Protein AF-A0A530Z0P8-F1 (afdb_monomer_lite)

Secondary structure (DSSP, 8-state):
--EEEE-TT-EEEEEE-TT-EEEEEESSSS--EEEEEEEHHHHTTT---BB-HHHHHHHHSSSS--SSSS-EEEBTT--EEEEEEEESS---BSSSBPP-HHHHHHTT-TT---HHHHHHHHTTTTT----SS-B-EEET-EEEE-TTS-EEEE-----TT-EEEEEESS-EEEEEEE----SSSGGGG----EEEEEE-TTS----EEEE-SSTTPPPEE-EE-TTHHHHHTT-S-EEEETTEEEE-S-TTTHHHHHHHHHHHS-EEEE-TTSEEEEEESTTHHHHHHHHBSS-GGG--TTBEEEEEEE-TTS-EEEEEEEEE-SSSEEEEEES-SHHHHHHHHHHHHTT---EEEE-GGG-EEEEEESTTHHHHHHHHEEE-TTS--TTT--TTBEEEEEESSTTSEEEEEES--SSSSSEEEEEE-GGGHHHHHHHHH-

Foldseek 3Di:
DDKDKFWFLAKAKDWDAALKKKKKWDAAWLWKKWKKKDFLVCLVVLHQFIFALVLLCVVLVDQDAAQADSFFIATPVRHTFKGWQEFAQPAWGQPDWWDFQVVCVVVPNHPQRTPLVNCCVNCVVSSHHRDRIGRTTIPQWHWDQDPVRDIDGAGGRTHRTTIIMMGTNHTMIMMMHRGNDLPDNRSVNDGGMMIMDMGHSVDDGHRWYWDAQDSPGDTQTADEALCNVVQVVFDSRWDDAQRYTFHPAGPPQGDVNQLVCQAANKDKGWPLQFWKKKKFDPCSLVLCCVQWPDNSVPADAQFKDWTFGADPVRHTPWTFMWHRPDNGIIMTTTRGPVVQVSSVVSCVVVVHGIDIDTCSLFKIKMKMHHPHQLVLQQVFKAADPVWDGSVRADARGKGFIAGPPPPHFTWIKHQDDDSPGGIIMIIHGSVCNNVVSVSSVD

Sequence (442 aa):
VLDLRVHSATAEAYFVKAGDYLQIIDVEGRQCTDFQCFSARKLDKGRDHPLDVTTTRTLMGSSYPMPGLHSKYYDQDMEPLVEVVQDTCGRHDAFALACAAKYYDDIGYPGHPNCSENFNRALADKGVGPRAGWMAINFFFNTAIDAHGVMVSDEPWSRPGDYVLLRALTDIVCVSSACPDDTTPANGWNLTDIHVRTYSGKHKFSRAIARRMTPDSEPKMTRETSFHSSFAKHTRNFVEYRGYWLANAFAKEGPIDEYWACRQAAVIMDLSPLRKFEVTGPDSEALLQYTLTRDVKKLGVGQVVYSAMCYEHGGMIDDGTLLRLGKDNFRWVGGDDLSGEWLRDTATSLGLNVLVRSSTDQMHNVAVQGPKSRDVLKEIIWTSPLQPSIEELEWFRFAVARIGGGNGIPVVVSRTGFTGELGYEIWCHPRDAEKVFDAIWA

Radius of gyration: 26.4 Å; chains: 1; bounding box: 56×48×72 Å

Structure (mmCIF, N/CA/C/O backbone):
data_AF-A0A530Z0P8-F1
#
_entry.id   AF-A0A530Z0P8-F1
#
loop_
_atom_site.group_PDB
_atom_site.id
_atom_site.type_symbol
_atom_site.label_atom_id
_atom_site.label_alt_id
_atom_site.label_comp_id
_atom_site.label_asym_id
_atom_site.label_entity_id
_atom_site.label_seq_id
_atom_site.pdbx_PDB_ins_code
_atom_site.Cartn_x
_atom_site.Cartn_y
_atom_site.Cartn_z
_atom_site.occupancy
_atom_site.B_iso_or_equiv
_atom_site.auth_seq_id
_atom_site.auth_comp_id
_atom_site.auth_asym_id
_atom_site.auth_atom_id
_atom_site.pdbx_PDB_model_num
ATOM 1 N N . VAL A 1 1 ? 22.808 -16.690 -11.453 1.00 80.25 1 VAL A N 1
ATOM 2 C CA . VAL A 1 1 ? 22.785 -15.424 -10.694 1.00 80.25 1 VAL A CA 1
ATOM 3 C C . VAL A 1 1 ? 23.550 -14.433 -11.535 1.00 80.25 1 VAL A C 1
ATOM 5 O O . VAL A 1 1 ? 24.732 -14.648 -11.765 1.00 80.25 1 VAL A O 1
ATOM 8 N N . LEU A 1 2 ? 22.831 -13.477 -12.103 1.00 91.25 2 LEU A N 1
ATOM 9 C CA . LEU A 1 2 ? 23.372 -12.331 -12.821 1.00 91.25 2 LEU A CA 1
ATOM 10 C C . LEU A 1 2 ? 23.542 -11.202 -11.804 1.00 91.25 2 LEU A C 1
ATOM 12 O O . LEU A 1 2 ? 22.667 -11.023 -10.957 1.00 91.25 2 LEU A O 1
ATOM 16 N N . ASP A 1 3 ? 24.645 -10.476 -11.898 1.00 95.56 3 ASP A N 1
ATOM 17 C CA . ASP A 1 3 ? 24.910 -9.237 -11.170 1.00 95.56 3 ASP A CA 1
ATOM 18 C C . ASP A 1 3 ? 25.550 -8.294 -12.199 1.00 95.56 3 ASP A C 1
ATOM 20 O O . ASP A 1 3 ? 26.630 -8.582 -12.720 1.00 95.56 3 ASP A O 1
ATOM 24 N N . LEU A 1 4 ? 24.788 -7.290 -12.628 1.00 96.69 4 LEU A N 1
ATOM 25 C CA . LEU A 1 4 ? 25.046 -6.488 -13.820 1.00 96.69 4 LEU A CA 1
ATOM 26 C C . LEU A 1 4 ? 24.887 -5.007 -13.482 1.00 96.69 4 LEU A C 1
ATOM 28 O O . LEU A 1 4 ? 23.876 -4.583 -12.923 1.00 96.69 4 LEU A O 1
ATOM 32 N N . ARG A 1 5 ? 25.879 -4.211 -13.875 1.00 97.94 5 ARG A N 1
ATOM 33 C CA . ARG A 1 5 ? 25.844 -2.753 -13.803 1.00 97.94 5 ARG A CA 1
ATOM 34 C C . ARG A 1 5 ? 25.528 -2.210 -15.194 1.00 97.94 5 ARG A C 1
ATOM 36 O O . ARG A 1 5 ? 26.314 -2.422 -16.109 1.00 97.94 5 ARG A O 1
ATOM 43 N N . VAL A 1 6 ? 24.395 -1.534 -15.345 1.00 98.31 6 VAL A N 1
ATOM 44 C CA . VAL A 1 6 ? 24.067 -0.768 -16.551 1.00 98.31 6 VAL A CA 1
ATOM 45 C C . VAL A 1 6 ? 24.584 0.641 -16.328 1.00 98.31 6 VAL A C 1
ATOM 47 O O . VAL A 1 6 ? 24.043 1.379 -15.501 1.00 98.31 6 VAL A O 1
ATOM 50 N N . HIS A 1 7 ? 25.667 0.983 -17.017 1.00 98.25 7 HIS A N 1
ATOM 51 C CA . HIS A 1 7 ? 26.287 2.288 -16.856 1.00 98.25 7 HIS A CA 1
ATOM 52 C C . HIS A 1 7 ? 25.381 3.401 -17.380 1.00 98.25 7 HIS A C 1
ATOM 54 O O . HIS A 1 7 ? 24.626 3.199 -18.339 1.00 98.25 7 HIS A O 1
ATOM 60 N N . SER A 1 8 ? 25.476 4.568 -16.754 1.00 97.06 8 SER A N 1
ATOM 61 C CA . SER A 1 8 ? 24.780 5.787 -17.155 1.00 97.06 8 SER A CA 1
ATOM 62 C C . SER A 1 8 ? 24.813 5.997 -18.675 1.00 97.06 8 SER A C 1
ATOM 64 O O . SER A 1 8 ? 25.841 5.792 -19.327 1.00 97.06 8 SER A O 1
ATOM 66 N N . ALA A 1 9 ? 23.662 6.363 -19.245 1.00 97.50 9 ALA A N 1
ATOM 67 C CA . ALA A 1 9 ? 23.449 6.560 -20.679 1.00 97.50 9 ALA A CA 1
ATOM 68 C C . ALA A 1 9 ? 23.694 5.332 -21.584 1.00 97.50 9 ALA A C 1
ATOM 70 O O . ALA A 1 9 ? 23.779 5.479 -22.808 1.00 97.50 9 ALA A O 1
ATOM 71 N N . THR A 1 10 ? 23.758 4.116 -21.034 1.00 98.50 10 THR A N 1
ATOM 72 C CA . THR A 1 10 ? 23.900 2.864 -21.800 1.00 98.50 10 THR A CA 1
ATOM 73 C C . THR A 1 10 ? 22.748 1.891 -21.539 1.00 98.50 10 THR A C 1
ATOM 75 O O . THR A 1 10 ? 21.895 2.130 -20.684 1.00 98.50 10 THR A O 1
ATOM 78 N N . ALA A 1 11 ? 22.708 0.789 -22.293 1.00 98.50 11 ALA A N 1
ATOM 79 C CA . ALA A 1 11 ? 21.798 -0.321 -22.043 1.00 98.50 11 ALA A CA 1
ATOM 80 C C . ALA A 1 11 ? 22.520 -1.657 -22.160 1.00 98.50 11 ALA A C 1
ATOM 82 O O . ALA A 1 11 ? 23.440 -1.803 -22.963 1.00 98.50 11 ALA A O 1
ATOM 83 N N . GLU A 1 12 ? 22.034 -2.638 -21.410 1.00 98.44 12 GLU A N 1
ATOM 84 C CA . GLU A 1 12 ? 22.555 -4.001 -21.415 1.00 98.44 12 GLU A CA 1
ATOM 85 C C . GLU A 1 12 ? 21.414 -5.001 -21.579 1.00 98.44 12 GLU A C 1
ATOM 87 O O . GLU A 1 12 ? 20.363 -4.882 -20.935 1.00 98.44 12 GLU A O 1
ATOM 92 N N . ALA A 1 13 ? 21.631 -6.001 -22.435 1.00 98.25 13 ALA A N 1
ATOM 93 C CA . ALA A 1 13 ? 20.691 -7.091 -22.660 1.00 98.25 13 ALA A CA 1
ATOM 94 C C . ALA A 1 13 ? 21.121 -8.351 -21.902 1.00 98.25 13 ALA A C 1
ATOM 96 O O . ALA A 1 13 ? 22.298 -8.710 -21.857 1.00 98.25 13 ALA A O 1
ATOM 97 N N . TYR A 1 14 ? 20.159 -9.062 -21.323 1.00 98.12 14 TYR A N 1
ATOM 98 C CA . TYR A 1 14 ? 20.425 -10.219 -20.473 1.00 98.12 14 TYR A CA 1
ATOM 99 C C . TYR A 1 14 ? 19.274 -11.227 -20.497 1.00 98.12 14 TYR A C 1
ATOM 101 O O . TYR A 1 14 ? 18.157 -10.917 -20.894 1.00 98.12 14 TYR A O 1
ATOM 109 N N . PHE A 1 15 ? 19.547 -12.462 -20.078 1.00 98.00 15 PHE A N 1
ATOM 110 C CA . PHE A 1 15 ? 18.564 -13.546 -20.054 1.00 98.00 15 PHE A CA 1
ATOM 111 C C . PHE A 1 15 ? 18.099 -13.846 -18.626 1.00 98.00 15 PHE A C 1
ATOM 113 O O . PHE A 1 15 ? 18.916 -13.920 -17.703 1.00 98.00 15 PHE A O 1
ATOM 120 N N . VAL A 1 16 ? 16.798 -14.086 -18.453 1.00 98.38 16 VAL A N 1
ATOM 121 C CA . VAL A 1 16 ? 16.203 -14.542 -17.191 1.00 98.38 16 VAL A CA 1
ATOM 122 C C . VAL A 1 16 ? 15.343 -15.771 -17.458 1.00 98.38 16 VAL A C 1
ATOM 124 O O . VAL A 1 16 ? 14.473 -15.772 -18.327 1.00 98.38 16 VAL A O 1
ATOM 127 N N . LYS A 1 17 ? 15.591 -16.835 -16.693 1.00 98.19 17 LYS A N 1
ATOM 128 C CA . LYS A 1 17 ? 14.863 -18.096 -16.818 1.00 98.19 17 LYS A CA 1
ATOM 129 C C . LYS A 1 17 ? 13.460 -17.982 -16.220 1.00 98.19 17 LYS A C 1
ATOM 131 O O . LYS A 1 17 ? 13.281 -17.348 -15.180 1.00 98.19 17 LYS A O 1
ATOM 136 N N . ALA A 1 18 ? 12.492 -18.684 -16.799 1.00 98.31 18 ALA A N 1
ATOM 137 C CA . ALA A 1 18 ? 11.159 -18.843 -16.235 1.00 98.31 18 ALA A CA 1
ATOM 138 C C . ALA A 1 18 ? 11.216 -19.258 -14.753 1.00 98.31 18 ALA A C 1
ATOM 140 O O . ALA A 1 18 ? 11.884 -20.226 -14.373 1.00 98.31 18 ALA A O 1
ATOM 141 N N . GLY A 1 19 ? 10.476 -18.537 -13.916 1.00 97.81 19 GLY A N 1
ATOM 142 C CA . GLY A 1 19 ? 10.382 -18.751 -12.478 1.00 97.81 19 GLY A CA 1
ATOM 143 C C . GLY A 1 19 ? 11.463 -18.062 -11.644 1.00 97.81 19 GLY A C 1
ATOM 144 O O . GLY A 1 19 ? 11.236 -17.924 -10.439 1.00 97.81 19 GLY A O 1
ATOM 145 N N . ASP A 1 20 ? 12.573 -17.620 -12.244 1.00 98.38 20 ASP A N 1
ATOM 146 C CA . ASP A 1 20 ? 13.594 -16.812 -11.571 1.00 98.38 20 ASP A CA 1
ATOM 147 C C . ASP A 1 20 ? 13.126 -15.355 -11.412 1.00 98.38 20 ASP A C 1
ATOM 149 O O . ASP A 1 20 ? 12.191 -14.888 -12.074 1.00 98.38 20 ASP A O 1
ATOM 153 N N . TYR A 1 21 ? 13.772 -14.641 -10.493 1.00 98.50 21 TYR A N 1
ATOM 154 C CA . TYR A 1 21 ? 13.476 -13.243 -10.201 1.00 98.50 21 TYR A CA 1
ATOM 155 C C . TYR A 1 21 ? 14.521 -12.317 -10.813 1.00 98.50 21 TYR A C 1
ATOM 157 O O . TYR A 1 21 ? 15.702 -12.662 -10.890 1.00 98.50 21 TYR A O 1
ATOM 165 N N . LEU A 1 22 ? 14.077 -11.121 -11.174 1.00 97.88 22 LEU A N 1
ATOM 166 C CA . LEU A 1 22 ? 14.857 -10.010 -11.694 1.00 97.88 22 LEU A CA 1
ATOM 167 C C . LEU A 1 22 ? 14.625 -8.799 -10.791 1.00 97.88 22 LEU A C 1
ATOM 169 O O . LEU A 1 22 ? 13.488 -8.384 -10.611 1.00 97.88 22 LEU A O 1
ATOM 173 N N . GLN A 1 23 ? 15.686 -8.237 -10.235 1.00 98.25 23 GLN A N 1
ATOM 174 C CA . GLN A 1 23 ? 15.645 -7.019 -9.441 1.00 98.25 23 GLN A CA 1
ATOM 175 C C . GLN A 1 23 ? 16.357 -5.908 -10.204 1.00 98.25 23 GLN A C 1
ATOM 177 O O . GLN A 1 23 ? 17.522 -6.070 -10.567 1.00 98.25 23 GLN A O 1
ATOM 182 N N . ILE A 1 24 ? 15.653 -4.804 -10.437 1.00 98.44 24 ILE A N 1
ATOM 183 C CA . ILE A 1 24 ? 16.186 -3.589 -11.056 1.00 98.44 24 ILE A CA 1
ATOM 184 C C . ILE A 1 24 ? 16.245 -2.532 -9.961 1.00 98.44 24 ILE A C 1
ATOM 186 O O . ILE A 1 24 ? 15.219 -2.240 -9.349 1.00 98.44 24 ILE A O 1
ATOM 190 N N . ILE A 1 25 ? 17.442 -2.028 -9.680 1.00 98.38 25 ILE A N 1
ATOM 191 C CA . ILE A 1 25 ? 17.754 -1.178 -8.532 1.00 98.38 25 ILE A CA 1
ATOM 192 C C . ILE A 1 25 ? 18.281 0.160 -9.043 1.00 98.38 25 ILE A C 1
ATOM 194 O O . ILE A 1 25 ? 19.250 0.197 -9.809 1.00 98.38 25 ILE A O 1
ATOM 198 N N . ASP A 1 26 ? 17.681 1.238 -8.557 1.00 97.56 26 ASP A N 1
ATOM 199 C CA . ASP A 1 26 ? 18.253 2.575 -8.619 1.00 97.56 26 ASP A CA 1
ATOM 200 C C . ASP A 1 26 ? 19.278 2.721 -7.487 1.00 97.56 26 ASP A C 1
ATOM 202 O O . ASP A 1 26 ? 18.955 2.597 -6.304 1.00 97.56 26 ASP A O 1
ATOM 206 N N . VAL A 1 27 ? 20.550 2.891 -7.837 1.00 95.25 27 VAL A N 1
ATOM 207 C CA . VAL A 1 27 ? 21.647 2.759 -6.867 1.00 95.25 27 VAL A CA 1
ATOM 208 C C . VAL A 1 27 ? 21.908 4.042 -6.104 1.00 95.25 27 VAL A C 1
ATOM 210 O O . VAL A 1 27 ? 22.201 3.979 -4.910 1.00 95.25 27 VAL A O 1
ATOM 213 N N . GLU A 1 28 ? 21.786 5.181 -6.771 1.00 95.81 28 GLU A N 1
ATOM 214 C CA . GLU A 1 28 ? 22.056 6.499 -6.191 1.00 95.81 28 GLU A CA 1
ATOM 215 C C . GLU A 1 28 ? 20.776 7.308 -5.958 1.00 95.81 28 GLU A C 1
ATOM 217 O O . GLU A 1 28 ? 20.818 8.377 -5.350 1.00 95.81 28 GLU A O 1
ATOM 222 N N . GLY A 1 29 ? 19.623 6.761 -6.343 1.00 95.00 29 GLY A N 1
ATOM 223 C CA . GLY A 1 29 ? 18.354 7.455 -6.275 1.00 95.00 29 GLY A CA 1
ATOM 224 C C . GLY A 1 29 ? 18.156 8.361 -7.479 1.00 95.00 29 GLY A C 1
ATOM 225 O O . GLY A 1 29 ? 19.095 8.798 -8.143 1.00 95.00 29 GLY A O 1
ATOM 226 N N . ARG A 1 30 ? 16.889 8.673 -7.716 1.00 96.06 30 ARG A N 1
ATOM 227 C CA . ARG A 1 30 ? 16.372 9.484 -8.811 1.00 96.06 30 ARG A CA 1
ATOM 228 C C . ARG A 1 30 ? 16.663 8.988 -10.227 1.00 96.06 30 ARG A C 1
ATOM 230 O O . ARG A 1 30 ? 16.054 9.525 -11.142 1.00 96.06 30 ARG A O 1
ATOM 237 N N . GLN A 1 31 ? 17.525 7.998 -10.444 1.00 97.75 31 GLN A N 1
ATOM 238 C CA . GLN A 1 31 ? 17.839 7.491 -11.773 1.00 97.75 31 GLN A CA 1
ATOM 239 C C . GLN A 1 31 ? 16.693 6.643 -12.314 1.00 97.75 31 GLN A C 1
ATOM 241 O O . GLN A 1 31 ? 16.313 5.610 -11.762 1.00 97.75 31 GLN A O 1
ATOM 246 N N . CYS A 1 32 ? 16.188 7.051 -13.468 1.00 97.69 32 CYS A N 1
ATOM 247 C CA . CYS A 1 32 ? 15.173 6.322 -14.192 1.00 97.69 32 CYS A CA 1
ATOM 248 C C . CYS A 1 32 ? 15.769 5.207 -15.053 1.00 97.69 32 CYS A C 1
ATOM 250 O O . CYS A 1 32 ? 16.911 5.280 -15.529 1.00 97.69 32 CYS A O 1
ATOM 252 N N . THR A 1 33 ? 14.957 4.187 -15.331 1.00 98.06 33 THR A N 1
ATOM 253 C CA . THR A 1 33 ? 15.345 3.127 -16.261 1.00 98.06 33 THR A CA 1
ATOM 254 C C . THR A 1 33 ? 14.196 2.647 -17.121 1.00 98.06 33 THR A C 1
ATOM 256 O O . THR A 1 33 ? 13.137 2.255 -16.633 1.00 98.06 33 THR A O 1
ATOM 259 N N . ASP A 1 34 ? 14.444 2.638 -18.423 1.00 98.12 34 ASP A N 1
ATOM 260 C CA . ASP A 1 34 ? 13.574 2.000 -19.392 1.00 98.12 34 ASP A CA 1
ATOM 261 C C . ASP A 1 34 ? 13.885 0.504 -19.422 1.00 98.12 34 ASP A C 1
ATOM 263 O O . ASP A 1 34 ? 15.040 0.088 -19.578 1.00 98.12 34 ASP A O 1
ATOM 267 N N . PHE A 1 35 ? 12.848 -0.317 -19.301 1.00 98.31 35 PHE A N 1
ATOM 268 C CA . PHE A 1 35 ? 12.928 -1.770 -19.319 1.00 98.31 35 PHE A CA 1
ATOM 269 C C . PHE A 1 35 ? 12.030 -2.366 -20.400 1.00 98.31 35 PHE A C 1
ATOM 271 O O . PHE A 1 35 ? 10.875 -1.973 -20.579 1.00 98.31 35 PHE A O 1
ATOM 278 N N . GLN A 1 36 ? 12.546 -3.377 -21.090 1.00 97.94 36 GLN A N 1
ATOM 279 C CA . GLN A 1 36 ? 11.820 -4.117 -22.114 1.00 97.94 36 GLN A CA 1
ATOM 280 C C . GLN A 1 36 ? 12.219 -5.598 -22.062 1.00 97.94 36 GLN A C 1
ATOM 282 O O . GLN A 1 36 ? 13.346 -5.937 -21.695 1.00 97.94 36 GLN A O 1
ATOM 287 N N . CYS A 1 37 ? 11.302 -6.503 -22.402 1.00 98.25 37 CYS A N 1
ATOM 288 C CA . CYS A 1 37 ? 11.593 -7.928 -22.460 1.00 98.25 37 CYS A CA 1
ATOM 289 C C . CYS A 1 37 ? 10.761 -8.675 -23.507 1.00 98.25 37 CYS A C 1
ATOM 291 O O . CYS A 1 37 ? 9.722 -8.217 -23.972 1.00 98.25 37 CYS A O 1
ATOM 293 N N . PHE A 1 38 ? 11.247 -9.855 -23.877 1.00 98.38 38 PHE A N 1
ATOM 294 C CA . PHE A 1 38 ? 10.711 -10.679 -24.952 1.00 98.38 38 PHE A CA 1
ATOM 295 C C . PHE A 1 38 ? 10.672 -12.131 -24.508 1.00 98.38 38 PHE A C 1
ATOM 297 O O . PHE A 1 38 ? 11.588 -12.601 -23.835 1.00 98.38 38 PHE A O 1
ATOM 304 N N . SER A 1 39 ? 9.672 -12.878 -24.965 1.00 98.31 39 SER A N 1
ATOM 305 C CA . SER A 1 39 ? 9.663 -14.338 -24.855 1.00 98.31 39 SER A CA 1
ATOM 306 C C . SER A 1 39 ? 10.820 -14.924 -25.675 1.00 98.31 39 SER A C 1
ATOM 308 O O . SER A 1 39 ? 10.830 -14.821 -26.904 1.00 98.31 39 SER A O 1
ATOM 310 N N . ALA A 1 40 ? 11.790 -15.573 -25.022 1.00 97.88 40 ALA A N 1
ATOM 311 C CA . ALA A 1 40 ? 12.973 -16.132 -25.687 1.00 97.88 40 ALA A CA 1
ATOM 312 C C . ALA A 1 40 ? 12.585 -17.143 -26.781 1.00 97.88 40 ALA A C 1
ATOM 314 O O . ALA A 1 40 ? 13.093 -17.107 -27.896 1.00 97.88 40 ALA A O 1
ATOM 315 N N . ARG A 1 41 ? 11.555 -17.956 -26.517 1.00 97.25 41 ARG A N 1
ATOM 316 C CA . ARG A 1 41 ? 10.983 -18.906 -27.484 1.00 97.25 41 ARG A CA 1
ATOM 317 C C . ARG A 1 41 ? 10.398 -18.227 -28.731 1.00 97.25 41 ARG A C 1
ATOM 319 O O . ARG A 1 41 ? 10.312 -18.863 -29.783 1.00 97.25 41 ARG A O 1
ATOM 326 N N . LYS A 1 42 ? 9.892 -16.993 -28.618 1.00 97.62 42 LYS A N 1
ATOM 327 C CA . LYS A 1 42 ? 9.394 -16.229 -29.775 1.00 97.62 42 LYS A CA 1
ATOM 328 C C . LYS A 1 42 ? 10.564 -15.687 -30.592 1.00 97.62 42 LYS A C 1
ATOM 330 O O . LYS A 1 42 ? 10.542 -15.849 -31.812 1.00 97.62 42 LYS A O 1
ATOM 335 N N . LEU A 1 43 ? 11.609 -15.187 -29.929 1.00 97.19 43 LEU A N 1
ATOM 336 C CA . LEU A 1 43 ? 12.852 -14.772 -30.585 1.00 97.19 43 LEU A CA 1
ATOM 337 C C . LEU A 1 43 ? 13.518 -15.922 -31.349 1.00 97.19 43 LEU A C 1
ATOM 339 O O . LEU A 1 43 ? 13.851 -15.746 -32.518 1.00 97.19 43 LEU A O 1
ATOM 343 N N . ASP A 1 44 ? 13.581 -17.128 -30.774 1.00 96.50 44 ASP A N 1
ATOM 344 C CA . ASP A 1 44 ? 14.091 -18.334 -31.456 1.00 96.50 44 ASP A CA 1
ATOM 345 C C . ASP A 1 44 ? 13.332 -18.661 -32.757 1.00 96.50 44 ASP A C 1
ATOM 347 O O . ASP A 1 44 ? 13.845 -19.335 -33.650 1.00 96.50 44 ASP A O 1
ATOM 351 N N . LYS A 1 45 ? 12.085 -18.191 -32.874 1.00 96.50 45 LYS A N 1
ATOM 352 C CA . LYS A 1 45 ? 11.222 -18.349 -34.054 1.00 96.50 45 LYS A CA 1
ATOM 353 C C . LYS A 1 45 ? 11.225 -17.118 -34.965 1.00 96.50 45 LYS A C 1
ATOM 355 O O . LYS A 1 45 ? 10.380 -17.041 -35.857 1.00 96.50 45 LYS A O 1
ATOM 360 N N . GLY A 1 46 ? 12.119 -16.158 -34.729 1.00 96.00 46 GLY A N 1
ATOM 361 C CA . GLY A 1 46 ? 12.205 -14.903 -35.476 1.00 96.00 46 GLY A CA 1
ATOM 362 C C . GLY A 1 46 ? 11.023 -13.959 -35.241 1.00 96.00 46 GLY A C 1
ATOM 363 O O . GLY A 1 46 ? 10.680 -13.194 -36.137 1.00 96.00 46 GLY A O 1
ATOM 364 N N . ARG A 1 47 ? 10.357 -14.044 -34.081 1.00 96.06 47 ARG A N 1
ATOM 365 C CA . ARG A 1 47 ? 9.255 -13.150 -33.691 1.00 96.06 47 ARG A CA 1
ATOM 366 C C . ARG A 1 47 ? 9.696 -12.277 -32.527 1.00 96.06 47 ARG A C 1
ATOM 368 O O . ARG A 1 47 ? 9.772 -12.750 -31.395 1.00 96.06 47 ARG A O 1
ATOM 375 N N . ASP A 1 48 ? 9.943 -11.003 -32.789 1.00 94.25 48 ASP A N 1
ATOM 376 C CA . ASP A 1 48 ? 10.422 -10.035 -31.804 1.00 94.25 48 ASP A CA 1
ATOM 377 C C . ASP A 1 48 ? 9.282 -9.222 -31.178 1.00 94.25 48 ASP A C 1
ATOM 379 O O . ASP A 1 48 ? 9.368 -8.005 -31.052 1.00 94.25 48 ASP A O 1
ATOM 383 N N . HIS A 1 49 ? 8.207 -9.905 -30.775 1.00 95.75 49 HIS A N 1
ATOM 384 C CA . HIS A 1 49 ? 7.068 -9.283 -30.097 1.00 95.75 49 HIS A CA 1
ATOM 385 C C . HIS A 1 49 ? 7.500 -8.832 -28.689 1.00 95.75 49 HIS A C 1
ATOM 387 O O . HIS A 1 49 ? 7.784 -9.694 -27.848 1.00 95.75 49 HIS A O 1
ATOM 393 N N . PRO A 1 50 ? 7.597 -7.516 -28.426 1.00 95.56 50 PRO A N 1
ATOM 394 C CA . PRO A 1 50 ? 8.034 -7.004 -27.135 1.00 95.56 50 PRO A CA 1
ATOM 395 C C . PRO A 1 50 ? 6.902 -7.068 -26.108 1.00 95.56 50 PRO A C 1
ATOM 397 O O . PRO A 1 50 ? 5.724 -7.168 -26.468 1.00 95.56 50 PRO A O 1
ATOM 400 N N . LEU A 1 51 ? 7.257 -6.904 -24.834 1.00 97.00 51 LEU A N 1
ATOM 401 C CA . LEU A 1 51 ? 6.331 -6.424 -23.817 1.00 97.00 51 LEU A CA 1
ATOM 402 C C . LEU A 1 51 ? 5.616 -5.176 -24.339 1.00 97.00 51 LEU A C 1
ATOM 404 O O . LEU A 1 51 ? 6.239 -4.194 -24.756 1.00 97.00 51 LEU A O 1
ATOM 408 N N . ASP A 1 52 ? 4.293 -5.229 -24.291 1.00 96.81 52 ASP A N 1
ATOM 409 C CA . ASP A 1 52 ? 3.397 -4.243 -24.859 1.00 96.81 52 ASP A CA 1
ATOM 410 C C . ASP A 1 52 ? 2.595 -3.581 -23.740 1.00 96.81 52 ASP A C 1
ATOM 412 O O . ASP A 1 52 ? 1.723 -4.172 -23.087 1.00 96.81 52 ASP A O 1
ATOM 416 N N . VAL A 1 53 ? 2.915 -2.315 -23.492 1.00 95.25 53 VAL A N 1
ATOM 417 C CA . VAL A 1 53 ? 2.284 -1.549 -22.420 1.00 95.25 53 VAL A CA 1
ATOM 418 C C . VAL A 1 53 ? 0.801 -1.300 -22.689 1.00 95.25 53 VAL A C 1
ATOM 420 O O . VAL A 1 53 ? 0.011 -1.260 -21.754 1.00 95.25 53 VAL A O 1
ATOM 423 N N . THR A 1 54 ? 0.385 -1.199 -23.953 1.00 96.19 54 THR A N 1
ATOM 424 C CA . THR A 1 54 ? -1.026 -1.003 -24.312 1.00 96.19 54 THR A CA 1
ATOM 425 C C . THR A 1 54 ? -1.850 -2.238 -23.974 1.00 96.19 54 THR A C 1
ATOM 427 O O . THR A 1 54 ? -2.832 -2.130 -23.244 1.00 96.19 54 THR A O 1
ATOM 430 N N . THR A 1 55 ? -1.399 -3.414 -24.402 1.00 97.06 55 THR A N 1
ATOM 431 C CA . THR A 1 55 ? -1.989 -4.710 -24.058 1.00 97.06 55 THR A CA 1
ATOM 432 C C . THR A 1 55 ? -2.026 -4.894 -22.549 1.00 97.06 55 THR A C 1
ATOM 434 O O . THR A 1 55 ? -3.056 -5.266 -21.990 1.00 97.06 55 THR A O 1
ATOM 437 N N . THR A 1 56 ? -0.931 -4.552 -21.868 1.00 96.88 56 THR A N 1
ATOM 438 C CA . THR A 1 56 ? -0.859 -4.616 -20.409 1.00 96.88 56 THR A CA 1
ATOM 439 C C . THR A 1 56 ? -1.926 -3.744 -19.746 1.00 96.88 56 THR A C 1
ATOM 441 O O . THR A 1 56 ? -2.690 -4.255 -18.928 1.00 96.88 56 THR A O 1
ATOM 444 N N . ARG A 1 57 ? -2.039 -2.460 -20.112 1.00 95.81 57 ARG A N 1
ATOM 445 C CA . ARG A 1 57 ? -3.061 -1.557 -19.553 1.00 95.81 57 ARG A CA 1
ATOM 446 C C . ARG A 1 57 ? -4.478 -2.037 -19.870 1.00 95.81 57 ARG A C 1
ATOM 448 O O . ARG A 1 57 ? -5.336 -1.989 -18.995 1.00 95.81 57 ARG A O 1
ATOM 455 N N . THR A 1 58 ? -4.720 -2.551 -21.078 1.00 95.38 58 THR A N 1
ATOM 456 C CA . THR A 1 58 ? -6.019 -3.117 -21.474 1.00 95.38 58 THR A CA 1
ATOM 457 C C . THR A 1 58 ? -6.406 -4.322 -20.620 1.00 95.38 58 THR A C 1
ATOM 459 O O . THR A 1 58 ? -7.547 -4.402 -20.174 1.00 95.38 58 THR A O 1
ATOM 462 N N . LEU A 1 59 ? -5.478 -5.250 -20.370 1.00 95.62 59 LEU A N 1
ATOM 463 C CA . LEU A 1 59 ? -5.763 -6.462 -19.597 1.00 95.62 59 LEU A CA 1
ATOM 464 C C . LEU A 1 59 ? -5.803 -6.206 -18.088 1.00 95.62 59 LEU A C 1
ATOM 466 O O . LEU A 1 59 ? -6.553 -6.872 -17.376 1.00 95.62 59 LEU A O 1
ATOM 470 N N . MET A 1 60 ? -4.991 -5.274 -17.588 1.00 93.94 60 MET A N 1
ATOM 471 C CA . MET A 1 60 ? -4.891 -4.983 -16.156 1.00 93.94 60 MET A CA 1
ATOM 472 C C . MET A 1 60 ? -5.874 -3.919 -15.679 1.00 93.94 60 MET A C 1
ATOM 474 O O . MET A 1 60 ? -6.190 -3.917 -14.494 1.00 93.94 60 MET A O 1
ATOM 478 N N . GLY A 1 61 ? -6.362 -3.039 -16.557 1.00 92.19 61 GLY A N 1
ATOM 479 C CA . GLY A 1 61 ? -7.238 -1.927 -16.176 1.00 92.19 61 GLY A CA 1
ATOM 480 C C . GLY A 1 61 ? -6.548 -0.865 -15.307 1.00 92.19 61 GLY A C 1
ATOM 481 O O . GLY A 1 61 ? -7.228 -0.116 -14.615 1.00 92.19 61 GLY A O 1
ATOM 482 N N . SER A 1 62 ? -5.212 -0.812 -15.322 1.00 89.88 62 SER A N 1
ATOM 483 C CA . SER A 1 62 ? -4.371 0.113 -14.547 1.00 89.88 62 SER A CA 1
ATOM 484 C C . SER A 1 62 ? -3.331 0.770 -15.457 1.00 89.88 62 SER A C 1
ATOM 486 O O . SER A 1 62 ? -2.967 0.193 -16.482 1.00 89.88 62 SER A O 1
ATOM 488 N N . SER A 1 63 ? -2.830 1.954 -15.083 1.00 89.50 63 SER A N 1
ATOM 489 C CA . SER A 1 63 ? -1.764 2.668 -15.807 1.00 89.50 63 SER A CA 1
ATOM 490 C C . SER A 1 63 ? -0.466 1.867 -15.878 1.00 89.50 63 SER A C 1
ATOM 492 O O . SER A 1 63 ? 0.224 1.914 -16.892 1.00 89.50 63 SER A O 1
ATOM 494 N N . TYR A 1 64 ? -0.161 1.127 -14.815 1.00 92.62 64 TYR A N 1
ATOM 495 C CA . TYR A 1 64 ? 0.936 0.175 -14.735 1.00 92.62 64 TYR A CA 1
ATOM 496 C C . TYR A 1 64 ? 0.620 -0.908 -13.682 1.00 92.62 64 TYR A C 1
ATOM 498 O O . TYR A 1 64 ? -0.113 -0.653 -12.718 1.00 92.62 64 TYR A O 1
ATOM 506 N N . PRO A 1 65 ? 1.115 -2.139 -13.880 1.00 94.25 65 PRO A N 1
ATOM 507 C CA . PRO A 1 65 ? 1.061 -3.208 -12.891 1.00 94.25 65 PRO A CA 1
ATOM 508 C C . PRO A 1 65 ? 1.772 -2.902 -11.568 1.00 94.25 65 PRO A C 1
ATOM 510 O O . PRO A 1 65 ? 2.858 -2.328 -11.559 1.00 94.25 65 PRO A O 1
ATOM 513 N N . MET A 1 66 ? 1.192 -3.388 -10.468 1.00 93.06 66 MET A N 1
ATOM 514 C CA . MET A 1 66 ? 1.719 -3.298 -9.096 1.00 93.06 66 MET A CA 1
ATOM 515 C C . MET A 1 66 ? 1.654 -4.668 -8.403 1.00 93.06 66 MET A C 1
ATOM 517 O O . MET A 1 66 ? 0.829 -5.499 -8.801 1.00 93.06 66 MET A O 1
ATOM 521 N N . PRO A 1 67 ? 2.462 -4.937 -7.352 1.00 94.12 67 PRO A N 1
ATOM 522 C CA . PRO A 1 67 ? 2.321 -6.152 -6.552 1.00 94.12 67 PRO A CA 1
ATOM 523 C C . PRO A 1 67 ? 0.869 -6.390 -6.116 1.00 94.12 67 PRO A C 1
ATOM 525 O O . PRO A 1 67 ? 0.219 -5.497 -5.579 1.00 94.12 67 PRO A O 1
ATOM 528 N N . GLY A 1 68 ? 0.355 -7.604 -6.335 1.00 88.69 68 GLY A N 1
ATOM 529 C CA . GLY A 1 68 ? -1.037 -7.953 -6.031 1.00 88.69 68 GLY A CA 1
ATOM 530 C C . GLY A 1 68 ? -1.755 -8.615 -7.207 1.00 88.69 68 GLY A C 1
ATOM 531 O O . GLY A 1 68 ? -1.173 -9.437 -7.919 1.00 88.69 68 GLY A O 1
ATOM 532 N N . LEU A 1 69 ? -3.040 -8.295 -7.381 1.00 85.38 69 LEU A N 1
ATOM 533 C CA . LEU A 1 69 ? -3.912 -8.915 -8.391 1.00 85.38 69 LEU A CA 1
ATOM 534 C C . LEU A 1 69 ? -3.580 -8.474 -9.821 1.00 85.38 69 LEU A C 1
ATOM 536 O O . LEU A 1 69 ? -3.562 -9.302 -10.729 1.00 85.38 69 LEU A O 1
ATOM 540 N N . HIS A 1 70 ? -3.269 -7.192 -10.005 1.00 90.94 70 HIS A N 1
ATOM 541 C CA . HIS A 1 70 ? -2.972 -6.577 -11.301 1.00 90.94 70 HIS A CA 1
ATOM 542 C C . HIS A 1 70 ? -1.459 -6.414 -11.488 1.00 90.94 70 HIS A C 1
ATOM 544 O O . HIS A 1 70 ? -0.953 -5.312 -11.664 1.00 90.94 70 HIS A O 1
ATOM 550 N N . SER A 1 71 ? -0.728 -7.524 -11.383 1.00 94.75 71 SER A N 1
ATOM 551 C CA . SER A 1 71 ? 0.733 -7.536 -11.239 1.00 94.75 71 SER A CA 1
ATOM 552 C C . SER A 1 71 ? 1.499 -7.931 -12.495 1.00 94.75 71 SER A C 1
ATOM 554 O O . SER A 1 71 ? 2.716 -8.040 -12.438 1.00 94.75 71 SER A O 1
ATOM 556 N N . LYS A 1 72 ? 0.846 -8.172 -13.633 1.00 97.31 72 LYS A N 1
ATOM 557 C CA . LYS A 1 72 ? 1.510 -8.765 -14.804 1.00 97.31 72 LYS A CA 1
ATOM 558 C C . LYS A 1 72 ? 1.653 -7.795 -15.962 1.00 97.31 72 LYS A C 1
ATOM 560 O O . LYS A 1 72 ? 0.720 -7.058 -16.261 1.00 97.31 72 LYS A O 1
ATOM 565 N N . TYR A 1 73 ? 2.779 -7.902 -16.657 1.00 98.00 73 TYR A N 1
ATOM 566 C CA . TYR A 1 73 ? 2.979 -7.314 -17.976 1.00 98.00 73 TYR A CA 1
ATOM 567 C C . TYR A 1 73 ? 2.884 -8.383 -19.069 1.00 98.00 73 TYR A C 1
ATOM 569 O O . TYR A 1 73 ? 3.277 -9.537 -18.861 1.00 98.00 73 TYR A O 1
ATOM 577 N N . TYR A 1 74 ? 2.373 -7.982 -20.230 1.00 98.19 74 TYR A N 1
ATOM 578 C CA . TYR A 1 74 ? 2.049 -8.855 -21.358 1.00 98.19 74 TYR A CA 1
ATOM 579 C C . TYR A 1 74 ? 2.720 -8.365 -22.637 1.00 98.19 74 TYR A C 1
ATOM 581 O O . TYR A 1 74 ? 3.011 -7.178 -22.758 1.00 98.19 74 TYR A O 1
ATOM 589 N N . ASP A 1 75 ? 2.933 -9.261 -23.595 1.00 97.50 75 ASP A N 1
ATOM 590 C CA . ASP A 1 75 ? 3.308 -8.890 -24.962 1.00 97.50 75 ASP A CA 1
ATOM 591 C C . ASP A 1 75 ? 2.100 -8.700 -25.892 1.00 97.50 75 ASP A C 1
ATOM 593 O O . ASP A 1 75 ? 0.946 -8.812 -25.478 1.00 97.50 75 ASP A O 1
ATOM 597 N N . GLN A 1 76 ? 2.377 -8.425 -27.168 1.00 95.50 76 GLN A N 1
ATOM 598 C CA . GLN A 1 76 ? 1.377 -8.184 -28.216 1.00 95.50 76 GLN A CA 1
ATOM 599 C C . GLN A 1 76 ? 0.450 -9.377 -28.502 1.00 95.50 76 GLN A C 1
ATOM 601 O O . GLN A 1 76 ? -0.653 -9.180 -29.008 1.00 95.50 76 GLN A O 1
ATOM 606 N N . ASP A 1 77 ? 0.862 -10.605 -28.169 1.00 96.75 77 ASP A N 1
ATOM 607 C CA . ASP A 1 77 ? 0.003 -11.792 -28.284 1.00 96.75 77 ASP A CA 1
ATOM 608 C C . ASP A 1 77 ? -0.735 -12.090 -26.969 1.00 96.75 77 ASP A C 1
ATOM 610 O O . ASP A 1 77 ? -1.296 -13.177 -26.806 1.00 96.75 77 ASP A O 1
ATOM 614 N N . MET A 1 78 ? -0.713 -11.154 -26.013 1.00 97.25 78 MET A N 1
ATOM 615 C CA . MET A 1 78 ? -1.266 -11.312 -24.669 1.00 97.25 78 MET A CA 1
ATOM 616 C C . MET A 1 78 ? -0.590 -12.437 -23.858 1.00 97.25 78 MET A C 1
ATOM 618 O O . MET A 1 78 ? -1.185 -12.957 -22.910 1.00 97.25 78 MET A O 1
ATOM 622 N N . GLU A 1 79 ? 0.653 -12.827 -24.184 1.00 97.56 79 GLU A N 1
ATOM 623 C CA . GLU A 1 79 ? 1.430 -13.758 -23.353 1.00 97.56 79 GLU A CA 1
ATOM 624 C C . GLU A 1 79 ? 1.975 -13.001 -22.128 1.00 97.56 79 GLU A C 1
ATOM 626 O O . GLU A 1 79 ? 2.617 -11.961 -22.288 1.00 97.56 79 GLU A O 1
ATOM 631 N N . PRO A 1 80 ? 1.739 -13.481 -20.892 1.00 98.06 80 PRO A N 1
ATOM 632 C CA . PRO A 1 80 ? 2.294 -12.848 -19.703 1.00 98.06 80 PRO A CA 1
ATOM 633 C C . PRO A 1 80 ? 3.806 -13.104 -19.617 1.00 98.06 80 PRO A C 1
ATOM 635 O O . PRO A 1 80 ? 4.243 -14.256 -19.602 1.00 98.06 80 PRO A O 1
ATOM 638 N N . LEU A 1 81 ? 4.602 -12.038 -19.510 1.00 98.44 81 LEU A N 1
ATOM 639 C CA . LEU A 1 81 ? 6.067 -12.120 -19.506 1.00 98.44 81 LEU A CA 1
ATOM 640 C C . LEU A 1 81 ? 6.658 -12.036 -18.098 1.00 98.44 81 LEU A C 1
ATOM 642 O O . LEU A 1 81 ? 7.483 -12.870 -17.717 1.00 98.44 81 LEU A O 1
ATOM 646 N N . VAL A 1 82 ? 6.221 -11.051 -17.312 1.00 98.12 82 VAL A N 1
ATOM 647 C CA . VAL A 1 82 ? 6.726 -10.799 -15.956 1.00 98.12 82 VAL A CA 1
ATOM 648 C C . VAL A 1 82 ? 5.595 -10.467 -14.986 1.00 98.12 82 VAL A C 1
ATOM 650 O O . VAL A 1 82 ? 4.582 -9.884 -15.370 1.00 98.12 82 VAL A O 1
ATOM 653 N N . GLU A 1 83 ? 5.781 -10.839 -13.721 1.00 97.81 83 GLU A N 1
ATOM 654 C CA . GLU A 1 83 ? 4.932 -10.468 -12.582 1.00 97.81 83 GLU A CA 1
ATOM 655 C C . GLU A 1 83 ? 5.713 -9.546 -11.635 1.00 97.81 83 GLU A C 1
ATOM 657 O O . GLU A 1 83 ? 6.827 -9.882 -11.243 1.00 97.81 83 GLU A O 1
ATOM 662 N N . VAL A 1 84 ? 5.137 -8.414 -11.232 1.00 97.69 84 VAL A N 1
ATOM 663 C CA . VAL A 1 84 ? 5.679 -7.524 -10.201 1.00 97.69 84 VAL A CA 1
ATOM 664 C C . VAL A 1 84 ? 5.438 -8.142 -8.828 1.00 97.69 84 VAL A C 1
ATOM 666 O O . VAL A 1 84 ? 4.302 -8.396 -8.423 1.00 97.69 84 VAL A O 1
ATOM 669 N N . VAL A 1 85 ? 6.524 -8.399 -8.107 1.00 97.25 85 VAL A N 1
ATOM 670 C CA . VAL A 1 85 ? 6.520 -9.060 -6.798 1.00 97.25 85 VAL A CA 1
ATOM 671 C C . VAL A 1 85 ? 6.727 -8.038 -5.694 1.00 97.25 85 VAL A C 1
ATOM 673 O O . VAL A 1 85 ? 5.991 -8.052 -4.711 1.00 97.25 85 VAL A O 1
ATOM 676 N N . GLN A 1 86 ? 7.704 -7.147 -5.853 1.00 97.12 86 GLN A N 1
ATOM 677 C CA . GLN A 1 86 ? 7.944 -6.048 -4.922 1.00 97.12 86 GLN A CA 1
ATOM 678 C C . GLN A 1 86 ? 8.215 -4.760 -5.685 1.00 97.12 86 GLN A C 1
ATOM 680 O O . GLN A 1 86 ? 8.816 -4.795 -6.755 1.00 97.12 86 GLN A O 1
ATOM 685 N N . ASP A 1 87 ? 7.789 -3.645 -5.113 1.00 96.06 87 ASP A N 1
ATOM 686 C CA . ASP A 1 87 ? 8.085 -2.305 -5.608 1.00 96.06 87 ASP A CA 1
ATOM 687 C C . ASP A 1 87 ? 8.323 -1.397 -4.402 1.00 96.06 87 ASP A C 1
ATOM 689 O O . ASP A 1 87 ? 7.464 -1.307 -3.519 1.00 96.06 87 ASP A O 1
ATOM 693 N N . THR A 1 88 ? 9.502 -0.777 -4.329 1.00 95.00 88 THR A N 1
ATOM 694 C CA . THR A 1 88 ? 9.843 0.140 -3.235 1.00 95.00 88 THR A CA 1
ATOM 695 C C . THR A 1 88 ? 9.743 1.622 -3.587 1.00 95.00 88 THR A C 1
ATOM 697 O O . THR A 1 88 ? 9.898 2.461 -2.700 1.00 95.00 88 THR A O 1
ATOM 700 N N . CYS A 1 89 ? 9.442 1.948 -4.843 1.00 92.50 89 CYS A N 1
ATOM 701 C CA . CYS A 1 89 ? 9.264 3.313 -5.322 1.00 92.50 89 CYS A CA 1
ATOM 702 C C . CYS A 1 89 ? 7.776 3.687 -5.407 1.00 92.50 89 CYS A C 1
ATOM 704 O O . CYS A 1 89 ? 7.381 4.759 -4.949 1.00 92.50 89 CYS A O 1
ATOM 706 N N . GLY A 1 90 ? 6.940 2.804 -5.967 1.00 89.06 90 GLY A N 1
ATOM 707 C CA . GLY A 1 90 ? 5.496 3.010 -6.123 1.00 89.06 90 GLY A CA 1
ATOM 708 C C . GLY A 1 90 ? 5.097 3.968 -7.251 1.00 89.06 90 GLY A C 1
ATOM 709 O O . GLY A 1 90 ? 3.903 4.207 -7.465 1.00 89.06 90 GLY A O 1
ATOM 710 N N . ARG A 1 91 ? 6.074 4.528 -7.974 1.00 92.00 91 ARG A N 1
ATOM 711 C CA . ARG A 1 91 ? 5.869 5.533 -9.019 1.00 92.00 91 ARG A CA 1
ATOM 712 C C . ARG A 1 91 ? 6.691 5.206 -10.255 1.00 92.00 91 ARG A C 1
ATOM 714 O O . ARG A 1 91 ? 7.921 5.213 -10.232 1.00 92.00 91 ARG A O 1
ATOM 721 N N . HIS A 1 92 ? 5.970 4.890 -11.319 1.00 94.69 92 HIS A N 1
ATOM 722 C CA . HIS A 1 92 ? 6.494 4.456 -12.605 1.00 94.69 92 HIS A CA 1
ATOM 723 C C . HIS A 1 92 ? 5.590 4.991 -13.710 1.00 94.69 92 HIS A C 1
ATOM 725 O O . HIS A 1 92 ? 4.483 5.470 -13.437 1.00 94.69 92 HIS A O 1
ATOM 731 N N . ASP A 1 93 ? 5.992 4.780 -14.957 1.00 90.50 93 ASP A N 1
ATOM 732 C CA . ASP A 1 93 ? 5.055 4.831 -16.063 1.00 90.50 93 ASP A CA 1
ATOM 733 C C . ASP A 1 93 ? 5.176 3.629 -17.005 1.00 90.50 93 ASP A C 1
ATOM 735 O O . ASP A 1 93 ? 6.196 2.950 -17.099 1.00 90.50 93 ASP A O 1
ATOM 739 N N . ALA A 1 94 ? 4.059 3.307 -17.646 1.00 92.19 94 ALA A N 1
ATOM 740 C CA . ALA A 1 94 ? 3.967 2.279 -18.673 1.00 92.19 94 ALA A CA 1
ATOM 741 C C . ALA A 1 94 ? 2.982 2.771 -19.733 1.00 92.19 94 ALA A C 1
ATOM 743 O O . ALA A 1 94 ? 1.978 2.121 -20.028 1.00 92.19 94 ALA A O 1
ATOM 744 N N . PHE A 1 95 ? 3.202 3.985 -20.237 1.00 90.50 95 PHE A N 1
ATOM 745 C CA . PHE A 1 95 ? 2.381 4.590 -21.293 1.00 90.50 95 PHE A CA 1
ATOM 746 C C . PHE A 1 95 ? 3.174 5.471 -22.255 1.00 90.50 95 PHE A C 1
ATOM 748 O O . PHE A 1 95 ? 2.743 5.615 -23.400 1.00 90.50 95 PHE A O 1
ATOM 755 N N . ALA A 1 96 ? 4.307 6.029 -21.824 1.00 91.00 96 ALA A N 1
ATOM 756 C CA . ALA A 1 96 ? 5.218 6.746 -22.699 1.00 91.00 96 ALA A CA 1
ATOM 757 C C . ALA A 1 96 ? 6.168 5.774 -23.418 1.00 91.00 96 ALA A C 1
ATOM 759 O O . ALA A 1 96 ? 6.297 4.600 -23.062 1.00 91.00 96 ALA A O 1
ATOM 760 N N . LEU A 1 97 ? 6.811 6.266 -24.473 1.00 95.00 97 LEU A N 1
ATOM 761 C CA . LEU A 1 97 ? 7.932 5.567 -25.090 1.00 95.00 97 LEU A CA 1
ATOM 762 C C . LEU A 1 97 ? 9.198 5.836 -24.277 1.00 95.00 97 LEU A C 1
ATOM 764 O O . LEU A 1 97 ? 9.325 6.898 -23.669 1.00 95.00 97 LEU A O 1
ATOM 768 N N . ALA A 1 98 ? 10.156 4.922 -24.363 1.00 96.62 98 ALA A N 1
ATOM 769 C CA . ALA A 1 98 ? 11.532 5.232 -24.032 1.00 96.62 98 ALA A CA 1
ATOM 770 C C . ALA A 1 98 ? 12.014 6.405 -24.892 1.00 96.62 98 ALA A C 1
ATOM 772 O O . ALA A 1 98 ? 11.646 6.510 -26.072 1.00 96.62 98 ALA A O 1
ATOM 773 N N . CYS A 1 99 ? 12.852 7.277 -24.325 1.00 96.12 99 CYS A N 1
ATOM 774 C CA . CYS A 1 99 ? 13.330 8.447 -25.056 1.00 96.12 99 CYS A CA 1
ATOM 775 C C . CYS A 1 99 ? 14.020 8.033 -26.371 1.00 96.12 99 CYS A C 1
ATOM 777 O O . CYS A 1 99 ? 14.603 6.947 -26.496 1.00 96.12 99 CYS A O 1
ATOM 779 N N . ALA A 1 100 ? 13.900 8.882 -27.389 1.00 97.62 100 ALA A N 1
ATOM 780 C CA . ALA A 1 100 ? 14.312 8.588 -28.758 1.00 97.62 100 ALA A CA 1
ATOM 781 C C . ALA A 1 100 ? 14.943 9.820 -29.409 1.00 97.62 100 ALA A C 1
ATOM 783 O O . ALA A 1 100 ? 14.635 10.941 -29.010 1.00 97.62 100 ALA A O 1
ATOM 784 N N . ALA A 1 101 ? 15.759 9.623 -30.449 1.00 97.44 101 ALA A N 1
ATOM 785 C CA . ALA A 1 101 ? 16.421 10.717 -31.169 1.00 97.44 101 ALA A CA 1
ATOM 786 C C . ALA A 1 101 ? 15.441 11.827 -31.580 1.00 97.44 101 ALA A C 1
ATOM 788 O O . ALA A 1 101 ? 15.673 12.991 -31.282 1.00 97.44 101 ALA A O 1
ATOM 789 N N . LYS A 1 102 ? 14.272 11.454 -32.127 1.00 96.75 102 LYS A N 1
ATOM 790 C CA . LYS A 1 102 ? 13.226 12.412 -32.517 1.00 96.75 102 LYS A CA 1
ATOM 791 C C . LYS A 1 102 ? 12.803 13.349 -31.380 1.00 96.75 102 LYS A C 1
ATOM 793 O O . LYS A 1 102 ? 12.572 14.523 -31.639 1.00 96.75 102 LYS A O 1
ATOM 798 N N . TYR A 1 103 ? 12.658 12.830 -30.157 1.00 94.75 103 TYR A N 1
ATOM 799 C CA . TYR A 1 103 ? 12.260 13.645 -29.008 1.00 94.75 103 TYR A CA 1
ATOM 800 C C . TYR A 1 103 ? 13.277 14.765 -28.784 1.00 94.75 103 TYR A C 1
ATOM 802 O O . TYR A 1 103 ? 12.898 15.931 -28.781 1.00 94.75 103 TYR A O 1
ATOM 810 N N . TYR A 1 104 ? 14.560 14.410 -28.700 1.00 97.75 104 TYR A N 1
ATOM 811 C CA . TYR A 1 104 ? 15.646 15.358 -28.467 1.00 97.75 104 TYR A CA 1
ATOM 812 C C . TYR A 1 104 ? 15.878 16.310 -29.640 1.00 97.75 104 TYR A C 1
ATOM 814 O O . TYR A 1 104 ? 16.041 17.510 -29.427 1.00 97.75 104 TYR A O 1
ATOM 822 N N . ASP A 1 105 ? 15.839 15.806 -30.873 1.00 97.56 105 ASP A N 1
ATOM 823 C CA . ASP A 1 105 ? 15.983 16.621 -32.079 1.00 97.56 105 ASP A CA 1
ATOM 824 C C . ASP A 1 105 ? 14.910 17.726 -32.126 1.00 97.56 105 ASP A C 1
ATOM 826 O O . ASP A 1 105 ? 15.229 18.890 -32.382 1.00 97.56 105 ASP A O 1
ATOM 830 N N . ASP A 1 106 ? 13.651 17.386 -31.820 1.00 97.19 106 ASP A N 1
ATOM 831 C CA . ASP A 1 106 ? 12.516 18.318 -31.861 1.00 97.19 106 ASP A CA 1
ATOM 832 C C . ASP A 1 106 ? 12.581 19.393 -30.758 1.00 97.19 106 ASP A C 1
ATOM 834 O O . ASP A 1 106 ? 12.070 20.498 -30.955 1.00 97.19 106 ASP A O 1
ATOM 838 N N . ILE A 1 107 ? 13.215 19.100 -29.613 1.00 96.06 107 ILE A N 1
ATOM 839 C CA . ILE A 1 107 ? 13.421 20.073 -28.522 1.00 96.06 107 ILE A CA 1
ATOM 840 C C . ILE A 1 107 ? 14.766 20.815 -28.611 1.00 96.06 107 ILE A C 1
ATOM 842 O O . ILE A 1 107 ? 15.076 21.627 -27.741 1.00 96.06 107 ILE A O 1
ATOM 846 N N . GLY A 1 108 ? 15.546 20.594 -29.676 1.00 97.38 108 GLY A N 1
ATOM 847 C CA . GLY A 1 108 ? 16.768 21.350 -29.970 1.00 97.38 108 GLY A CA 1
ATOM 848 C C . GLY A 1 108 ? 18.077 20.729 -29.470 1.00 97.38 108 GLY A C 1
ATOM 849 O O . GLY A 1 108 ? 19.088 21.429 -29.421 1.00 97.38 108 GLY A O 1
ATOM 850 N N . TYR A 1 109 ? 18.086 19.433 -29.149 1.00 97.00 109 TYR A N 1
ATOM 851 C CA . TYR A 1 109 ? 19.252 18.674 -28.678 1.00 97.00 109 TYR A CA 1
ATOM 852 C C . TYR A 1 109 ? 19.660 17.576 -29.683 1.00 97.00 109 TYR A C 1
ATOM 854 O O . TYR A 1 109 ? 19.560 16.384 -29.386 1.00 97.00 109 TYR A O 1
ATOM 862 N N . PRO A 1 110 ? 20.123 17.937 -30.895 1.00 96.12 110 PRO A N 1
ATOM 863 C CA . PRO A 1 110 ? 20.445 16.952 -31.916 1.00 96.12 110 PRO A CA 1
ATOM 864 C C . PRO A 1 110 ? 21.613 16.048 -31.511 1.00 96.12 110 PRO A C 1
ATOM 866 O O . PRO A 1 110 ? 22.653 16.522 -31.051 1.00 96.12 110 PRO A O 1
ATOM 869 N N . GLY A 1 111 ? 21.457 14.741 -31.735 1.00 95.56 111 GLY A N 1
ATOM 870 C CA . GLY A 1 111 ? 22.484 13.737 -31.423 1.00 95.56 111 GLY A CA 1
ATOM 871 C C . GLY A 1 111 ? 22.600 13.378 -29.938 1.00 95.56 111 GLY A C 1
ATOM 872 O O . GLY A 1 111 ? 23.554 12.703 -29.547 1.00 95.56 111 GLY A O 1
ATOM 873 N N . HIS A 1 112 ? 21.645 13.813 -29.115 1.00 97.94 112 HIS A N 1
ATOM 874 C CA . HIS A 1 112 ? 21.584 13.438 -27.711 1.00 97.94 112 HIS A CA 1
ATOM 875 C C . HIS A 1 112 ? 21.429 11.907 -27.546 1.00 97.94 112 HIS A C 1
ATOM 877 O O . HIS A 1 112 ? 20.588 11.296 -28.225 1.00 97.94 112 HIS A O 1
ATOM 883 N N . PRO A 1 113 ? 22.202 11.258 -26.648 1.00 97.56 113 PRO A N 1
ATOM 884 C CA . PRO A 1 113 ? 22.028 9.841 -26.335 1.00 97.56 113 PRO A CA 1
ATOM 885 C C . PRO A 1 113 ? 20.592 9.532 -25.904 1.00 97.56 113 PRO A C 1
ATOM 887 O O . PRO A 1 113 ? 19.944 10.332 -25.239 1.00 97.56 113 PRO A O 1
ATOM 890 N N . ASN A 1 114 ? 20.065 8.368 -26.270 1.00 98.19 114 ASN A N 1
ATOM 891 C CA . ASN A 1 114 ? 18.680 8.027 -25.958 1.00 98.19 114 ASN A CA 1
ATOM 892 C C . ASN A 1 114 ? 18.486 6.522 -25.757 1.00 98.19 114 ASN A C 1
ATOM 894 O O . ASN A 1 114 ? 19.207 5.697 -26.325 1.00 98.19 114 ASN A O 1
ATOM 898 N N . CYS A 1 115 ? 17.485 6.163 -24.956 1.00 98.12 115 CYS A N 1
ATOM 899 C CA . CYS A 1 115 ? 17.194 4.780 -24.591 1.00 98.12 115 CYS A CA 1
ATOM 900 C C . CYS A 1 115 ? 16.811 3.917 -25.791 1.00 98.12 115 CYS A C 1
ATOM 902 O O . CYS A 1 115 ? 17.180 2.746 -25.844 1.00 98.12 115 CYS A O 1
ATOM 904 N N . SER A 1 116 ? 16.122 4.484 -26.782 1.00 98.31 116 SER A N 1
ATOM 905 C CA . SER A 1 116 ? 15.708 3.739 -27.970 1.00 98.31 116 SER A CA 1
ATOM 906 C C . SER A 1 116 ? 16.899 3.268 -28.812 1.00 98.31 116 SER A C 1
ATOM 908 O O . SER A 1 116 ? 16.944 2.115 -29.248 1.00 98.31 116 SER A O 1
ATOM 910 N N . GLU A 1 117 ? 17.906 4.119 -29.004 1.00 98.31 117 GLU A N 1
ATOM 911 C CA . GLU A 1 117 ? 19.165 3.724 -29.637 1.00 98.31 117 GLU A CA 1
ATOM 912 C C . GLU A 1 117 ? 19.998 2.793 -28.759 1.00 98.31 117 GLU A C 1
ATOM 914 O O . GLU A 1 117 ? 20.592 1.843 -29.277 1.00 98.31 117 GLU A O 1
ATOM 919 N N . ASN A 1 118 ? 20.018 3.023 -27.442 1.00 98.44 118 ASN A N 1
ATOM 920 C CA . ASN A 1 118 ? 20.684 2.127 -26.500 1.00 98.44 118 ASN A CA 1
ATOM 921 C C . ASN A 1 118 ? 20.117 0.703 -26.610 1.00 98.44 118 ASN A C 1
ATOM 923 O O . ASN A 1 118 ? 20.884 -0.251 -26.734 1.00 98.44 118 ASN A O 1
ATOM 927 N N . PHE A 1 119 ? 18.790 0.558 -26.658 1.00 98.56 119 PHE A N 1
ATOM 928 C CA . PHE A 1 119 ? 18.115 -0.722 -26.879 1.00 98.56 119 PHE A CA 1
ATOM 929 C C . PHE A 1 119 ? 18.482 -1.347 -28.221 1.00 98.56 119 PHE A C 1
ATOM 931 O O . PHE A 1 119 ? 18.840 -2.522 -28.256 1.00 98.56 119 PHE A O 1
ATOM 938 N N . ASN A 1 120 ? 18.452 -0.577 -29.314 1.00 98.38 120 ASN A N 1
ATOM 939 C CA . ASN A 1 120 ? 18.829 -1.087 -30.635 1.00 98.38 120 ASN A CA 1
ATOM 940 C C . ASN A 1 120 ? 20.253 -1.665 -30.638 1.00 98.38 120 ASN A C 1
ATOM 942 O O . ASN A 1 120 ? 20.480 -2.716 -31.232 1.00 98.38 120 ASN A O 1
ATOM 946 N N . ARG A 1 121 ? 21.205 -1.005 -29.962 1.00 98.38 121 ARG A N 1
ATOM 947 C CA . ARG A 1 121 ? 22.584 -1.501 -29.833 1.00 98.38 121 ARG A CA 1
ATOM 948 C C . ARG A 1 121 ? 22.662 -2.751 -28.957 1.00 98.38 121 ARG A C 1
ATOM 950 O O . ARG A 1 121 ? 23.260 -3.736 -29.379 1.00 98.38 121 ARG A O 1
ATOM 957 N N . ALA A 1 122 ? 22.044 -2.724 -27.777 1.00 98.25 122 ALA A N 1
ATOM 958 C CA . ALA A 1 122 ? 22.101 -3.820 -26.808 1.00 98.25 122 ALA A CA 1
ATOM 959 C C . ALA A 1 122 ? 21.407 -5.105 -27.299 1.00 98.25 122 ALA A C 1
ATOM 961 O O . ALA A 1 122 ? 21.792 -6.203 -26.908 1.00 98.25 122 ALA A O 1
ATOM 962 N N . LEU A 1 123 ? 20.392 -4.980 -28.159 1.00 98.19 123 LEU A N 1
ATOM 963 C CA . LEU A 1 123 ? 19.603 -6.103 -28.673 1.00 98.19 123 LEU A CA 1
ATOM 964 C C . LEU A 1 123 ? 20.031 -6.589 -30.071 1.00 98.19 123 LEU A C 1
ATOM 966 O O . LEU A 1 123 ? 19.454 -7.557 -30.572 1.00 98.19 123 LEU A O 1
ATOM 970 N N . ALA A 1 124 ? 21.029 -5.960 -30.702 1.00 96.81 124 ALA A N 1
ATOM 971 C CA . ALA A 1 124 ? 21.410 -6.224 -32.095 1.00 96.81 124 ALA A CA 1
ATOM 972 C C . ALA A 1 124 ? 21.783 -7.694 -32.372 1.00 96.81 124 ALA A C 1
ATOM 974 O O . ALA A 1 124 ? 21.520 -8.211 -33.457 1.00 96.81 124 ALA A O 1
ATOM 975 N N . ASP A 1 125 ? 22.366 -8.385 -31.390 1.00 94.88 125 ASP A N 1
ATOM 976 C CA . ASP A 1 125 ? 22.770 -9.792 -31.486 1.00 94.88 125 ASP A CA 1
ATOM 977 C C . ASP A 1 125 ? 21.716 -10.773 -30.928 1.00 94.88 125 ASP A C 1
ATOM 979 O O . ASP A 1 125 ? 21.963 -11.978 -30.864 1.00 94.88 125 ASP A O 1
ATOM 983 N N . LYS A 1 126 ? 20.533 -10.280 -30.532 1.00 95.81 126 LYS A N 1
ATOM 984 C CA . LYS A 1 126 ? 19.451 -11.070 -29.910 1.00 95.81 126 LYS A CA 1
ATOM 985 C C . LYS A 1 126 ? 18.300 -11.405 -30.861 1.00 95.81 126 LYS A C 1
ATOM 987 O O . LYS A 1 126 ? 17.258 -11.877 -30.417 1.00 95.81 126 LYS A O 1
ATOM 992 N N . GLY A 1 127 ? 18.472 -11.166 -32.162 1.00 92.19 127 GLY A N 1
ATOM 993 C CA . GLY A 1 127 ? 17.433 -11.425 -33.165 1.00 92.19 127 GLY A CA 1
ATOM 994 C C . GLY A 1 127 ? 16.255 -10.447 -33.096 1.00 92.19 127 GLY A C 1
ATOM 995 O O . GLY A 1 127 ? 15.149 -10.794 -33.502 1.00 92.19 127 GLY A O 1
ATOM 996 N N . VAL A 1 128 ? 16.488 -9.240 -32.573 1.00 96.88 128 VAL A N 1
ATOM 997 C CA . VAL A 1 128 ? 15.481 -8.186 -32.421 1.00 96.88 128 VAL A CA 1
ATOM 998 C C . VAL A 1 128 ? 15.753 -7.064 -33.422 1.00 96.88 128 VAL A C 1
ATOM 1000 O O . VAL A 1 128 ? 16.881 -6.583 -33.532 1.00 96.88 128 VAL A O 1
ATOM 1003 N N . GLY A 1 129 ? 14.723 -6.638 -34.159 1.00 96.31 129 GLY A N 1
ATOM 1004 C CA . GLY A 1 129 ? 14.857 -5.565 -35.145 1.00 96.31 129 GLY A CA 1
ATOM 1005 C C . GLY A 1 129 ? 15.005 -4.180 -34.498 1.00 96.31 129 GLY A C 1
ATOM 1006 O O . GLY A 1 129 ? 14.397 -3.926 -33.450 1.00 96.31 129 GLY A O 1
ATOM 1007 N N . PRO A 1 130 ? 15.764 -3.250 -35.110 1.00 97.31 130 PRO A N 1
ATOM 1008 C CA . PRO A 1 130 ? 15.864 -1.887 -34.606 1.00 97.31 130 PRO A CA 1
ATOM 1009 C C . PRO A 1 130 ? 14.533 -1.140 -34.759 1.00 97.31 130 PRO A C 1
ATOM 1011 O O . PRO A 1 130 ? 13.789 -1.351 -35.720 1.00 97.31 130 PRO A O 1
ATOM 1014 N N . ARG A 1 131 ? 14.245 -0.227 -33.828 1.00 96.56 131 ARG A N 1
ATOM 1015 C CA . ARG A 1 131 ? 13.041 0.620 -33.828 1.00 96.56 131 ARG A CA 1
ATOM 1016 C C . ARG A 1 131 ? 13.421 2.088 -33.636 1.00 96.56 131 ARG A C 1
ATOM 1018 O O . ARG A 1 131 ? 14.384 2.393 -32.939 1.00 96.56 131 ARG A O 1
ATOM 1025 N N . ALA A 1 132 ? 12.653 2.995 -34.240 1.00 96.44 132 ALA A N 1
ATOM 1026 C CA . ALA A 1 132 ? 12.864 4.440 -34.089 1.00 96.44 132 ALA A CA 1
ATOM 1027 C C . ALA A 1 132 ? 12.488 4.953 -32.686 1.00 96.44 132 ALA A C 1
ATOM 1029 O O . ALA A 1 132 ? 13.055 5.931 -32.213 1.00 96.44 132 ALA A O 1
ATOM 1030 N N . GLY A 1 133 ? 11.542 4.282 -32.030 1.00 95.88 133 GLY A N 1
ATOM 1031 C CA . GLY A 1 133 ? 11.129 4.537 -30.657 1.00 95.88 133 GLY A CA 1
ATOM 1032 C C . GLY A 1 133 ? 10.604 3.246 -30.042 1.00 95.88 133 GLY A C 1
ATOM 1033 O O . GLY A 1 133 ? 9.964 2.443 -30.729 1.00 95.88 133 GLY A O 1
ATOM 1034 N N . TRP A 1 134 ? 10.903 3.030 -28.768 1.00 96.56 134 TRP A N 1
ATOM 1035 C CA . TRP A 1 134 ? 10.540 1.811 -28.056 1.00 96.56 134 TRP A CA 1
ATOM 1036 C C . TRP A 1 134 ? 9.421 2.063 -27.059 1.00 96.56 134 TRP A C 1
ATOM 1038 O O . TRP A 1 134 ? 9.501 2.981 -26.256 1.00 96.56 134 TRP A O 1
ATOM 1048 N N . MET A 1 135 ? 8.395 1.213 -27.061 1.00 93.94 135 MET A N 1
ATOM 1049 C CA . MET A 1 135 ? 7.563 1.069 -25.866 1.00 93.94 135 MET A CA 1
ATOM 1050 C C . MET A 1 135 ? 8.408 0.404 -24.779 1.00 93.94 135 MET A C 1
ATOM 1052 O O . MET A 1 135 ? 9.178 -0.511 -25.085 1.00 93.94 135 MET A O 1
ATOM 1056 N N . ALA A 1 136 ? 8.264 0.842 -23.534 1.00 93.56 136 ALA A N 1
ATOM 1057 C CA . ALA A 1 136 ? 9.001 0.298 -22.402 1.00 93.56 136 ALA A CA 1
ATOM 1058 C C . ALA A 1 136 ? 8.184 0.427 -21.113 1.00 93.56 136 ALA A C 1
ATOM 1060 O O . ALA A 1 136 ? 7.208 1.175 -21.047 1.00 93.56 136 ALA A O 1
ATOM 1061 N N . ILE A 1 137 ? 8.572 -0.349 -20.104 1.00 96.19 137 ILE A N 1
ATOM 1062 C CA . ILE A 1 137 ? 8.233 -0.025 -18.723 1.00 96.19 137 ILE A CA 1
ATOM 1063 C C . ILE A 1 137 ? 9.267 0.988 -18.249 1.00 96.19 137 ILE A C 1
ATOM 1065 O O . ILE A 1 137 ? 10.460 0.686 -18.231 1.00 96.19 137 ILE A O 1
ATOM 1069 N N . ASN A 1 138 ? 8.808 2.155 -17.836 1.00 95.94 138 ASN A N 1
ATOM 1070 C CA . ASN A 1 138 ? 9.655 3.263 -17.439 1.00 95.94 138 ASN A CA 1
ATOM 1071 C C . ASN A 1 138 ? 9.696 3.271 -15.908 1.00 95.94 138 ASN A C 1
ATOM 1073 O O . ASN A 1 138 ? 8.901 3.928 -15.228 1.00 95.94 138 ASN A O 1
ATOM 1077 N N . PHE A 1 139 ? 10.590 2.456 -15.346 1.00 97.31 139 PHE A N 1
ATOM 1078 C CA . PHE A 1 139 ? 10.741 2.347 -13.900 1.00 97.31 139 PHE A CA 1
ATOM 1079 C C . PHE A 1 139 ? 11.359 3.621 -13.314 1.00 97.31 139 PHE A C 1
ATOM 1081 O O . PHE A 1 139 ? 12.217 4.265 -13.917 1.00 97.31 139 PHE A O 1
ATOM 1088 N N . PHE A 1 140 ? 10.892 3.950 -12.110 1.00 96.69 140 PHE A N 1
ATOM 1089 C CA . PHE A 1 140 ? 11.224 5.134 -11.303 1.00 96.69 140 PHE A CA 1
ATOM 1090 C C . PHE A 1 140 ? 10.812 6.497 -11.881 1.00 96.69 140 PHE A C 1
ATOM 1092 O O . PHE A 1 140 ? 10.897 7.502 -11.179 1.00 96.69 140 PHE A O 1
ATOM 1099 N N . PHE A 1 141 ? 10.283 6.553 -13.105 1.00 96.06 141 PHE A N 1
ATOM 1100 C CA . PHE A 1 141 ? 9.770 7.794 -13.676 1.00 96.06 141 PHE A CA 1
ATOM 1101 C C . PHE A 1 141 ? 8.583 8.350 -12.880 1.00 96.06 141 PHE A C 1
ATOM 1103 O O . PHE A 1 141 ? 7.615 7.646 -12.586 1.00 96.06 141 PHE A O 1
ATOM 1110 N N . ASN A 1 142 ? 8.629 9.653 -12.594 1.00 94.81 142 ASN A N 1
ATOM 1111 C CA . ASN A 1 142 ? 7.513 10.406 -12.031 1.00 94.81 142 ASN A CA 1
ATOM 1112 C C . ASN A 1 142 ? 6.795 11.190 -13.136 1.00 94.81 142 ASN A C 1
ATOM 1114 O O . ASN A 1 142 ? 6.849 12.417 -13.203 1.00 94.81 142 ASN A O 1
ATOM 1118 N N . THR A 1 143 ? 6.115 10.458 -14.016 1.00 92.81 143 THR A N 1
ATOM 1119 C CA . THR A 1 143 ? 5.258 11.040 -15.052 1.00 92.81 143 THR A CA 1
ATOM 1120 C C . THR A 1 143 ? 3.789 10.697 -14.800 1.00 92.81 143 THR A C 1
ATOM 1122 O O . THR A 1 143 ? 3.447 9.732 -14.109 1.00 92.81 143 THR A O 1
ATOM 1125 N N . ALA A 1 144 ? 2.883 11.524 -15.315 1.00 92.19 144 ALA A N 1
ATOM 1126 C CA . ALA A 1 144 ? 1.446 11.279 -15.253 1.00 92.19 144 ALA A CA 1
ATOM 1127 C C . ALA A 1 144 ? 0.715 11.940 -16.417 1.00 92.19 144 ALA A C 1
ATOM 1129 O O . ALA A 1 144 ? 1.237 12.838 -17.069 1.00 92.19 144 ALA A O 1
ATOM 1130 N N . ILE A 1 145 ? -0.525 11.507 -16.631 1.00 92.06 145 ILE A N 1
ATOM 1131 C CA . ILE A 1 145 ? -1.516 12.274 -17.378 1.00 92.06 145 ILE A CA 1
ATOM 1132 C C . ILE A 1 145 ? -2.412 12.964 -16.349 1.00 92.06 145 ILE A C 1
ATOM 1134 O O . ILE A 1 145 ? -3.003 12.290 -15.502 1.00 92.06 145 ILE A O 1
ATOM 1138 N N . ASP A 1 146 ? -2.468 14.291 -16.383 1.00 92.50 146 ASP A N 1
ATOM 1139 C CA . ASP A 1 146 ? -3.273 15.072 -15.446 1.00 92.50 146 ASP A CA 1
ATOM 1140 C C . ASP A 1 146 ? -4.774 15.064 -15.806 1.00 92.50 146 ASP A C 1
ATOM 1142 O O . ASP A 1 146 ? -5.216 14.460 -16.787 1.00 92.50 146 ASP A O 1
ATOM 1146 N N . ALA A 1 147 ? -5.588 15.759 -15.007 1.00 94.12 147 ALA A N 1
ATOM 1147 C CA . ALA A 1 147 ? -7.032 15.856 -15.230 1.00 94.12 147 ALA A CA 1
ATOM 1148 C C . ALA A 1 147 ? -7.419 16.579 -16.539 1.00 94.12 147 ALA A C 1
ATOM 1150 O O . ALA A 1 147 ? -8.571 16.490 -16.968 1.00 94.12 147 ALA A O 1
ATOM 1151 N N . HIS A 1 148 ? -6.480 17.284 -17.177 1.00 96.19 148 HIS A N 1
ATOM 1152 C CA . HIS A 1 148 ? -6.657 17.953 -18.464 1.00 96.19 148 HIS A CA 1
ATOM 1153 C C . HIS A 1 148 ? -6.175 17.102 -19.646 1.00 96.19 148 HIS A C 1
ATOM 1155 O O . HIS A 1 148 ? -6.266 17.543 -20.792 1.00 96.19 148 HIS A O 1
ATOM 1161 N N . GLY A 1 149 ? -5.698 15.879 -19.394 1.00 93.75 149 GLY A N 1
ATOM 1162 C CA . GLY A 1 149 ? -5.158 15.006 -20.430 1.00 93.75 149 GLY A CA 1
ATOM 1163 C C . GLY A 1 149 ? -3.745 15.393 -20.869 1.00 93.75 149 GLY A C 1
ATOM 1164 O O . GLY A 1 149 ? -3.308 14.961 -21.936 1.00 93.75 149 GLY A O 1
ATOM 1165 N N . VAL A 1 150 ? -3.037 16.206 -20.081 1.00 94.62 150 VAL A N 1
ATOM 1166 C CA . VAL A 1 150 ? -1.675 16.656 -20.377 1.00 94.62 150 VAL A CA 1
ATOM 1167 C C . VAL A 1 150 ? -0.677 15.711 -19.726 1.00 94.62 150 VAL A C 1
ATOM 1169 O O . VAL A 1 150 ? -0.813 15.350 -18.557 1.00 94.62 150 VAL A O 1
ATOM 1172 N N . MET A 1 151 ? 0.341 15.316 -20.491 1.00 91.88 151 MET A N 1
ATOM 1173 C CA . MET A 1 151 ? 1.476 14.587 -19.942 1.00 91.88 151 MET A CA 1
ATOM 1174 C C . MET A 1 151 ? 2.360 15.544 -19.146 1.00 91.88 151 MET A C 1
ATOM 1176 O O . MET A 1 151 ? 2.823 16.553 -19.675 1.00 91.88 151 MET A O 1
ATOM 1180 N N . VAL A 1 152 ? 2.594 15.206 -17.884 1.00 92.88 152 VAL A N 1
ATOM 1181 C CA . VAL A 1 152 ? 3.465 15.940 -16.967 1.00 92.88 152 VAL A CA 1
ATOM 1182 C C . VAL A 1 152 ? 4.590 15.032 -16.488 1.00 92.88 152 VAL A C 1
ATOM 1184 O O . VAL A 1 152 ? 4.406 13.817 -16.370 1.00 92.88 152 VAL A O 1
ATOM 1187 N N . SER A 1 153 ? 5.743 15.626 -16.201 1.00 91.56 153 SER A N 1
ATOM 1188 C CA . SER A 1 153 ? 6.894 14.971 -15.586 1.00 91.56 153 SER A CA 1
ATOM 1189 C C . SER A 1 153 ? 7.425 15.818 -14.436 1.00 91.56 153 SER A C 1
ATOM 1191 O O . SER A 1 153 ? 7.280 17.041 -14.433 1.00 91.56 153 SER A O 1
ATOM 1193 N N . ASP A 1 154 ? 8.011 15.153 -13.450 1.00 94.25 154 ASP A N 1
ATOM 1194 C CA . ASP A 1 154 ? 8.631 15.770 -12.282 1.00 94.25 154 ASP A CA 1
ATOM 1195 C C . ASP A 1 154 ? 9.773 14.866 -11.775 1.00 94.25 154 ASP A C 1
ATOM 1197 O O . ASP A 1 154 ? 10.007 13.787 -12.332 1.00 94.25 154 ASP A O 1
ATOM 1201 N N . GLU A 1 155 ? 10.506 15.297 -10.749 1.00 94.50 155 GLU A N 1
ATOM 1202 C CA . GLU A 1 155 ? 11.619 14.534 -10.184 1.00 94.50 155 GLU A CA 1
ATOM 1203 C C . GLU A 1 155 ? 11.161 13.127 -9.736 1.00 94.50 155 GLU A C 1
ATOM 1205 O O . GLU A 1 155 ? 10.145 12.987 -9.036 1.00 94.50 155 GLU A O 1
ATOM 1210 N N . PRO A 1 156 ? 11.895 12.067 -10.119 1.00 94.69 156 PRO A N 1
ATOM 1211 C CA . PRO A 1 156 ? 11.685 10.703 -9.638 1.00 94.69 156 PRO A CA 1
ATOM 1212 C C . PRO A 1 156 ? 11.661 10.582 -8.109 1.00 94.69 156 PRO A C 1
ATOM 1214 O O . PRO A 1 156 ? 12.419 11.238 -7.395 1.00 94.69 156 PRO A O 1
ATOM 1217 N N . TRP A 1 157 ? 10.806 9.695 -7.594 1.00 92.88 157 TRP A N 1
ATOM 1218 C CA . TRP A 1 157 ? 10.666 9.462 -6.146 1.00 92.88 157 TRP A CA 1
ATOM 1219 C C . TRP A 1 157 ? 11.677 8.460 -5.581 1.00 92.88 157 TRP A C 1
ATOM 1221 O O . TRP A 1 157 ? 11.768 8.309 -4.359 1.00 92.88 157 TRP A O 1
ATOM 1231 N N . SER A 1 158 ? 12.389 7.740 -6.451 1.00 94.25 158 SER A N 1
ATOM 1232 C CA . SER A 1 158 ? 13.331 6.699 -6.054 1.00 94.25 158 SER A CA 1
ATOM 1233 C C . SER A 1 158 ? 14.489 7.256 -5.230 1.00 94.25 158 SER A C 1
ATOM 1235 O O . SER A 1 158 ? 15.022 8.341 -5.473 1.00 94.25 158 SER A O 1
ATOM 1237 N N . ARG A 1 159 ? 14.895 6.479 -4.230 1.00 92.62 159 ARG A N 1
ATOM 1238 C CA . ARG A 1 159 ? 16.044 6.733 -3.356 1.00 92.62 159 ARG A CA 1
ATOM 1239 C C . ARG A 1 159 ? 17.162 5.738 -3.632 1.00 92.62 159 ARG A C 1
ATOM 1241 O O . ARG A 1 159 ? 16.889 4.696 -4.226 1.00 92.62 159 ARG A O 1
ATOM 1248 N N . PRO A 1 160 ? 18.389 6.003 -3.142 1.00 95.00 160 PRO A N 1
ATOM 1249 C CA . PRO A 1 160 ? 19.451 5.010 -3.177 1.00 95.00 160 PRO A CA 1
ATOM 1250 C C . PRO A 1 160 ? 18.971 3.647 -2.663 1.00 95.00 160 PRO A C 1
ATOM 1252 O O . PRO A 1 160 ? 18.538 3.514 -1.515 1.00 95.00 160 PRO A O 1
ATOM 1255 N N . GLY A 1 161 ? 19.050 2.635 -3.521 1.00 94.81 161 GLY A N 1
ATOM 1256 C CA . GLY A 1 161 ? 18.658 1.265 -3.220 1.00 94.81 161 GLY A CA 1
ATOM 1257 C C . GLY A 1 161 ? 17.176 0.945 -3.417 1.00 94.81 161 GLY A C 1
ATOM 1258 O O . GLY A 1 161 ? 16.804 -0.199 -3.151 1.00 94.81 161 GLY A O 1
ATOM 1259 N N . ASP A 1 162 ? 16.338 1.882 -3.875 1.00 96.12 162 ASP A N 1
ATOM 1260 C CA . ASP A 1 162 ? 14.972 1.545 -4.280 1.00 96.12 162 ASP A CA 1
ATOM 1261 C C . ASP A 1 162 ? 14.984 0.625 -5.508 1.00 96.12 162 ASP A C 1
ATOM 1263 O O . ASP A 1 162 ? 15.862 0.694 -6.369 1.00 96.12 162 ASP A O 1
ATOM 1267 N N . TYR A 1 163 ? 14.018 -0.289 -5.572 1.00 97.38 163 TYR A N 1
ATOM 1268 C CA . TYR A 1 163 ? 13.997 -1.330 -6.586 1.00 97.38 163 TYR A CA 1
ATOM 1269 C C . TYR A 1 163 ? 12.594 -1.789 -6.957 1.00 97.38 163 TYR A C 1
ATOM 1271 O O . TYR A 1 163 ? 11.637 -1.680 -6.186 1.00 97.38 163 TYR A O 1
ATOM 1279 N N . VAL A 1 164 ? 12.523 -2.425 -8.124 1.00 98.06 164 VAL A N 1
ATOM 1280 C CA . VAL A 1 164 ? 11.407 -3.282 -8.522 1.00 98.06 164 VAL A CA 1
ATOM 1281 C C . VAL A 1 164 ? 11.911 -4.715 -8.640 1.00 98.06 164 VAL A C 1
ATOM 1283 O O . VAL A 1 164 ? 12.933 -4.985 -9.274 1.00 98.06 164 VAL A O 1
ATOM 1286 N N . LEU A 1 165 ? 11.201 -5.645 -8.003 1.00 98.25 165 LEU A N 1
ATOM 1287 C CA . LEU A 1 165 ? 11.447 -7.078 -8.095 1.00 98.25 165 LEU A CA 1
ATOM 1288 C C . LEU A 1 165 ? 10.366 -7.719 -8.959 1.00 98.25 165 LEU A C 1
ATOM 1290 O O . LEU A 1 165 ? 9.188 -7.738 -8.602 1.00 98.25 165 LEU A O 1
ATOM 1294 N N . LEU A 1 166 ? 10.792 -8.303 -10.067 1.00 98.38 166 LEU A N 1
ATOM 1295 C CA . LEU A 1 166 ? 9.967 -8.991 -11.042 1.00 98.38 166 LEU A CA 1
ATOM 1296 C C . LEU A 1 166 ? 10.215 -10.500 -10.972 1.00 98.38 166 LEU A C 1
ATOM 1298 O O . LEU A 1 166 ? 11.313 -10.950 -10.647 1.00 98.38 166 LEU A O 1
ATOM 1302 N N . ARG A 1 167 ? 9.212 -11.297 -11.331 1.00 98.38 167 ARG A N 1
ATOM 1303 C CA . ARG A 1 167 ? 9.337 -12.736 -11.575 1.00 98.38 167 ARG A CA 1
ATOM 1304 C C . ARG A 1 167 ? 9.091 -13.024 -13.046 1.00 98.38 167 ARG A C 1
ATOM 1306 O O . ARG A 1 167 ? 8.050 -12.643 -13.575 1.00 98.38 167 ARG A O 1
ATOM 1313 N N . ALA A 1 168 ? 10.012 -13.734 -13.687 1.00 98.50 168 ALA A N 1
ATOM 1314 C CA . ALA A 1 168 ? 9.841 -14.178 -15.063 1.00 98.50 168 ALA A CA 1
ATOM 1315 C C . ALA A 1 168 ? 8.782 -15.292 -15.134 1.00 98.50 168 ALA A C 1
ATOM 1317 O O . ALA A 1 168 ? 8.866 -16.292 -14.416 1.00 98.50 168 ALA A O 1
ATOM 1318 N N . LEU A 1 169 ? 7.772 -15.126 -15.987 1.00 98.44 169 LEU A N 1
ATOM 1319 C CA . LEU A 1 169 ? 6.684 -16.097 -16.180 1.00 98.44 169 LEU A CA 1
ATOM 1320 C C . LEU A 1 169 ? 6.953 -17.060 -17.346 1.00 98.44 169 LEU A C 1
ATOM 1322 O O . LEU A 1 169 ? 6.371 -18.141 -17.406 1.00 98.44 169 LEU A O 1
ATOM 1326 N N . THR A 1 170 ? 7.883 -16.690 -18.219 1.00 98.12 170 THR A N 1
ATOM 1327 C CA . THR A 1 170 ? 8.475 -17.514 -19.275 1.00 98.12 170 THR A CA 1
ATOM 1328 C C . THR A 1 170 ? 9.982 -17.241 -19.323 1.00 98.12 170 THR A C 1
ATOM 1330 O O . THR A 1 170 ? 10.474 -16.374 -18.601 1.00 98.12 170 THR A O 1
ATOM 1333 N N . ASP A 1 171 ? 10.730 -17.987 -20.132 1.00 98.44 171 ASP A N 1
ATOM 1334 C CA . ASP A 1 171 ? 12.120 -17.645 -20.431 1.00 98.44 171 ASP A CA 1
ATOM 1335 C C . ASP A 1 171 ? 12.130 -16.338 -21.225 1.00 98.44 171 ASP A C 1
ATOM 1337 O O . ASP A 1 171 ? 11.479 -16.247 -22.273 1.00 98.44 171 ASP A O 1
ATOM 1341 N N . ILE A 1 172 ? 12.838 -15.328 -20.720 1.00 98.38 172 ILE A N 1
ATOM 1342 C CA . ILE A 1 172 ? 12.821 -13.979 -21.284 1.00 98.38 172 ILE A CA 1
ATOM 1343 C C . ILE A 1 172 ? 14.222 -13.461 -21.598 1.00 98.38 172 ILE A C 1
ATOM 1345 O O . ILE A 1 172 ? 15.174 -13.663 -20.842 1.00 98.38 172 ILE A O 1
ATOM 1349 N N . VAL A 1 173 ? 14.322 -12.753 -22.720 1.00 98.50 173 VAL A N 1
ATOM 1350 C CA . VAL A 1 173 ? 15.435 -11.846 -23.014 1.00 98.50 173 VAL A CA 1
ATOM 1351 C C . VAL A 1 173 ? 14.985 -10.454 -22.603 1.00 98.50 173 VAL A C 1
ATOM 1353 O O . VAL A 1 173 ? 13.939 -9.990 -23.045 1.00 98.50 173 VAL A O 1
ATOM 1356 N N . CYS A 1 174 ? 15.751 -9.809 -21.742 1.00 98.38 174 CYS A N 1
ATOM 1357 C CA . CYS A 1 174 ? 15.481 -8.491 -21.193 1.00 98.38 174 CYS A CA 1
ATOM 1358 C C . CYS A 1 174 ? 16.506 -7.480 -21.699 1.00 98.38 174 CYS A C 1
ATOM 1360 O O . CYS A 1 174 ? 17.621 -7.850 -22.068 1.00 98.38 174 CYS A O 1
ATOM 1362 N N . VAL A 1 175 ? 16.148 -6.204 -21.630 1.00 98.50 175 VAL A N 1
ATOM 1363 C CA . VAL A 1 175 ? 17.064 -5.073 -21.749 1.00 98.50 175 VAL A CA 1
ATOM 1364 C C . VAL A 1 175 ? 16.673 -4.003 -20.733 1.00 98.50 175 VAL A C 1
ATOM 1366 O O . VAL A 1 175 ? 15.488 -3.752 -20.506 1.00 98.50 175 VAL A O 1
ATOM 1369 N N . SER A 1 176 ? 17.678 -3.386 -20.120 1.00 98.31 176 SER A N 1
ATOM 1370 C CA . SER A 1 176 ? 17.519 -2.212 -19.258 1.00 98.31 176 SER A CA 1
ATOM 1371 C C . SER A 1 176 ? 18.438 -1.108 -19.759 1.00 98.31 176 SER A C 1
ATOM 1373 O O . SER A 1 176 ? 19.611 -1.381 -20.011 1.00 98.31 176 SER A O 1
ATOM 1375 N N . SER A 1 177 ? 17.920 0.113 -19.891 1.00 98.44 177 SER A N 1
ATOM 1376 C CA . SER A 1 177 ? 18.702 1.313 -20.207 1.00 98.44 177 SER A CA 1
ATOM 1377 C C . SER A 1 177 ? 18.733 2.218 -18.986 1.00 98.44 177 SER A C 1
ATOM 1379 O O . SER A 1 177 ? 17.674 2.538 -18.444 1.00 98.44 177 SER A O 1
ATOM 1381 N N . ALA A 1 178 ? 19.920 2.646 -18.557 1.00 98.38 178 ALA A N 1
ATOM 1382 C CA . ALA A 1 178 ? 20.035 3.774 -17.637 1.00 98.38 178 ALA A CA 1
ATOM 1383 C C . ALA A 1 178 ? 19.710 5.037 -18.445 1.00 98.38 178 ALA A C 1
ATOM 1385 O O . ALA A 1 178 ? 20.413 5.356 -19.410 1.00 98.38 178 ALA A O 1
ATOM 1386 N N . CYS A 1 179 ? 18.578 5.675 -18.135 1.00 97.69 179 CYS A N 1
ATOM 1387 C CA . CYS A 1 179 ? 18.054 6.775 -18.933 1.00 97.69 179 CYS A CA 1
ATOM 1388 C C . CYS A 1 179 ? 19.073 7.924 -19.021 1.00 97.69 179 CYS A C 1
ATOM 1390 O O . CYS A 1 179 ? 19.544 8.368 -17.976 1.00 97.69 179 CYS A O 1
ATOM 1392 N N . PRO A 1 180 ? 19.418 8.407 -20.230 1.00 97.69 180 PRO A N 1
ATOM 1393 C CA . PRO A 1 180 ? 20.351 9.513 -20.409 1.00 97.69 180 PRO A CA 1
ATOM 1394 C C . PRO A 1 180 ? 19.693 10.892 -20.298 1.00 97.69 180 PRO A C 1
ATOM 1396 O O . PRO A 1 180 ? 20.376 11.878 -20.529 1.00 97.69 180 PRO A O 1
ATOM 1399 N N . ASP A 1 181 ? 18.383 10.985 -20.047 1.00 96.56 181 ASP A N 1
ATOM 1400 C CA . ASP A 1 181 ? 17.682 12.267 -20.103 1.00 96.56 181 ASP A CA 1
ATOM 1401 C C . ASP A 1 181 ? 18.147 13.233 -19.010 1.00 96.56 181 ASP A C 1
ATOM 1403 O O . ASP A 1 181 ? 17.856 13.032 -17.835 1.00 96.56 181 ASP A O 1
ATOM 1407 N N . ASP A 1 182 ? 18.837 14.294 -19.404 1.00 95.75 182 ASP A N 1
ATOM 1408 C CA . ASP A 1 182 ? 19.223 15.415 -18.545 1.00 95.75 182 ASP A CA 1
ATOM 1409 C C . ASP A 1 182 ? 18.527 16.726 -18.964 1.00 95.75 182 ASP A C 1
ATOM 1411 O O . ASP A 1 182 ? 18.805 17.800 -18.423 1.00 95.75 182 ASP A O 1
ATOM 1415 N N . THR A 1 183 ? 17.581 16.637 -19.908 1.00 94.88 183 THR A N 1
ATOM 1416 C CA . THR A 1 183 ? 16.839 17.782 -20.459 1.00 94.88 183 THR A CA 1
ATOM 1417 C C . THR A 1 183 ? 15.532 18.073 -19.717 1.00 94.88 183 THR A C 1
ATOM 1419 O O . THR A 1 183 ? 14.930 19.133 -19.903 1.00 94.88 183 THR A O 1
ATOM 1422 N N . THR A 1 184 ? 15.093 17.158 -18.848 1.00 92.94 184 THR A N 1
ATOM 1423 C CA . THR A 1 184 ? 13.877 17.269 -18.028 1.00 92.94 184 THR A CA 1
ATOM 1424 C C . THR A 1 184 ? 14.178 16.936 -16.559 1.00 92.94 184 THR A C 1
ATOM 1426 O O . THR A 1 184 ? 15.303 16.551 -16.250 1.00 92.94 184 THR A O 1
ATOM 1429 N N . PRO A 1 185 ? 13.203 17.052 -15.631 1.00 94.06 185 PRO A N 1
ATOM 1430 C CA . PRO A 1 185 ? 13.366 16.577 -14.252 1.00 94.06 185 PRO A CA 1
ATOM 1431 C C . PRO A 1 185 ? 13.645 15.074 -14.099 1.00 94.06 185 PRO A C 1
ATOM 1433 O O . PRO A 1 185 ? 13.950 14.623 -12.991 1.00 94.06 185 PRO A O 1
ATOM 1436 N N . ALA A 1 186 ? 13.539 14.282 -15.174 1.00 92.69 186 ALA A N 1
ATOM 1437 C CA . ALA A 1 186 ? 13.977 12.892 -15.160 1.00 92.69 186 ALA A CA 1
ATOM 1438 C C . ALA A 1 186 ? 15.430 12.783 -14.665 1.00 92.69 186 ALA A C 1
ATOM 1440 O O . ALA A 1 186 ? 16.250 13.682 -14.854 1.00 92.69 186 ALA A O 1
ATOM 1441 N N . ASN A 1 187 ? 15.747 11.683 -13.982 1.00 96.06 187 ASN A N 1
ATOM 1442 C CA . ASN A 1 187 ? 17.076 11.433 -13.412 1.00 96.06 187 ASN A CA 1
ATOM 1443 C C . ASN A 1 187 ? 17.536 12.464 -12.357 1.00 96.06 187 ASN A C 1
ATOM 1445 O O . ASN A 1 187 ? 18.686 12.431 -11.924 1.00 96.06 187 ASN A O 1
ATOM 1449 N N . GLY A 1 188 ? 16.679 13.411 -11.948 1.00 94.12 188 GLY A N 1
ATOM 1450 C CA . GLY A 1 188 ? 17.062 14.503 -11.049 1.00 94.12 188 GLY A CA 1
ATOM 1451 C C . GLY A 1 188 ? 18.244 15.328 -11.572 1.00 94.12 188 GLY A C 1
ATOM 1452 O O . GLY A 1 188 ? 19.040 15.806 -10.764 1.00 94.12 188 GLY A O 1
ATOM 1453 N N . TRP A 1 189 ? 18.386 15.447 -12.900 1.00 94.38 189 TRP A N 1
ATOM 1454 C CA . TRP A 1 189 ? 19.510 16.099 -13.595 1.00 94.38 189 TRP A CA 1
ATOM 1455 C C . TRP A 1 189 ? 20.904 15.527 -13.283 1.00 94.38 189 TRP A C 1
ATOM 1457 O O . TRP A 1 189 ? 21.915 16.165 -13.583 1.00 94.38 189 TRP A O 1
ATOM 1467 N N . ASN A 1 190 ? 20.989 14.335 -12.689 1.00 95.44 190 ASN A N 1
ATOM 1468 C CA . ASN A 1 190 ? 22.251 13.668 -12.391 1.00 95.44 190 ASN A CA 1
ATOM 1469 C C . ASN A 1 190 ? 22.188 12.210 -12.844 1.00 95.44 190 ASN A C 1
ATOM 1471 O O . ASN A 1 190 ? 21.620 11.358 -12.166 1.00 95.44 190 ASN A O 1
ATOM 1475 N N . LEU A 1 191 ? 22.791 11.931 -13.998 1.00 97.38 191 LEU A N 1
ATOM 1476 C CA . LEU A 1 191 ? 22.759 10.605 -14.598 1.00 97.38 191 LEU A CA 1
ATOM 1477 C C . LEU A 1 191 ? 23.669 9.641 -13.825 1.00 97.38 191 LEU A C 1
ATOM 1479 O O . LEU A 1 191 ? 24.886 9.831 -13.776 1.00 97.38 191 LEU A O 1
ATOM 1483 N N . THR A 1 192 ? 23.095 8.574 -13.281 1.00 97.88 192 THR A N 1
ATOM 1484 C CA . THR A 1 192 ? 23.803 7.531 -12.530 1.00 97.88 192 THR A CA 1
ATOM 1485 C C . THR A 1 192 ? 23.513 6.138 -13.093 1.00 97.88 192 THR A C 1
ATOM 1487 O O . THR A 1 192 ? 22.822 5.966 -14.100 1.00 97.88 192 THR A O 1
ATOM 1490 N N . ASP A 1 193 ? 24.110 5.118 -12.483 1.00 98.25 193 ASP A N 1
ATOM 1491 C CA . ASP A 1 193 ? 24.015 3.748 -12.967 1.00 98.25 193 ASP A CA 1
ATOM 1492 C C . ASP A 1 193 ? 22.790 3.007 -12.412 1.00 98.25 193 ASP A C 1
ATOM 1494 O O . ASP A 1 193 ? 22.421 3.135 -11.243 1.00 98.25 193 ASP A O 1
ATOM 1498 N N . ILE A 1 194 ? 22.270 2.073 -13.206 1.00 98.56 194 ILE A N 1
ATOM 1499 C CA . ILE A 1 194 ? 21.260 1.103 -12.772 1.00 98.56 194 ILE A CA 1
ATOM 1500 C C . ILE A 1 194 ? 21.938 -0.224 -12.454 1.00 98.56 194 ILE A C 1
ATOM 1502 O O . ILE A 1 194 ? 22.845 -0.673 -13.158 1.00 98.56 194 ILE A O 1
ATOM 1506 N N . HIS A 1 195 ? 21.501 -0.884 -11.386 1.00 98.56 195 HIS A N 1
ATOM 1507 C CA . HIS A 1 195 ? 21.978 -2.219 -11.047 1.00 98.56 195 HIS A CA 1
ATOM 1508 C C . HIS A 1 195 ? 20.884 -3.249 -11.292 1.00 98.56 195 HIS A C 1
ATOM 1510 O O . HIS A 1 195 ? 19.756 -3.111 -10.826 1.00 98.56 195 HIS A O 1
ATOM 1516 N N . VAL A 1 196 ? 21.243 -4.323 -11.984 1.00 98.50 196 VAL A N 1
ATOM 1517 C CA . VAL A 1 196 ? 20.360 -5.443 -12.276 1.00 98.50 196 VAL A CA 1
ATOM 1518 C C . VAL A 1 196 ? 20.911 -6.713 -11.641 1.00 98.50 196 VAL A C 1
ATOM 1520 O O . VAL A 1 196 ? 22.051 -7.102 -11.884 1.00 98.50 196 VAL A O 1
ATOM 1523 N N . ARG A 1 197 ? 20.079 -7.411 -10.868 1.00 97.56 197 ARG A N 1
ATOM 1524 C CA . ARG A 1 197 ? 20.434 -8.693 -10.247 1.00 97.56 197 ARG A CA 1
ATOM 1525 C C . ARG A 1 197 ? 19.360 -9.742 -10.486 1.00 97.56 197 ARG A C 1
ATOM 1527 O O . ARG A 1 197 ? 18.175 -9.428 -10.488 1.00 97.56 197 ARG A O 1
ATOM 1534 N N . THR A 1 198 ? 19.752 -11.009 -10.628 1.00 97.75 198 THR A N 1
ATOM 1535 C CA . THR A 1 198 ? 18.790 -12.123 -10.681 1.00 97.75 198 THR A CA 1
ATOM 1536 C C . THR A 1 198 ? 18.918 -13.086 -9.513 1.00 97.75 198 THR A C 1
ATOM 1538 O O . THR A 1 198 ? 20.016 -13.423 -9.065 1.00 97.75 198 THR A O 1
ATOM 1541 N N . TYR A 1 199 ? 17.777 -13.597 -9.058 1.00 97.69 199 TYR A N 1
ATOM 1542 C CA . TYR A 1 199 ? 17.692 -14.605 -8.006 1.00 97.69 199 TYR A CA 1
ATOM 1543 C C . TYR A 1 199 ? 17.063 -15.877 -8.553 1.00 97.69 199 TYR A C 1
ATOM 1545 O O . TYR A 1 199 ? 16.102 -15.834 -9.314 1.00 97.69 199 TYR A O 1
ATOM 1553 N N . SER A 1 200 ? 17.562 -17.029 -8.106 1.00 96.75 200 SER A N 1
ATOM 1554 C CA . SER A 1 200 ? 16.909 -18.302 -8.418 1.00 96.75 200 SER A CA 1
ATOM 1555 C C . SER A 1 200 ? 15.479 -18.317 -7.872 1.00 96.75 200 SER A C 1
ATOM 1557 O O . SER A 1 200 ? 15.270 -17.913 -6.726 1.00 96.75 200 SER A O 1
ATOM 1559 N N . GLY A 1 201 ? 14.542 -18.907 -8.615 1.00 93.88 201 GLY A N 1
ATOM 1560 C CA . GLY A 1 201 ? 13.149 -19.135 -8.212 1.00 93.88 201 GLY A CA 1
ATOM 1561 C C . GLY A 1 201 ? 12.962 -19.991 -6.951 1.00 93.88 201 GLY A C 1
ATOM 1562 O O . GLY A 1 201 ? 11.841 -20.175 -6.488 1.00 93.88 201 GLY A O 1
ATOM 1563 N N . LYS A 1 202 ? 14.051 -20.520 -6.373 1.00 94.44 202 LYS A N 1
ATOM 1564 C CA . LYS A 1 202 ? 14.062 -21.149 -5.043 1.00 94.44 202 LYS A CA 1
ATOM 1565 C C . LYS A 1 202 ? 13.965 -20.136 -3.895 1.00 94.44 202 LYS A C 1
ATOM 1567 O O . LYS A 1 202 ? 13.610 -20.529 -2.785 1.00 94.44 202 LYS A O 1
ATOM 1572 N N . HIS A 1 203 ? 14.304 -18.868 -4.135 1.00 94.00 203 HIS A N 1
ATOM 1573 C CA . HIS A 1 203 ? 14.143 -17.808 -3.142 1.00 94.00 203 HIS A CA 1
ATOM 1574 C C . HIS A 1 203 ? 12.660 -17.526 -2.914 1.00 94.00 203 HIS A C 1
ATOM 1576 O O . HIS A 1 203 ? 11.853 -17.588 -3.839 1.00 94.00 203 HIS A O 1
ATOM 1582 N N . LYS A 1 204 ? 12.305 -17.214 -1.667 1.00 91.19 204 LYS A N 1
ATOM 1583 C CA . LYS A 1 204 ? 10.946 -16.822 -1.299 1.00 91.19 204 LYS A CA 1
ATOM 1584 C C . LYS A 1 204 ? 10.918 -15.321 -1.065 1.00 91.19 204 LYS A C 1
ATOM 1586 O O . LYS A 1 204 ? 11.538 -14.841 -0.123 1.00 91.19 204 LYS A O 1
ATOM 1591 N N . PHE A 1 205 ? 10.174 -14.618 -1.907 1.00 92.94 205 PHE A N 1
ATOM 1592 C CA . PHE A 1 205 ? 9.855 -13.209 -1.725 1.00 92.94 205 PHE A CA 1
ATOM 1593 C C . PHE A 1 205 ? 8.362 -13.075 -1.452 1.00 92.94 205 PHE A C 1
ATOM 1595 O O . PHE A 1 205 ? 7.543 -13.637 -2.183 1.00 92.94 205 PHE A O 1
ATOM 1602 N N . SER A 1 206 ? 8.014 -12.340 -0.401 1.00 90.31 206 SER A N 1
ATOM 1603 C CA . SER A 1 206 ? 6.631 -11.938 -0.160 1.00 90.31 206 SER A CA 1
ATOM 1604 C C . SER A 1 206 ? 6.268 -10.795 -1.095 1.00 90.31 206 SER A C 1
ATOM 1606 O O . SER A 1 206 ? 7.090 -9.905 -1.335 1.00 90.31 206 SER A O 1
ATOM 1608 N N . ARG A 1 207 ? 5.027 -10.798 -1.588 1.00 92.19 207 ARG A N 1
ATOM 1609 C CA . ARG A 1 207 ? 4.490 -9.644 -2.308 1.00 92.19 207 ARG A CA 1
ATOM 1610 C C . ARG A 1 207 ? 4.428 -8.457 -1.362 1.00 92.19 207 ARG A C 1
ATOM 1612 O O . ARG A 1 207 ? 3.899 -8.602 -0.260 1.00 92.19 207 ARG A O 1
ATOM 1619 N N . ALA A 1 208 ? 4.956 -7.312 -1.775 1.00 92.94 208 ALA A N 1
ATOM 1620 C CA . ALA A 1 208 ? 4.939 -6.124 -0.933 1.00 92.94 208 ALA A CA 1
ATOM 1621 C C . ALA A 1 208 ? 5.172 -4.838 -1.724 1.00 92.94 208 ALA A C 1
ATOM 1623 O O . ALA A 1 208 ? 5.901 -4.832 -2.711 1.00 92.94 208 ALA A O 1
ATOM 1624 N N . ILE A 1 209 ? 4.591 -3.748 -1.239 1.00 92.75 209 ILE A N 1
ATOM 1625 C CA . ILE A 1 209 ? 4.833 -2.391 -1.722 1.00 92.75 209 ILE A CA 1
ATOM 1626 C C . ILE A 1 209 ? 5.519 -1.641 -0.579 1.00 92.75 209 ILE A C 1
ATOM 1628 O O . ILE A 1 209 ? 5.118 -1.785 0.580 1.00 92.75 209 ILE A O 1
ATOM 1632 N N . ALA A 1 210 ? 6.587 -0.892 -0.846 1.00 90.88 210 ALA A N 1
ATOM 1633 C CA . ALA A 1 210 ? 7.140 -0.044 0.201 1.00 90.88 210 ALA A CA 1
ATOM 1634 C C . ALA A 1 210 ? 6.252 1.179 0.404 1.00 90.88 210 ALA A C 1
ATOM 1636 O O . ALA A 1 210 ? 5.837 1.849 -0.538 1.00 90.88 210 ALA A O 1
ATOM 1637 N N . ARG A 1 211 ? 6.020 1.507 1.670 1.00 85.06 211 ARG A N 1
ATOM 1638 C CA . ARG A 1 211 ? 5.423 2.767 2.084 1.00 85.06 211 ARG A CA 1
ATOM 1639 C C . ARG A 1 211 ? 6.423 3.534 2.928 1.00 85.06 211 ARG A C 1
ATOM 1641 O O . ARG A 1 211 ? 7.061 2.975 3.822 1.00 85.06 211 ARG A O 1
ATOM 1648 N N . ARG A 1 212 ? 6.499 4.836 2.686 1.00 83.81 212 ARG A N 1
ATOM 1649 C CA . ARG A 1 212 ? 7.222 5.788 3.527 1.00 83.81 212 ARG A CA 1
ATOM 1650 C C . ARG A 1 212 ? 6.190 6.677 4.202 1.00 83.81 212 ARG A C 1
ATOM 1652 O O . ARG A 1 212 ? 5.250 7.124 3.554 1.00 83.81 212 ARG A O 1
ATOM 1659 N N . MET A 1 213 ? 6.310 6.842 5.516 1.00 76.69 213 MET A N 1
ATOM 1660 C CA . MET A 1 213 ? 5.383 7.678 6.284 1.00 76.69 213 MET A CA 1
ATOM 1661 C C . MET A 1 213 ? 5.581 9.152 5.931 1.00 76.69 213 MET A C 1
ATOM 1663 O O . MET A 1 213 ? 4.625 9.849 5.615 1.00 76.69 213 MET A O 1
ATOM 1667 N N . THR A 1 214 ? 6.837 9.585 5.940 1.00 74.44 214 THR A N 1
ATOM 1668 C CA . THR A 1 214 ? 7.270 10.934 5.584 1.00 74.44 214 THR A CA 1
ATOM 1669 C C . THR A 1 214 ? 8.322 10.877 4.472 1.00 74.44 214 THR A C 1
ATOM 1671 O O . THR A 1 214 ? 8.908 9.809 4.234 1.00 74.44 214 THR A O 1
ATOM 1674 N N . PRO A 1 215 ? 8.625 12.010 3.810 1.00 70.12 215 PRO A N 1
ATOM 1675 C CA . PRO A 1 215 ? 9.723 12.104 2.851 1.00 70.12 215 PRO A CA 1
ATOM 1676 C C . PRO A 1 215 ? 11.095 11.693 3.398 1.00 70.12 215 PRO A C 1
ATOM 1678 O O . PRO A 1 215 ? 11.943 11.330 2.603 1.00 70.12 215 PRO A O 1
ATOM 1681 N N . ASP A 1 216 ? 11.313 11.613 4.708 1.00 74.00 216 ASP A N 1
ATOM 1682 C CA . ASP A 1 216 ? 12.602 11.176 5.272 1.00 74.00 216 ASP A CA 1
ATOM 1683 C C . ASP A 1 216 ? 12.542 9.776 5.902 1.00 74.00 216 ASP A C 1
ATOM 1685 O O . ASP A 1 216 ? 13.542 9.243 6.373 1.00 74.00 216 ASP A O 1
ATOM 1689 N N . SER A 1 217 ? 11.373 9.130 5.887 1.00 80.56 217 SER A N 1
ATOM 1690 C CA . SER A 1 217 ? 11.189 7.814 6.502 1.00 80.56 217 SER A CA 1
ATOM 1691 C C . SER A 1 217 ? 11.839 6.680 5.709 1.00 80.56 217 SER A C 1
ATOM 1693 O O . SER A 1 217 ? 11.739 6.615 4.477 1.00 80.56 217 SER A O 1
ATOM 1695 N N . GLU A 1 218 ? 12.395 5.710 6.437 1.00 84.25 218 GLU A N 1
ATOM 1696 C CA . GLU A 1 218 ? 12.780 4.401 5.902 1.00 84.25 218 GLU A CA 1
ATOM 1697 C C . GLU A 1 218 ? 11.581 3.665 5.275 1.00 84.25 218 GLU A C 1
ATOM 1699 O O . GLU A 1 218 ? 10.444 3.817 5.748 1.00 84.25 218 GLU A O 1
ATOM 1704 N N . PRO A 1 219 ? 11.802 2.858 4.220 1.00 86.12 219 PRO A N 1
ATOM 1705 C CA . PRO A 1 219 ? 10.723 2.154 3.553 1.00 86.12 219 PRO A CA 1
ATOM 1706 C C . PRO A 1 219 ? 10.232 1.016 4.443 1.00 86.12 219 PRO A C 1
ATOM 1708 O O . PRO A 1 219 ? 11.009 0.191 4.927 1.00 86.12 219 PRO A O 1
ATOM 1711 N N . LYS A 1 220 ? 8.918 0.934 4.633 1.00 88.88 220 LYS A N 1
ATOM 1712 C CA . LYS A 1 220 ? 8.272 -0.204 5.288 1.00 88.88 220 LYS A CA 1
ATOM 1713 C C . LYS A 1 220 ? 7.504 -0.996 4.248 1.00 88.88 220 LYS A C 1
ATOM 1715 O O . LYS A 1 220 ? 6.575 -0.477 3.638 1.00 88.88 220 LYS A O 1
ATOM 1720 N N . MET A 1 221 ? 7.896 -2.249 4.060 1.00 92.12 221 MET A N 1
ATOM 1721 C CA . MET A 1 221 ? 7.205 -3.160 3.152 1.00 92.12 221 MET A CA 1
ATOM 1722 C C . MET A 1 221 ? 5.810 -3.496 3.686 1.00 92.12 221 MET A C 1
ATOM 1724 O O . MET A 1 221 ? 5.642 -3.701 4.893 1.00 92.12 221 MET A O 1
ATOM 1728 N N . THR A 1 222 ? 4.831 -3.596 2.783 1.00 93.69 222 THR A N 1
ATOM 1729 C CA . THR A 1 222 ? 3.498 -4.123 3.094 1.00 93.69 222 THR A CA 1
ATOM 1730 C C . THR A 1 222 ? 3.611 -5.455 3.826 1.00 93.69 222 THR A C 1
ATOM 1732 O O . THR A 1 222 ? 4.392 -6.330 3.440 1.00 93.69 222 THR A O 1
ATOM 1735 N N . ARG A 1 223 ? 2.799 -5.625 4.867 1.00 93.38 223 ARG A N 1
ATOM 1736 C CA . ARG A 1 223 ? 2.756 -6.844 5.673 1.00 93.38 223 ARG A CA 1
ATOM 1737 C C . ARG A 1 223 ? 1.350 -7.408 5.791 1.00 93.38 223 ARG A C 1
ATOM 1739 O O . ARG A 1 223 ? 0.355 -6.762 5.490 1.00 93.38 223 ARG A O 1
ATOM 1746 N N . GLU A 1 224 ? 1.271 -8.639 6.250 1.00 95.69 224 GLU A N 1
ATOM 1747 C CA . GLU A 1 224 ? 0.007 -9.276 6.588 1.00 95.69 224 GLU A CA 1
ATOM 1748 C C . GLU A 1 224 ? -0.439 -8.850 7.992 1.00 95.69 224 GLU A C 1
ATOM 1750 O O . GLU A 1 224 ? 0.383 -8.552 8.865 1.00 95.69 224 GLU A O 1
ATOM 1755 N N . THR A 1 225 ? -1.751 -8.800 8.214 1.00 96.88 225 THR A N 1
ATOM 1756 C CA . THR A 1 225 ? -2.300 -8.681 9.565 1.00 96.88 225 THR A CA 1
ATOM 1757 C C . THR A 1 225 ? -2.282 -10.047 10.253 1.00 96.88 225 THR A C 1
ATOM 1759 O O . THR A 1 225 ? -2.199 -11.091 9.611 1.00 96.88 225 THR A O 1
ATOM 1762 N N . SER A 1 226 ? -2.459 -10.068 11.573 1.00 97.44 226 SER A N 1
ATOM 1763 C CA . SER A 1 226 ? -2.608 -11.318 12.331 1.00 97.44 226 SER A CA 1
ATOM 1764 C C . SER A 1 226 ? -3.905 -12.082 12.021 1.00 97.44 226 SER A C 1
ATOM 1766 O O . SER A 1 226 ? -4.045 -13.223 12.443 1.00 97.44 226 SER A O 1
ATOM 1768 N N . PHE A 1 227 ? -4.849 -11.474 11.294 1.00 98.19 227 PHE A N 1
ATOM 1769 C CA . PHE A 1 227 ? -6.058 -12.139 10.800 1.00 98.19 227 PHE A CA 1
ATOM 1770 C C . PHE A 1 227 ? -5.913 -12.632 9.351 1.00 98.19 227 PHE A C 1
ATOM 1772 O O . PHE A 1 227 ? -6.805 -13.320 8.854 1.00 98.19 227 PHE A O 1
ATOM 1779 N N . HIS A 1 228 ? -4.807 -12.315 8.665 1.00 97.50 228 HIS A N 1
ATOM 1780 C CA . HIS A 1 228 ? -4.623 -12.612 7.245 1.00 97.50 228 HIS A CA 1
ATOM 1781 C C . HIS A 1 228 ? -4.812 -14.096 6.924 1.00 97.50 228 HIS A C 1
ATOM 1783 O O . HIS A 1 228 ? -5.547 -14.426 5.998 1.00 97.50 228 HIS A O 1
ATOM 1789 N N . SER A 1 229 ? -4.209 -14.992 7.710 1.00 97.12 229 SER A N 1
ATOM 1790 C CA . SER A 1 229 ? -4.333 -16.443 7.532 1.00 97.12 229 SER A CA 1
ATOM 1791 C C . SER A 1 229 ? -5.784 -16.923 7.620 1.00 97.12 229 SER A C 1
ATOM 1793 O O . SER A 1 229 ? -6.179 -17.794 6.845 1.00 97.12 229 SER A O 1
ATOM 1795 N N . SER A 1 230 ? -6.596 -16.337 8.505 1.00 98.06 230 SER A N 1
ATOM 1796 C CA . SER A 1 230 ? -8.025 -16.636 8.616 1.00 98.06 230 SER A CA 1
ATOM 1797 C C . SER A 1 230 ? -8.798 -16.162 7.390 1.00 98.06 230 SER A C 1
ATOM 1799 O O . SER A 1 230 ? -9.496 -16.959 6.768 1.00 98.06 230 SER A O 1
ATOM 1801 N N . PHE A 1 231 ? -8.614 -14.909 6.968 1.00 97.75 231 PHE A N 1
ATOM 1802 C CA . PHE A 1 231 ? -9.264 -14.381 5.764 1.00 97.75 231 PHE A CA 1
ATOM 1803 C C . PHE A 1 231 ? -8.812 -15.100 4.479 1.00 97.75 231 PHE A C 1
ATOM 1805 O O . PHE A 1 231 ? -9.621 -15.330 3.578 1.00 97.75 231 PHE A O 1
ATOM 1812 N N . ALA A 1 232 ? -7.55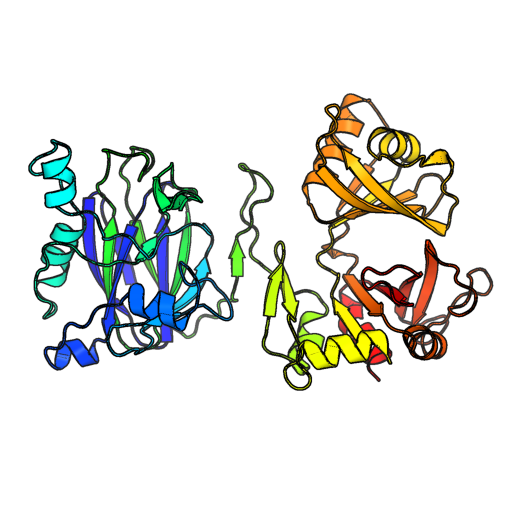3 -15.540 4.404 1.00 96.75 232 ALA A N 1
ATOM 1813 C CA . ALA A 1 232 ? -6.995 -16.262 3.260 1.00 96.75 232 ALA A CA 1
ATOM 1814 C C . ALA A 1 232 ? -7.631 -17.649 3.041 1.00 96.75 232 ALA A C 1
ATOM 1816 O O . ALA A 1 232 ? -7.547 -18.199 1.940 1.00 96.75 232 ALA A O 1
ATOM 1817 N N . LYS A 1 233 ? -8.320 -18.207 4.052 1.00 96.81 233 LYS A N 1
ATOM 1818 C CA . LYS A 1 233 ? -9.158 -19.412 3.895 1.00 96.81 233 LYS A CA 1
ATOM 1819 C C . LYS A 1 233 ? -10.386 -19.144 3.012 1.00 96.81 233 LYS A C 1
ATOM 1821 O O . LYS A 1 233 ? -10.898 -20.074 2.394 1.00 96.81 233 LYS A O 1
ATOM 1826 N N . HIS A 1 234 ? -10.841 -17.891 2.932 1.00 96.44 234 HIS A N 1
ATOM 1827 C CA . HIS A 1 234 ? -12.074 -17.487 2.246 1.00 96.44 234 HIS A CA 1
ATOM 1828 C C . HIS A 1 234 ? -11.829 -16.724 0.942 1.00 96.44 234 HIS A C 1
ATOM 1830 O O . HIS A 1 234 ? -12.727 -16.620 0.103 1.00 96.44 234 HIS A O 1
ATOM 1836 N N . THR A 1 235 ? -10.624 -16.189 0.737 1.00 95.00 235 THR A N 1
ATOM 1837 C CA . THR A 1 235 ? -10.306 -15.449 -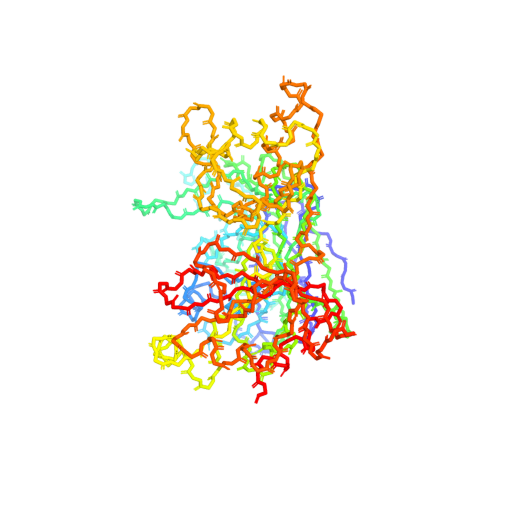0.481 1.00 95.00 235 THR A CA 1
ATOM 1838 C C . THR A 1 235 ? -8.825 -15.435 -0.828 1.00 95.00 235 THR A C 1
ATOM 1840 O O . THR A 1 235 ? -7.955 -15.626 0.014 1.00 95.00 235 THR A O 1
ATOM 1843 N N . ARG A 1 236 ? -8.539 -15.164 -2.103 1.00 92.25 236 ARG A N 1
ATOM 1844 C CA . ARG A 1 236 ? -7.212 -14.764 -2.603 1.00 92.25 236 ARG A CA 1
ATOM 1845 C C . ARG A 1 236 ? -7.195 -13.307 -3.079 1.00 92.25 236 ARG A C 1
ATOM 1847 O O . ARG A 1 236 ? -6.159 -12.827 -3.532 1.00 92.25 236 ARG A O 1
ATOM 1854 N N . ASN A 1 237 ? -8.343 -12.632 -3.017 1.00 91.62 237 ASN A N 1
ATOM 1855 C CA . ASN A 1 237 ? -8.543 -11.248 -3.425 1.00 91.62 237 ASN A CA 1
ATOM 1856 C C . ASN A 1 237 ? -8.116 -10.327 -2.276 1.00 91.62 237 ASN A C 1
ATOM 1858 O O . ASN A 1 237 ? -8.934 -9.958 -1.435 1.00 91.62 237 ASN A O 1
ATOM 1862 N N . PHE A 1 238 ? -6.820 -10.018 -2.227 1.00 93.06 238 PHE A N 1
ATOM 1863 C CA . PHE A 1 238 ? -6.243 -9.072 -1.278 1.00 93.06 238 PHE A CA 1
ATOM 1864 C C . PHE A 1 238 ? -5.834 -7.780 -1.982 1.00 93.06 238 PHE A C 1
ATOM 1866 O O . PHE A 1 238 ? -5.297 -7.814 -3.092 1.00 93.06 238 PHE A O 1
ATOM 1873 N N . VAL A 1 239 ? -6.057 -6.657 -1.308 1.00 92.19 239 VAL A N 1
ATOM 1874 C CA . VAL A 1 239 ? -5.652 -5.314 -1.730 1.00 92.19 239 VAL A CA 1
ATOM 1875 C C . VAL A 1 239 ? -4.718 -4.702 -0.694 1.00 92.19 239 VAL A C 1
ATOM 1877 O O . VAL A 1 239 ? -4.754 -5.063 0.485 1.00 92.19 239 VAL A O 1
ATOM 1880 N N . GLU A 1 240 ? -3.851 -3.803 -1.147 1.00 91.31 240 GLU A N 1
ATOM 1881 C CA . GLU A 1 240 ? -2.982 -3.037 -0.261 1.00 91.31 240 GLU A CA 1
ATOM 1882 C C . GLU A 1 240 ? -3.784 -1.898 0.369 1.00 91.31 240 GLU A C 1
ATOM 1884 O O . GLU A 1 240 ? -4.470 -1.149 -0.329 1.00 91.31 240 GLU A O 1
ATOM 1889 N N . TYR A 1 241 ? -3.713 -1.784 1.691 1.00 90.94 241 TYR A N 1
ATOM 1890 C CA . TYR A 1 241 ? -4.244 -0.650 2.425 1.00 90.94 241 TYR A CA 1
ATOM 1891 C C . TYR A 1 241 ? -3.241 -0.182 3.477 1.00 90.94 241 TYR A C 1
ATOM 1893 O O . TYR A 1 241 ? -3.074 -0.796 4.536 1.00 90.94 241 TYR A O 1
ATOM 1901 N N . ARG A 1 242 ? -2.585 0.947 3.192 1.00 87.50 242 ARG A N 1
ATOM 1902 C CA . ARG A 1 242 ? -1.744 1.695 4.145 1.00 87.50 242 ARG A CA 1
ATOM 1903 C C . ARG A 1 242 ? -0.708 0.816 4.861 1.00 87.50 242 ARG A C 1
ATOM 1905 O O . ARG A 1 242 ? -0.534 0.908 6.080 1.00 87.50 242 ARG A O 1
ATOM 1912 N N . GLY A 1 243 ? 0.001 -0.013 4.111 1.00 90.88 243 GLY A N 1
ATOM 1913 C CA . GLY A 1 243 ? 1.054 -0.915 4.573 1.00 90.88 243 GLY A CA 1
ATOM 1914 C C . GLY A 1 243 ? 0.585 -2.331 4.909 1.00 90.88 243 GLY A C 1
ATOM 1915 O O . GLY A 1 243 ? 1.380 -3.096 5.457 1.00 90.88 243 GLY A O 1
ATOM 1916 N N . TYR A 1 244 ? -0.666 -2.701 4.612 1.00 94.25 244 TYR A N 1
ATOM 1917 C CA . TYR A 1 244 ? -1.195 -4.031 4.926 1.00 94.25 244 TYR A CA 1
ATOM 1918 C C . TYR A 1 244 ? -1.950 -4.694 3.777 1.00 94.25 244 TYR A C 1
ATOM 1920 O O . TYR A 1 244 ? -2.634 -4.024 3.012 1.00 94.25 244 TYR A O 1
ATOM 1928 N N . TRP A 1 245 ? -1.881 -6.025 3.709 1.00 95.12 245 TRP A N 1
ATOM 1929 C CA . TRP A 1 245 ? -2.722 -6.838 2.829 1.00 95.12 245 TRP A CA 1
ATOM 1930 C C . TRP A 1 245 ? -4.070 -7.145 3.488 1.00 95.12 245 TRP A C 1
ATOM 1932 O O . TRP A 1 245 ? -4.120 -7.907 4.457 1.00 95.12 245 TRP A O 1
ATOM 1942 N N . LEU A 1 246 ? -5.157 -6.603 2.933 1.00 95.50 246 LEU A N 1
ATOM 1943 C CA . LEU A 1 246 ? -6.529 -6.813 3.407 1.00 95.50 246 LEU A CA 1
ATOM 1944 C C . LEU A 1 246 ? -7.384 -7.565 2.391 1.00 95.50 246 LEU A C 1
ATOM 1946 O O . LEU A 1 246 ? -7.261 -7.344 1.188 1.00 95.50 246 LEU A O 1
ATOM 1950 N N . ALA A 1 247 ? -8.261 -8.443 2.879 1.00 95.19 247 ALA A N 1
ATOM 1951 C CA . ALA A 1 247 ? -9.245 -9.111 2.039 1.00 95.19 247 ALA A CA 1
ATOM 1952 C C . ALA A 1 247 ? -10.225 -8.076 1.475 1.00 95.19 247 ALA A C 1
ATOM 1954 O O . ALA A 1 247 ? -10.855 -7.339 2.227 1.00 95.19 247 ALA A O 1
ATOM 1955 N N . ASN A 1 248 ? -10.335 -8.024 0.151 1.00 93.69 248 ASN A N 1
ATOM 1956 C CA . ASN A 1 248 ? -11.208 -7.087 -0.552 1.00 93.69 248 ASN A CA 1
ATOM 1957 C C . ASN A 1 248 ? -12.642 -7.621 -0.676 1.00 93.69 248 ASN A C 1
ATOM 1959 O O . ASN A 1 248 ? -13.596 -6.864 -0.573 1.00 93.69 248 ASN A O 1
ATOM 1963 N N . ALA A 1 249 ? -12.774 -8.928 -0.917 1.00 94.56 249 ALA A N 1
ATOM 1964 C CA . ALA A 1 249 ? -14.041 -9.653 -0.917 1.00 94.56 249 ALA A CA 1
ATOM 1965 C C . ALA A 1 249 ? -13.780 -11.157 -0.762 1.00 94.56 249 ALA A C 1
ATOM 1967 O O . ALA A 1 249 ? -12.738 -11.670 -1.193 1.00 94.56 249 ALA A O 1
ATOM 1968 N N . PHE A 1 250 ? -14.737 -11.871 -0.191 1.00 95.00 250 PHE A N 1
ATOM 1969 C CA . PHE A 1 250 ? -14.797 -13.317 -0.062 1.00 95.00 250 PHE A CA 1
ATOM 1970 C C . PHE A 1 250 ? -15.094 -13.921 -1.430 1.00 95.00 250 PHE A C 1
ATOM 1972 O O . PHE A 1 250 ? -15.947 -13.445 -2.176 1.00 95.00 250 PHE A O 1
ATOM 1979 N N . ALA A 1 251 ? -14.352 -14.964 -1.803 1.00 92.75 251 ALA A N 1
ATOM 1980 C CA . ALA A 1 251 ? -14.352 -15.442 -3.184 1.00 92.75 251 ALA A CA 1
ATOM 1981 C C . ALA A 1 251 ? -15.673 -16.104 -3.605 1.00 92.75 251 ALA A C 1
ATOM 1983 O O . ALA A 1 251 ? -15.973 -16.152 -4.796 1.00 92.75 251 ALA A O 1
ATOM 1984 N N . LYS A 1 252 ? -16.427 -16.654 -2.646 1.00 93.69 252 LYS A N 1
ATOM 1985 C CA . LYS A 1 252 ? -17.665 -17.389 -2.910 1.00 93.69 252 LYS A CA 1
ATOM 1986 C C . LYS A 1 252 ? -18.885 -16.467 -2.948 1.00 93.69 252 LYS A C 1
ATOM 1988 O O . LYS A 1 252 ? -19.722 -16.639 -3.825 1.00 93.69 252 LYS A O 1
ATOM 1993 N N . GLU A 1 253 ? -18.979 -15.532 -2.012 1.00 93.50 253 GLU A N 1
ATOM 1994 C CA . GLU A 1 253 ? -20.110 -14.612 -1.868 1.00 93.50 253 GLU A CA 1
ATOM 1995 C C . GLU A 1 253 ? -19.931 -13.358 -2.747 1.00 93.50 253 GLU A C 1
ATOM 1997 O O . GLU A 1 253 ? -20.823 -12.970 -3.499 1.00 93.50 253 GLU A O 1
ATOM 2002 N N . GLY A 1 254 ? -18.744 -12.750 -2.723 1.00 94.25 254 GLY A N 1
ATOM 2003 C CA . GLY A 1 254 ? -18.468 -11.506 -3.433 1.00 94.25 254 GLY A CA 1
ATOM 2004 C C . GLY A 1 254 ? -19.134 -10.269 -2.804 1.00 94.25 254 GLY A C 1
ATOM 2005 O O . GLY A 1 254 ? -19.942 -10.364 -1.877 1.00 94.25 254 GLY A O 1
ATOM 2006 N N . PRO A 1 255 ? -18.827 -9.068 -3.329 1.00 95.00 255 PRO A N 1
ATOM 2007 C CA . PRO A 1 255 ? -19.136 -7.806 -2.651 1.00 95.00 255 PRO A CA 1
ATOM 2008 C C . PRO A 1 255 ? -20.639 -7.511 -2.513 1.00 95.00 255 PRO A C 1
ATOM 2010 O O . PRO A 1 255 ? -21.048 -6.826 -1.578 1.00 95.00 255 PRO A O 1
ATOM 2013 N N . ILE A 1 256 ? -21.476 -8.005 -3.434 1.00 96.81 256 ILE A N 1
ATOM 2014 C CA . ILE A 1 256 ? -22.930 -7.774 -3.390 1.00 96.81 256 ILE A CA 1
ATOM 2015 C C . ILE A 1 256 ? -23.575 -8.604 -2.275 1.00 96.81 256 ILE A C 1
ATOM 2017 O O . ILE A 1 256 ? -24.373 -8.072 -1.502 1.00 96.81 256 ILE A O 1
ATOM 2021 N N . ASP A 1 257 ? -23.221 -9.882 -2.160 1.00 97.44 257 ASP A N 1
ATOM 2022 C CA . ASP A 1 257 ? -23.776 -10.745 -1.117 1.00 97.44 257 ASP A CA 1
ATOM 2023 C C . ASP A 1 257 ? -23.223 -10.366 0.261 1.00 97.44 257 ASP A C 1
ATOM 2025 O O . ASP A 1 257 ? -23.969 -10.380 1.236 1.00 97.44 257 ASP A O 1
ATOM 2029 N N . GLU A 1 258 ? -21.964 -9.923 0.351 1.00 96.75 258 GLU A N 1
ATOM 2030 C CA . GLU A 1 258 ? -21.405 -9.338 1.578 1.00 96.75 258 GLU A CA 1
ATOM 2031 C C . GLU A 1 258 ? -22.162 -8.083 2.027 1.00 96.75 258 GLU A C 1
ATOM 2033 O O . GLU A 1 258 ? -22.467 -7.931 3.212 1.00 96.75 258 GLU A O 1
ATOM 2038 N N . TYR A 1 259 ? -22.531 -7.200 1.093 1.00 97.12 259 TYR A N 1
ATOM 2039 C CA . TYR A 1 259 ? -23.374 -6.044 1.400 1.00 97.12 259 TYR A CA 1
ATOM 2040 C C . TYR A 1 259 ? -24.716 -6.479 2.005 1.00 97.12 259 TYR A C 1
ATOM 2042 O O . TYR A 1 259 ? -25.122 -5.963 3.051 1.00 97.12 259 TYR A O 1
ATOM 2050 N N . TRP A 1 260 ? -25.401 -7.446 1.386 1.00 98.06 260 TRP A N 1
ATOM 2051 C CA . TRP A 1 260 ? -26.682 -7.937 1.901 1.00 98.06 260 TRP A CA 1
ATOM 2052 C C . TRP A 1 260 ? -26.531 -8.680 3.226 1.00 98.06 260 TRP A C 1
ATOM 2054 O O . TRP A 1 260 ? -27.360 -8.489 4.117 1.00 98.06 260 TRP A O 1
ATOM 2064 N N . ALA A 1 261 ? -25.453 -9.442 3.407 1.00 97.69 261 ALA A N 1
ATOM 2065 C CA . ALA A 1 261 ? -25.116 -10.068 4.678 1.00 97.69 261 ALA A CA 1
ATOM 2066 C C . ALA A 1 261 ? -24.912 -9.018 5.777 1.00 97.69 261 ALA A C 1
ATOM 2068 O O . ALA A 1 261 ? -25.420 -9.193 6.881 1.00 97.69 261 ALA A O 1
ATOM 2069 N N . CYS A 1 262 ? -24.268 -7.886 5.479 1.00 97.75 262 CYS A N 1
ATOM 2070 C CA . CYS A 1 262 ? -24.125 -6.795 6.440 1.00 97.75 262 CYS A CA 1
ATOM 2071 C C . CYS A 1 262 ? -25.491 -6.205 6.824 1.00 97.75 262 CYS A C 1
ATOM 2073 O O . CYS A 1 262 ? -25.760 -6.005 8.004 1.00 97.75 262 CYS A O 1
ATOM 2075 N N . ARG A 1 263 ? -26.389 -5.993 5.853 1.00 98.19 263 ARG A N 1
ATOM 2076 C CA . ARG A 1 263 ? -27.725 -5.413 6.094 1.00 98.19 263 ARG A CA 1
ATOM 2077 C C . ARG A 1 263 ? -28.716 -6.362 6.772 1.00 98.19 263 ARG A C 1
ATOM 2079 O O . ARG A 1 263 ? -29.628 -5.899 7.447 1.00 98.19 263 ARG A O 1
ATOM 2086 N N . GLN A 1 264 ? -28.593 -7.672 6.562 1.00 98.06 264 GLN A N 1
ATOM 2087 C CA . GLN A 1 264 ? -29.623 -8.651 6.952 1.00 98.06 264 GLN A CA 1
ATOM 2088 C C . GLN A 1 264 ? -29.141 -9.674 7.989 1.00 98.06 264 GLN A C 1
ATOM 2090 O O . GLN A 1 264 ? -29.960 -10.282 8.680 1.00 98.06 264 GLN A O 1
ATOM 2095 N N . ALA A 1 265 ? -27.829 -9.855 8.121 1.00 97.94 265 ALA A N 1
ATOM 2096 C CA . ALA A 1 265 ? -27.196 -10.847 8.979 1.00 97.94 265 ALA A CA 1
ATOM 2097 C C . ALA A 1 265 ? -26.006 -10.228 9.738 1.00 97.94 265 ALA A C 1
ATOM 2099 O O . ALA A 1 265 ? -26.209 -9.356 10.588 1.00 97.94 265 ALA A O 1
ATOM 2100 N N . ALA A 1 266 ? -24.787 -10.703 9.486 1.00 97.38 266 ALA A N 1
ATOM 2101 C CA . ALA A 1 266 ? -23.554 -10.132 10.000 1.00 97.38 266 ALA A CA 1
ATOM 2102 C C . ALA A 1 266 ? -22.401 -10.365 9.012 1.00 97.38 266 ALA A C 1
ATOM 2104 O O . ALA A 1 266 ? -22.400 -11.343 8.267 1.00 97.38 266 ALA A O 1
ATOM 2105 N N . VAL A 1 267 ? -21.410 -9.480 9.045 1.00 97.44 267 VAL A N 1
ATOM 2106 C CA . VAL A 1 267 ? -20.131 -9.592 8.336 1.00 97.44 267 VAL A CA 1
ATOM 2107 C C . VAL A 1 267 ? -18.979 -9.396 9.308 1.00 97.44 267 VAL A C 1
ATOM 2109 O O . VAL A 1 267 ? -19.144 -8.735 10.335 1.00 97.44 267 VAL A O 1
ATOM 2112 N N . ILE A 1 268 ? -17.811 -9.930 8.955 1.00 97.75 268 ILE A N 1
ATOM 2113 C CA . ILE A 1 268 ? -16.547 -9.701 9.655 1.00 97.75 268 ILE A CA 1
ATOM 2114 C C . ILE A 1 268 ? -15.569 -8.976 8.727 1.00 97.75 268 ILE A C 1
ATOM 2116 O O . ILE A 1 268 ? -15.408 -9.357 7.571 1.00 97.75 268 ILE A O 1
ATOM 2120 N N . MET A 1 269 ? -14.911 -7.931 9.222 1.00 97.00 269 MET A N 1
ATOM 2121 C CA . MET A 1 269 ? -13.947 -7.130 8.457 1.00 97.00 269 MET A CA 1
ATOM 2122 C C . MET A 1 269 ? -12.679 -6.910 9.269 1.00 97.00 269 MET A C 1
ATOM 2124 O O . MET A 1 269 ? -12.764 -6.639 10.463 1.00 97.00 269 MET A O 1
ATOM 2128 N N . ASP A 1 270 ? -11.511 -6.983 8.637 1.00 97.62 270 ASP A N 1
ATOM 2129 C CA . ASP A 1 270 ? -10.235 -6.696 9.293 1.00 97.62 270 ASP A CA 1
ATOM 2130 C C . ASP A 1 270 ? -9.942 -5.191 9.305 1.00 97.62 270 ASP A C 1
ATOM 2132 O O . ASP A 1 270 ? -9.725 -4.574 8.263 1.00 97.62 270 ASP A O 1
ATOM 2136 N N . LEU A 1 271 ? -9.911 -4.609 10.503 1.00 97.06 271 LEU A N 1
ATOM 2137 C CA . LEU A 1 271 ? -9.610 -3.198 10.746 1.00 97.06 271 LEU A CA 1
ATOM 2138 C C . LEU A 1 271 ? -8.251 -3.005 11.439 1.00 97.06 271 LEU A C 1
ATOM 2140 O O . LEU A 1 271 ? -7.911 -1.897 11.870 1.00 97.06 271 LEU A O 1
ATOM 2144 N N . SER A 1 272 ? -7.440 -4.064 11.524 1.00 97.50 272 SER A N 1
ATOM 2145 C CA . SER A 1 272 ? -6.108 -4.025 12.137 1.00 97.50 272 SER A CA 1
ATOM 2146 C C . SER A 1 272 ? -5.216 -2.899 11.600 1.00 97.50 272 SER A C 1
ATOM 2148 O O . SER A 1 272 ? -4.489 -2.323 12.413 1.00 97.50 272 SER A O 1
ATOM 2150 N N . PRO A 1 273 ? -5.275 -2.517 10.304 1.00 95.94 273 PRO A N 1
ATOM 2151 C CA . PRO A 1 273 ? -4.452 -1.429 9.776 1.00 95.94 273 PRO A CA 1
ATOM 2152 C C . PRO A 1 273 ? -4.779 -0.028 10.294 1.00 95.94 273 PRO A C 1
ATOM 2154 O O . PRO A 1 273 ? -3.939 0.858 10.129 1.00 95.94 273 PRO A O 1
ATOM 2157 N N . LEU A 1 274 ? -5.946 0.210 10.910 1.00 96.56 274 LEU A N 1
ATOM 2158 C CA . LEU A 1 274 ? -6.233 1.511 11.528 1.00 96.56 274 LEU A CA 1
ATOM 2159 C C . LEU A 1 274 ? -5.149 1.847 12.555 1.00 96.56 274 LEU A C 1
ATOM 2161 O O . LEU A 1 274 ? -4.768 0.992 13.361 1.00 96.56 274 LEU A O 1
ATOM 2165 N N . ARG A 1 275 ? -4.641 3.078 12.518 1.00 96.44 275 ARG A N 1
ATOM 2166 C CA . ARG A 1 275 ? -3.528 3.515 13.359 1.00 96.44 275 ARG A CA 1
ATOM 2167 C C . ARG A 1 275 ? -4.007 3.760 14.768 1.00 96.44 275 ARG A C 1
ATOM 2169 O O . ARG A 1 275 ? -4.956 4.500 14.983 1.00 96.44 275 ARG A O 1
ATOM 2176 N N . LYS A 1 276 ? -3.347 3.114 15.723 1.00 97.88 276 LYS A N 1
ATOM 2177 C CA . LYS A 1 276 ? -3.717 3.134 17.138 1.00 97.88 276 LYS A CA 1
ATOM 2178 C C . LYS A 1 276 ? -2.599 3.801 17.916 1.00 97.88 276 LYS A C 1
ATOM 2180 O O . LYS A 1 276 ? -1.447 3.370 17.827 1.00 97.88 276 LYS A O 1
ATOM 2185 N N . PHE A 1 277 ? -2.940 4.834 18.674 1.00 98.56 277 PHE A N 1
ATOM 2186 C CA . PHE A 1 277 ? -2.002 5.574 19.508 1.00 98.56 277 PHE A CA 1
ATOM 2187 C C . PHE A 1 277 ? -2.498 5.607 20.950 1.00 98.56 277 PHE A C 1
ATOM 2189 O O . PHE A 1 277 ? -3.553 6.173 21.234 1.00 98.56 277 PHE A O 1
ATOM 2196 N N . GLU A 1 278 ? -1.731 5.020 21.867 1.00 98.50 278 GLU A N 1
ATOM 2197 C CA . GLU A 1 278 ? -1.948 5.194 23.303 1.00 98.50 278 GLU A CA 1
ATOM 2198 C C . GLU A 1 278 ? -1.443 6.577 23.710 1.00 98.50 278 GLU A C 1
ATOM 2200 O O . GLU A 1 278 ? -0.261 6.883 23.532 1.00 98.50 278 GLU A O 1
ATOM 2205 N N . VAL A 1 279 ? -2.331 7.384 24.282 1.00 98.75 279 VAL A N 1
ATOM 2206 C CA . VAL A 1 279 ? -2.048 8.726 24.790 1.00 98.75 279 VAL A CA 1
ATOM 2207 C C . VAL A 1 279 ? -2.224 8.680 26.302 1.00 98.75 279 VAL A C 1
ATOM 2209 O O . VAL A 1 279 ? -3.341 8.598 26.814 1.00 98.75 279 VAL A O 1
ATOM 2212 N N . THR A 1 280 ? -1.106 8.650 27.021 1.00 98.69 280 THR A N 1
ATOM 2213 C CA . THR A 1 280 ? -1.077 8.405 28.471 1.00 98.69 280 THR A CA 1
ATOM 2214 C C . THR A 1 280 ? -0.281 9.477 29.195 1.00 98.69 280 THR A C 1
ATOM 2216 O O . THR A 1 280 ? 0.807 9.823 28.743 1.00 98.69 280 THR A O 1
ATOM 2219 N N . GLY A 1 281 ? -0.774 9.952 30.335 1.00 98.31 281 GLY A N 1
ATOM 2220 C CA . GLY A 1 281 ? -0.096 10.952 31.164 1.00 98.31 281 GLY A CA 1
ATOM 2221 C C . GLY A 1 281 ? -1.068 11.991 31.726 1.00 98.31 281 GLY A C 1
ATOM 2222 O O . GLY A 1 281 ? -2.186 12.110 31.217 1.00 98.31 281 GLY A O 1
ATOM 2223 N N . PRO A 1 282 ? -0.662 12.741 32.766 1.00 98.31 282 PRO A N 1
ATOM 2224 C CA . PRO A 1 282 ? -1.534 13.696 33.455 1.00 98.31 282 PRO A CA 1
ATOM 2225 C C . PRO A 1 282 ? -2.108 14.785 32.536 1.00 98.31 282 PRO A C 1
ATOM 2227 O O . PRO A 1 282 ? -3.212 15.258 32.784 1.00 98.31 282 PRO A O 1
ATOM 2230 N N . ASP A 1 283 ? -1.408 15.132 31.451 1.00 98.62 283 ASP A N 1
ATOM 2231 C CA . ASP A 1 283 ? -1.846 16.165 30.504 1.00 98.62 283 ASP A CA 1
ATOM 2232 C C . ASP A 1 283 ? -2.502 15.587 29.231 1.00 98.62 283 ASP A C 1
ATOM 2234 O O . ASP A 1 283 ? -2.743 16.305 28.259 1.00 98.62 283 ASP A O 1
ATOM 2238 N N . SER A 1 284 ? -2.801 14.281 29.205 1.00 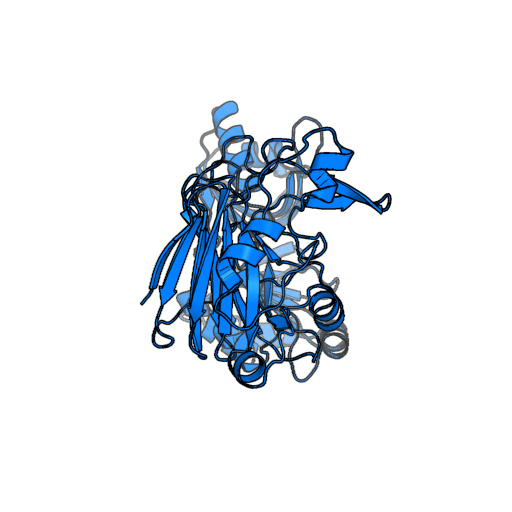98.69 284 SER A N 1
ATOM 2239 C CA . SER A 1 284 ? -3.340 13.593 28.018 1.00 98.69 284 SER A CA 1
ATOM 2240 C C . SER A 1 284 ? -4.678 14.170 27.552 1.00 98.69 284 SER A C 1
ATOM 2242 O O . SER A 1 284 ? -4.871 14.388 26.356 1.00 98.69 284 SER A O 1
ATOM 2244 N N . GLU A 1 285 ? -5.582 14.481 28.486 1.00 98.56 285 GLU A N 1
ATOM 2245 C CA . GLU A 1 285 ? -6.855 15.141 28.178 1.00 98.56 285 GLU A CA 1
ATOM 2246 C C . GLU A 1 285 ? -6.629 16.537 27.584 1.00 98.56 285 GLU A C 1
ATOM 2248 O O . GLU A 1 285 ? -7.316 16.906 26.636 1.00 98.56 285 GLU A O 1
ATOM 2253 N N . ALA A 1 286 ? -5.655 17.301 28.094 1.00 98.56 286 ALA A N 1
ATOM 2254 C CA . ALA A 1 286 ? -5.355 18.644 27.602 1.00 98.56 286 ALA A CA 1
ATOM 2255 C C . ALA A 1 286 ? -4.813 18.614 26.166 1.00 98.56 286 ALA A C 1
ATOM 2257 O O . ALA A 1 286 ? -5.286 19.373 25.321 1.00 98.56 286 ALA A O 1
ATOM 2258 N N . LEU A 1 287 ? -3.890 17.692 25.872 1.00 98.62 287 LEU A N 1
ATOM 2259 C CA . LEU A 1 287 ? -3.375 17.475 24.519 1.00 98.62 287 LEU A CA 1
ATOM 2260 C C . LEU A 1 287 ? -4.501 17.122 23.538 1.00 98.62 287 LEU A C 1
ATOM 2262 O O . LEU A 1 287 ? -4.608 17.704 22.459 1.00 98.62 287 LEU A O 1
ATOM 2266 N N . LEU A 1 288 ? -5.357 16.171 23.910 1.00 98.44 288 LEU A N 1
ATOM 2267 C CA . LEU A 1 288 ? -6.459 15.725 23.057 1.00 98.44 288 LEU A CA 1
ATOM 2268 C C . LEU A 1 288 ? -7.532 16.805 22.902 1.00 98.44 288 LEU A C 1
ATOM 2270 O O . LEU A 1 288 ? -8.067 16.978 21.815 1.00 98.44 288 LEU A O 1
ATOM 2274 N N . GLN A 1 289 ? -7.813 17.570 23.957 1.00 98.19 289 GLN A N 1
ATOM 2275 C CA . GLN A 1 289 ? -8.727 18.710 23.906 1.00 98.19 289 GLN A CA 1
ATOM 2276 C C . GLN A 1 289 ? -8.232 19.811 22.962 1.00 98.19 289 GLN A C 1
ATOM 2278 O O . GLN A 1 289 ? -9.052 20.518 22.380 1.00 98.19 289 GLN A O 1
ATOM 2283 N N . TYR A 1 290 ? -6.915 19.978 22.850 1.00 97.50 290 TYR A N 1
ATOM 2284 C CA . TYR A 1 290 ? -6.300 20.947 21.952 1.00 97.50 290 TYR A CA 1
ATOM 2285 C C . TYR A 1 290 ? -6.302 20.464 20.494 1.00 97.50 290 TYR A C 1
ATOM 2287 O O . TYR A 1 290 ? -6.580 21.240 19.587 1.00 97.50 290 TYR A O 1
ATOM 2295 N N . THR A 1 291 ? -6.012 19.181 20.264 1.00 97.19 291 THR A N 1
ATOM 2296 C CA . THR A 1 291 ? -5.798 18.622 18.914 1.00 97.19 291 THR A CA 1
ATOM 2297 C C . THR A 1 291 ? -7.064 18.113 18.222 1.00 97.19 291 THR A C 1
ATOM 2299 O O . THR A 1 291 ? -7.066 17.944 17.001 1.00 97.19 291 THR A O 1
ATOM 2302 N N . LEU A 1 292 ? -8.142 17.864 18.969 1.00 97.94 292 LEU A N 1
ATOM 2303 C CA . LEU A 1 292 ? -9.393 17.323 18.444 1.00 97.94 292 LEU A CA 1
ATOM 2304 C C . LEU A 1 292 ? -10.507 18.369 18.423 1.00 97.94 292 LEU A C 1
ATOM 2306 O O . LEU A 1 292 ? -10.644 19.204 19.311 1.00 97.94 292 LEU A O 1
ATOM 2310 N N . THR A 1 293 ? -11.376 18.260 17.423 1.00 97.19 293 THR A N 1
ATOM 2311 C CA . THR A 1 293 ? -12.540 19.150 17.256 1.00 97.19 293 THR A CA 1
ATOM 2312 C C . THR A 1 293 ? -13.666 18.897 18.265 1.00 97.19 293 THR A C 1
ATOM 2314 O O . THR A 1 293 ? -14.557 19.734 18.432 1.00 97.19 293 THR A O 1
ATOM 2317 N N . ARG A 1 294 ? -13.659 17.750 18.957 1.00 96.75 294 ARG A N 1
ATOM 2318 C CA . ARG A 1 294 ? -14.619 17.430 20.020 1.00 96.75 294 ARG A CA 1
ATOM 2319 C C . ARG A 1 294 ? -14.174 17.946 21.388 1.00 96.75 294 ARG A C 1
ATOM 2321 O O . ARG A 1 294 ? -12.999 18.026 21.714 1.00 96.75 294 ARG A O 1
ATOM 2328 N N . ASP A 1 295 ? -15.163 18.235 22.229 1.00 97.88 295 ASP A N 1
ATOM 2329 C CA . ASP A 1 295 ? -14.960 18.549 23.645 1.00 97.88 295 ASP A CA 1
ATOM 2330 C C . ASP A 1 295 ? -14.625 17.263 24.422 1.00 97.88 295 ASP A C 1
ATOM 2332 O O . ASP A 1 295 ? -15.515 16.518 24.843 1.00 97.88 295 ASP A O 1
ATOM 2336 N N . VAL A 1 296 ? -13.328 16.980 24.560 1.00 98.06 296 VAL A N 1
ATOM 2337 C CA . VAL A 1 296 ? -12.789 15.778 25.213 1.00 98.06 296 VAL A CA 1
ATOM 2338 C C . VAL A 1 296 ? -13.088 15.775 26.712 1.00 98.06 296 VAL A C 1
ATOM 2340 O O . VAL A 1 296 ? -13.294 14.707 27.290 1.00 98.06 296 VAL A O 1
ATOM 2343 N N . LYS A 1 297 ? -13.221 16.947 27.346 1.00 97.31 297 LYS A N 1
ATOM 2344 C CA . LYS A 1 297 ? -13.575 17.059 28.775 1.00 97.31 297 LYS A CA 1
ATOM 2345 C C . LYS A 1 297 ? -14.947 16.466 29.095 1.00 97.31 297 LYS A C 1
ATOM 2347 O O . LYS A 1 297 ? -15.179 16.014 30.214 1.00 97.31 297 LYS A O 1
ATOM 2352 N N . LYS A 1 298 ? -15.858 16.442 28.116 1.00 97.38 298 LYS A N 1
ATOM 2353 C CA . LYS A 1 298 ? -17.189 15.823 28.247 1.00 97.38 298 LYS A CA 1
ATOM 2354 C C . LYS A 1 298 ? -17.185 14.305 28.067 1.00 97.38 298 LYS A C 1
ATOM 2356 O O . LYS A 1 298 ? -18.203 13.672 28.338 1.00 97.38 298 LYS A O 1
ATOM 2361 N N . LEU A 1 299 ? -16.080 13.718 27.609 1.00 97.62 299 LEU A N 1
ATOM 2362 C CA . 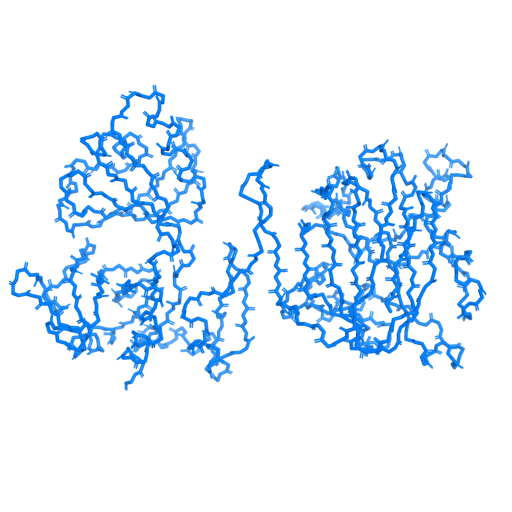LEU A 1 299 ? -15.982 12.284 27.368 1.00 97.62 299 LEU A CA 1
ATOM 2363 C C . LEU A 1 299 ? -15.781 11.542 28.693 1.00 97.62 299 LEU A C 1
ATOM 2365 O O . LEU A 1 299 ? -14.762 11.711 29.353 1.00 97.62 299 LEU A O 1
ATOM 2369 N N . GLY A 1 300 ? -16.732 10.708 29.095 1.00 97.75 300 GLY A N 1
ATOM 2370 C CA . GLY A 1 300 ? -16.634 9.862 30.284 1.00 97.75 300 GLY A CA 1
ATOM 2371 C C . GLY A 1 300 ? -15.731 8.643 30.078 1.00 97.75 300 GLY A C 1
ATOM 2372 O O . GLY A 1 300 ? -15.536 8.169 28.960 1.00 97.75 300 GLY A O 1
ATOM 2373 N N . VAL A 1 301 ? -15.185 8.094 31.166 1.00 97.62 301 VAL A N 1
ATOM 2374 C CA . VAL A 1 301 ? -14.433 6.827 31.114 1.00 97.62 301 VAL A CA 1
ATOM 2375 C C . VAL A 1 301 ? -15.333 5.712 30.568 1.00 97.62 301 VAL A C 1
ATOM 2377 O O . VAL A 1 301 ? -16.508 5.622 30.928 1.00 97.62 301 VAL A O 1
ATOM 2380 N N . GLY A 1 302 ? -14.794 4.886 29.668 1.00 97.38 302 GLY A N 1
ATOM 2381 C CA . GLY A 1 302 ? -15.555 3.850 28.964 1.00 97.38 302 GLY A CA 1
ATOM 2382 C C . GLY A 1 302 ? -16.308 4.352 27.726 1.00 97.38 302 GLY A C 1
ATOM 2383 O O . GLY A 1 302 ? -16.944 3.552 27.040 1.00 97.38 302 GLY A O 1
ATOM 2384 N N . GLN A 1 303 ? -16.268 5.657 27.429 1.00 98.19 303 GLN A N 1
ATOM 2385 C CA . GLN A 1 303 ? -16.853 6.214 26.210 1.00 98.19 303 GLN A CA 1
ATOM 2386 C C . GLN A 1 303 ? -15.858 6.261 25.059 1.00 98.19 303 GLN A C 1
ATOM 2388 O O . GLN A 1 303 ? -14.639 6.357 25.235 1.00 98.19 303 GLN A O 1
ATOM 2393 N N . VAL A 1 304 ? -16.441 6.233 23.870 1.00 98.44 304 VAL A N 1
ATOM 2394 C CA . VAL A 1 304 ? -15.800 6.497 22.594 1.00 98.44 304 VAL A CA 1
ATOM 2395 C C . VAL A 1 304 ? -16.418 7.769 22.019 1.00 98.44 304 VAL A C 1
ATOM 2397 O O . VAL A 1 304 ? -17.592 8.052 22.255 1.00 98.44 304 VAL A O 1
ATOM 2400 N N . VAL A 1 305 ? -15.671 8.535 21.234 1.00 97.94 305 VAL A N 1
ATOM 2401 C CA . VAL A 1 305 ? -16.233 9.618 20.418 1.00 97.94 305 VAL A CA 1
ATOM 2402 C C . VAL A 1 305 ? -15.532 9.677 19.073 1.00 97.94 305 VAL A C 1
ATOM 2404 O O . VAL A 1 305 ? -14.322 9.489 19.002 1.00 97.94 305 VAL A O 1
ATOM 2407 N N . TYR A 1 306 ? -16.288 9.936 18.010 1.00 97.69 306 TYR A N 1
ATOM 2408 C CA . TYR A 1 306 ? -15.718 10.244 16.703 1.00 97.69 306 TYR A CA 1
ATOM 2409 C C . TYR A 1 306 ? -15.365 11.734 16.628 1.00 97.69 306 TYR A C 1
ATOM 2411 O O . TYR A 1 306 ? -16.164 12.589 17.033 1.00 97.69 306 TYR A O 1
ATOM 2419 N N . SER A 1 307 ? -14.174 12.044 16.128 1.00 97.75 307 SER A N 1
ATOM 2420 C CA . SER A 1 307 ? -13.665 13.409 16.009 1.00 97.75 307 SER A CA 1
ATOM 2421 C C . SER A 1 307 ? -12.808 13.555 14.759 1.00 97.75 307 SER A C 1
ATOM 2423 O O . SER A 1 307 ? -12.229 12.584 14.283 1.00 97.75 307 SER A O 1
ATOM 2425 N N . ALA A 1 308 ? -12.682 14.788 14.278 1.00 97.75 308 ALA A N 1
ATOM 2426 C CA . ALA A 1 308 ? -11.606 15.171 13.371 1.00 97.75 308 ALA A CA 1
ATOM 2427 C C . ALA A 1 308 ? -10.420 15.725 14.174 1.00 97.75 308 ALA A C 1
ATOM 2429 O O . ALA A 1 308 ? -10.633 16.354 15.226 1.00 97.75 308 ALA A O 1
ATOM 2430 N N . MET A 1 309 ? -9.213 15.495 13.662 1.00 97.69 309 MET A N 1
ATOM 2431 C CA . MET A 1 309 ? -7.952 16.089 14.096 1.00 97.69 309 MET A CA 1
ATOM 2432 C C . MET A 1 309 ? -7.491 17.071 13.020 1.00 97.69 309 MET A C 1
ATOM 2434 O O . MET A 1 309 ? -7.404 16.710 11.845 1.00 97.69 309 MET A O 1
ATOM 2438 N N . CYS A 1 310 ? -7.207 18.311 13.408 1.00 95.81 310 CYS A N 1
ATOM 2439 C CA . CYS A 1 310 ? -6.881 19.377 12.463 1.00 95.81 310 CYS A CA 1
ATOM 2440 C C . CYS A 1 310 ? -5.610 20.122 12.875 1.00 95.81 310 CYS A C 1
ATOM 2442 O O . CYS A 1 310 ? -5.284 20.209 14.059 1.00 95.81 310 CYS A O 1
ATOM 2444 N N . TYR A 1 311 ? -4.939 20.709 11.886 1.00 92.94 311 TYR A N 1
ATOM 2445 C CA . TYR A 1 311 ? -3.937 21.748 12.100 1.00 92.94 311 TYR A CA 1
ATOM 2446 C C . TYR A 1 311 ? -4.589 23.051 12.583 1.00 92.94 311 TYR A C 1
ATOM 2448 O O . TYR A 1 311 ? -5.797 23.253 12.436 1.00 92.94 311 TYR A O 1
ATOM 2456 N N . GLU A 1 312 ? -3.774 23.990 13.070 1.00 91.50 312 GLU A N 1
ATOM 2457 C CA . GLU A 1 312 ? -4.228 25.313 13.532 1.00 91.50 312 GLU A CA 1
ATOM 2458 C C . GLU A 1 312 ? -4.994 26.104 12.457 1.00 91.50 312 GLU A C 1
ATOM 2460 O O . GLU A 1 312 ? -5.951 26.812 12.762 1.00 91.50 312 GLU A O 1
ATOM 2465 N N . HIS A 1 313 ? -4.625 25.947 11.183 1.00 94.06 313 HIS A N 1
ATOM 2466 C CA . HIS A 1 313 ? -5.298 26.598 10.053 1.00 94.06 313 HIS A CA 1
ATOM 2467 C C . HIS A 1 313 ? -6.604 25.897 9.620 1.00 94.06 313 HIS A C 1
ATOM 2469 O O . HIS A 1 313 ? -7.187 26.252 8.596 1.00 94.06 313 HIS A O 1
ATOM 2475 N N . GLY A 1 314 ? -7.048 24.869 10.351 1.00 93.31 314 GLY A N 1
ATOM 2476 C CA . GLY A 1 314 ? -8.290 24.134 10.097 1.00 93.31 314 GLY A CA 1
ATOM 2477 C C . GLY A 1 314 ? -8.199 23.026 9.043 1.00 93.31 314 GLY A C 1
ATOM 2478 O O . GLY A 1 314 ? -9.199 22.358 8.792 1.00 93.31 314 GLY A O 1
ATOM 2479 N N . GLY A 1 315 ? -7.028 22.798 8.439 1.00 95.38 315 GLY A N 1
ATOM 2480 C CA . GLY A 1 315 ? -6.818 21.657 7.543 1.00 95.38 315 GLY A CA 1
ATOM 2481 C C . GLY A 1 315 ? -6.871 20.340 8.312 1.00 95.38 315 GLY A C 1
ATOM 2482 O O . GLY A 1 315 ? -6.250 20.222 9.368 1.00 95.38 315 GLY A O 1
ATOM 2483 N N . MET A 1 316 ? -7.619 19.365 7.795 1.00 95.69 316 MET A N 1
ATOM 2484 C CA . MET A 1 316 ? -7.773 18.061 8.437 1.00 95.69 316 MET A CA 1
ATOM 2485 C C . MET A 1 316 ? -6.500 17.227 8.273 1.00 95.69 316 MET A C 1
ATOM 2487 O O . MET A 1 316 ? -5.992 17.081 7.163 1.00 95.69 316 MET A O 1
ATOM 2491 N N . ILE A 1 317 ? -6.016 16.687 9.387 1.00 94.94 317 ILE A N 1
ATOM 2492 C CA . ILE A 1 317 ? -4.882 15.760 9.451 1.00 94.94 317 ILE A CA 1
ATOM 2493 C C . ILE A 1 317 ? -5.399 14.333 9.294 1.00 94.94 317 ILE A C 1
ATOM 2495 O O . ILE A 1 317 ? -4.888 13.560 8.491 1.00 94.94 317 ILE A O 1
ATOM 2499 N N . ASP A 1 318 ? -6.416 13.996 10.086 1.00 96.50 318 ASP A N 1
ATOM 2500 C CA . ASP A 1 318 ? -6.995 12.660 10.180 1.00 96.50 318 ASP A CA 1
ATOM 2501 C C . ASP A 1 318 ? -8.389 12.754 10.815 1.00 96.50 318 ASP A C 1
ATOM 2503 O O . ASP A 1 318 ? -8.748 13.752 11.455 1.00 96.50 318 ASP A O 1
ATOM 2507 N N . ASP A 1 319 ? -9.159 11.686 10.694 1.00 96.69 319 ASP A N 1
ATOM 2508 C CA . ASP A 1 319 ? -10.421 11.486 11.389 1.00 96.69 319 ASP A CA 1
ATOM 2509 C C . ASP A 1 319 ? -10.449 10.096 12.027 1.00 96.69 319 ASP A C 1
ATOM 2511 O O . ASP A 1 319 ? -9.765 9.163 11.605 1.00 96.69 319 ASP A O 1
ATOM 2515 N N . GLY A 1 320 ? -11.198 9.954 13.115 1.00 97.06 320 GLY A N 1
ATOM 2516 C CA . GLY A 1 320 ? -11.099 8.729 13.886 1.00 97.06 320 GLY A CA 1
ATOM 2517 C C . GLY A 1 320 ? -11.905 8.718 15.164 1.00 97.06 320 GLY A C 1
ATOM 2518 O O . GLY A 1 320 ? -12.743 9.584 15.428 1.00 97.06 320 GLY A O 1
ATOM 2519 N N . THR A 1 321 ? -11.644 7.701 15.977 1.00 98.06 321 THR A N 1
ATOM 2520 C CA . THR A 1 321 ? -12.289 7.522 17.274 1.00 98.06 321 THR A CA 1
ATOM 2521 C C . THR A 1 321 ? -11.306 7.701 18.419 1.00 98.06 321 THR A C 1
ATOM 2523 O O . THR A 1 321 ? -10.181 7.206 18.400 1.00 98.06 321 THR A O 1
ATOM 2526 N N . LEU A 1 322 ? -11.754 8.402 19.456 1.00 98.62 322 LEU A N 1
ATOM 2527 C CA . LEU A 1 322 ? -11.054 8.527 20.722 1.00 98.62 322 LEU A CA 1
ATOM 2528 C C . LEU A 1 322 ? -11.750 7.659 21.768 1.00 98.62 322 LEU A C 1
ATOM 2530 O O . LEU A 1 322 ? -12.919 7.886 22.075 1.00 98.62 322 LEU A O 1
ATOM 2534 N N . LEU A 1 323 ? -11.025 6.707 22.351 1.00 98.56 323 LEU A N 1
ATOM 2535 C CA . LEU A 1 323 ? -11.481 5.909 23.486 1.00 98.56 323 LEU A CA 1
ATOM 2536 C C . LEU A 1 323 ? -10.901 6.493 24.778 1.00 98.56 323 LEU A C 1
ATOM 2538 O O . LEU A 1 323 ? -9.681 6.638 24.895 1.00 98.56 323 LEU A O 1
ATOM 2542 N N . ARG A 1 324 ? -11.745 6.763 25.781 1.00 98.50 324 ARG A N 1
ATOM 2543 C CA . ARG A 1 324 ? -11.293 7.140 27.131 1.00 98.50 324 ARG A CA 1
ATOM 2544 C C . ARG A 1 324 ? -11.190 5.903 28.021 1.00 98.50 324 ARG A C 1
ATOM 2546 O O . ARG A 1 324 ? -12.184 5.433 28.574 1.00 98.50 324 ARG A O 1
ATOM 2553 N N . LEU A 1 325 ? -9.973 5.382 28.165 1.00 97.75 325 LEU A N 1
ATOM 2554 C CA . LEU A 1 325 ? -9.657 4.176 28.941 1.00 97.75 325 LEU A CA 1
ATOM 2555 C C . LEU A 1 325 ? -9.604 4.442 30.451 1.00 97.75 325 LEU A C 1
ATOM 2557 O O . LEU A 1 325 ? -9.843 3.542 31.252 1.00 97.75 325 LEU A O 1
ATOM 2561 N N . GLY A 1 326 ? -9.298 5.675 30.846 1.00 97.50 326 GLY A N 1
ATOM 2562 C CA . GLY A 1 326 ? -9.227 6.094 32.240 1.00 97.50 326 GLY A CA 1
ATOM 2563 C C . GLY A 1 326 ? -9.188 7.612 32.366 1.00 97.50 326 GLY A C 1
ATOM 2564 O O . GLY A 1 326 ? -9.498 8.335 31.420 1.00 97.50 326 GLY A O 1
ATOM 2565 N N . LYS A 1 327 ? -8.806 8.102 33.548 1.00 97.50 327 LYS A N 1
ATOM 2566 C CA . LYS A 1 327 ? -8.648 9.542 33.783 1.00 97.50 327 LYS A CA 1
ATOM 2567 C C . LYS A 1 327 ? -7.589 10.143 32.849 1.00 97.50 327 LYS A C 1
ATOM 2569 O O . LYS A 1 327 ? -7.899 11.098 32.148 1.00 97.50 327 LYS A O 1
ATOM 2574 N N . ASP A 1 328 ? -6.420 9.501 32.818 1.00 98.19 328 ASP A N 1
ATOM 2575 C CA . ASP A 1 328 ? -5.186 9.967 32.170 1.00 98.19 328 ASP A CA 1
ATOM 2576 C C . ASP A 1 328 ? -4.729 9.019 31.036 1.00 98.19 328 ASP A C 1
ATOM 2578 O O . ASP A 1 328 ? -3.565 9.023 30.633 1.00 98.19 328 ASP A O 1
ATOM 2582 N N . ASN A 1 329 ? -5.640 8.157 30.562 1.00 98.12 329 ASN A N 1
ATOM 2583 C CA . ASN A 1 329 ? -5.369 7.104 29.584 1.00 98.12 329 ASN A CA 1
ATOM 2584 C C . ASN A 1 329 ? -6.401 7.164 28.458 1.00 98.12 329 ASN A C 1
ATOM 2586 O O . ASN A 1 329 ? -7.593 6.926 28.682 1.00 98.12 329 ASN A O 1
ATOM 2590 N N . PHE A 1 330 ? -5.928 7.405 27.244 1.00 98.75 330 PHE A N 1
ATOM 2591 C CA . PHE A 1 330 ? -6.747 7.490 26.047 1.00 98.75 330 PHE A CA 1
ATOM 2592 C C . PHE A 1 330 ? -6.129 6.677 24.911 1.00 98.75 330 PHE A C 1
ATOM 2594 O O . PHE A 1 330 ? -4.928 6.400 24.906 1.00 98.75 330 PHE A O 1
ATOM 2601 N N . ARG A 1 331 ? -6.952 6.323 23.926 1.00 98.56 331 ARG A N 1
ATOM 2602 C CA . ARG A 1 331 ? -6.499 5.728 22.669 1.00 98.56 331 ARG A CA 1
ATOM 2603 C C . ARG A 1 331 ? -7.131 6.453 21.495 1.00 98.56 331 ARG A C 1
ATOM 2605 O O . ARG A 1 331 ? -8.354 6.460 21.381 1.00 98.56 331 ARG A O 1
ATOM 2612 N N . TRP A 1 332 ? -6.299 7.022 20.632 1.00 98.56 332 TRP A N 1
ATOM 2613 C CA . TRP A 1 332 ? -6.716 7.541 19.332 1.00 98.56 332 TRP A CA 1
ATOM 2614 C C . TRP A 1 332 ? -6.626 6.428 18.289 1.00 98.56 332 TRP A C 1
ATOM 2616 O O . TRP A 1 332 ? -5.612 5.728 18.227 1.00 98.56 332 TRP A O 1
ATOM 2626 N N . VAL A 1 333 ? -7.683 6.250 17.500 1.00 98.06 333 VAL A N 1
ATOM 2627 C CA . VAL A 1 333 ? -7.748 5.296 16.391 1.00 98.06 333 VAL A CA 1
ATOM 2628 C C . VAL A 1 333 ? -8.126 6.051 15.123 1.00 98.06 333 VAL A C 1
ATOM 2630 O O . VAL A 1 333 ? -9.279 6.453 14.990 1.00 98.06 333 VAL A O 1
ATOM 2633 N N . GLY A 1 334 ? -7.165 6.239 14.219 1.00 96.12 334 GLY A N 1
ATOM 2634 C CA . GLY A 1 334 ? -7.318 7.011 12.981 1.00 96.12 334 GLY A CA 1
ATOM 2635 C C . GLY A 1 334 ? -6.810 6.273 11.740 1.00 96.12 334 GLY A C 1
ATOM 2636 O O . GLY A 1 334 ? -6.418 5.100 11.806 1.00 96.12 334 GLY A O 1
ATOM 2637 N N . GLY A 1 335 ? -6.832 6.945 10.593 1.00 92.69 335 GLY A N 1
ATOM 2638 C CA . GLY A 1 335 ? -6.385 6.397 9.314 1.00 92.69 335 GLY A CA 1
ATOM 2639 C C . GLY A 1 335 ? -4.903 6.631 9.019 1.00 92.69 335 GLY A C 1
ATOM 2640 O O . GLY A 1 335 ? -4.327 5.902 8.203 1.00 92.69 335 GLY A O 1
ATOM 2641 N N . ASP A 1 336 ? -4.268 7.611 9.665 1.00 91.19 336 ASP A N 1
ATOM 2642 C CA . ASP A 1 336 ? -2.935 8.084 9.286 1.00 91.19 336 ASP A CA 1
ATOM 2643 C C . ASP A 1 336 ? -1.902 8.017 10.419 1.00 91.19 336 ASP A C 1
ATOM 2645 O O . ASP A 1 336 ? -2.194 8.157 11.607 1.00 91.19 336 ASP A O 1
ATOM 2649 N N . ASP A 1 337 ? -0.652 7.780 10.030 1.00 90.94 337 ASP A N 1
ATOM 2650 C CA . ASP A 1 337 ? 0.490 7.792 10.934 1.00 90.94 337 ASP A CA 1
ATOM 2651 C C . ASP A 1 337 ? 0.816 9.228 11.399 1.00 90.94 337 ASP A C 1
ATOM 2653 O O . ASP A 1 337 ? 1.272 9.411 12.534 1.00 90.94 337 ASP A O 1
ATOM 2657 N N . LEU A 1 338 ? 0.493 10.234 10.569 1.00 92.75 338 LEU A N 1
ATOM 2658 C CA . LEU A 1 338 ? 0.671 11.664 10.861 1.00 92.75 338 LEU A CA 1
ATOM 2659 C C . LEU A 1 338 ? -0.057 12.113 12.135 1.00 92.75 338 LEU A C 1
ATOM 2661 O O . LEU A 1 338 ? 0.442 12.984 12.844 1.00 92.75 338 LEU A O 1
ATOM 2665 N N . SER A 1 339 ? -1.177 11.469 12.492 1.00 95.25 339 SER A N 1
ATOM 2666 C CA . SER A 1 339 ? -1.861 11.684 13.776 1.00 95.25 339 SER A CA 1
ATOM 2667 C C . SER A 1 339 ? -0.908 11.559 14.967 1.00 95.25 339 SER A C 1
ATOM 2669 O O . SER A 1 339 ? -0.936 12.357 15.903 1.00 95.25 339 SER A O 1
ATOM 2671 N N . GLY A 1 340 ? -0.045 10.540 14.948 1.00 95.75 340 GLY A N 1
ATOM 2672 C CA . GLY A 1 340 ? 0.894 10.280 16.031 1.00 95.75 340 GLY A CA 1
ATOM 2673 C C . GLY A 1 340 ? 2.049 11.273 16.085 1.00 95.75 340 GLY A C 1
ATOM 2674 O O . GLY A 1 340 ? 2.532 11.559 17.179 1.00 95.75 340 GLY A O 1
ATOM 2675 N N . GLU A 1 341 ? 2.505 11.767 14.933 1.00 94.62 341 GLU A N 1
ATOM 2676 C CA . GLU A 1 341 ? 3.529 12.817 14.850 1.00 94.62 341 GLU A CA 1
ATOM 2677 C C . GLU A 1 341 ? 2.972 14.135 15.373 1.00 94.62 341 GLU A C 1
ATOM 2679 O O . GLU A 1 341 ? 3.513 14.684 16.329 1.00 94.62 341 GLU A O 1
ATOM 2684 N N . TRP A 1 342 ? 1.805 14.547 14.874 1.00 96.44 342 TRP A N 1
ATOM 2685 C CA . TRP A 1 342 ? 1.135 15.768 15.310 1.00 96.44 342 TRP A CA 1
ATOM 2686 C C . TRP A 1 342 ? 0.906 15.813 16.823 1.00 96.44 342 TRP A C 1
ATOM 2688 O O . TRP A 1 342 ? 1.205 16.816 17.473 1.00 96.44 342 TRP A O 1
ATOM 2698 N N . LEU A 1 343 ? 0.429 14.712 17.413 1.00 97.94 343 LEU A N 1
ATOM 2699 C CA . LEU A 1 343 ? 0.236 14.612 18.861 1.00 97.94 343 LEU A CA 1
ATOM 2700 C C . LEU A 1 343 ? 1.557 14.745 19.639 1.00 97.94 343 LEU A C 1
ATOM 2702 O O . LEU A 1 343 ? 1.574 15.379 20.695 1.00 97.94 343 LEU A O 1
ATOM 2706 N N . ARG A 1 344 ? 2.659 14.160 19.149 1.00 97.88 344 ARG A N 1
ATOM 2707 C CA . ARG A 1 344 ? 3.983 14.244 19.798 1.00 97.88 344 ARG A CA 1
ATOM 2708 C C . ARG A 1 344 ? 4.589 15.640 19.683 1.00 97.88 344 ARG A C 1
ATOM 2710 O O . ARG A 1 344 ? 5.118 16.154 20.671 1.00 97.88 344 ARG A O 1
ATOM 2717 N N . ASP A 1 345 ? 4.474 16.257 18.517 1.00 97.00 345 ASP A N 1
ATOM 2718 C CA . ASP A 1 345 ? 5.001 17.595 18.258 1.00 97.00 345 ASP A CA 1
ATOM 2719 C C . ASP A 1 345 ? 4.228 18.639 19.063 1.00 97.00 345 ASP A C 1
ATOM 2721 O O . ASP A 1 345 ? 4.831 19.468 19.742 1.00 97.00 345 ASP A O 1
ATOM 2725 N N . THR A 1 346 ? 2.897 18.527 19.094 1.00 97.94 346 THR A N 1
ATOM 2726 C CA . THR A 1 346 ? 2.028 19.397 19.899 1.00 97.94 346 THR A CA 1
ATOM 2727 C C . THR A 1 346 ? 2.283 19.237 21.397 1.00 97.94 346 THR A C 1
ATOM 2729 O O . THR A 1 346 ? 2.364 20.221 22.126 1.00 97.94 346 THR A O 1
ATOM 2732 N N . ALA A 1 347 ? 2.442 18.003 21.889 1.00 98.31 347 ALA A N 1
ATOM 2733 C CA . ALA A 1 347 ? 2.796 17.773 23.290 1.00 98.31 347 ALA A CA 1
ATOM 2734 C C . ALA A 1 347 ? 4.126 18.448 23.655 1.00 98.31 347 ALA A C 1
ATOM 2736 O O . ALA A 1 347 ? 4.231 19.072 24.712 1.00 98.31 347 ALA A O 1
ATOM 2737 N N . THR A 1 348 ? 5.110 18.365 22.758 1.00 98.25 348 THR A N 1
ATOM 2738 C CA . THR A 1 348 ? 6.423 18.989 22.936 1.00 98.25 348 THR A CA 1
ATOM 2739 C C . THR A 1 348 ? 6.329 20.512 22.922 1.00 98.25 348 THR A C 1
ATOM 2741 O O . THR A 1 348 ? 6.849 21.159 23.830 1.00 98.25 348 THR A O 1
ATOM 2744 N N . SER A 1 349 ? 5.629 21.093 21.943 1.00 97.94 349 SER A N 1
ATOM 2745 C CA . SER A 1 349 ? 5.509 22.548 21.788 1.00 97.94 349 SER A CA 1
ATOM 2746 C C . SER A 1 349 ? 4.772 23.208 22.954 1.00 97.94 349 SER A C 1
ATOM 2748 O O . SER A 1 349 ? 5.124 24.315 23.361 1.00 97.94 349 SER A O 1
ATOM 2750 N N . LEU A 1 350 ? 3.792 22.510 23.530 1.00 97.88 350 LEU A N 1
ATOM 2751 C CA . LEU A 1 350 ? 3.018 22.966 24.682 1.00 97.88 350 LEU A CA 1
ATOM 2752 C C . LEU A 1 350 ? 3.657 22.596 26.034 1.00 97.88 350 LEU A C 1
ATOM 2754 O O . LEU A 1 350 ? 3.126 22.981 27.075 1.00 97.88 350 LEU A O 1
ATOM 2758 N N . GLY A 1 351 ? 4.775 21.857 26.047 1.00 98.25 351 GLY A N 1
ATOM 2759 C CA . GLY A 1 351 ? 5.455 21.429 27.274 1.00 98.25 351 GLY A CA 1
ATOM 2760 C C . GLY A 1 351 ? 4.619 20.494 28.157 1.00 98.25 351 GLY A C 1
ATOM 2761 O O . GLY A 1 351 ? 4.740 20.540 29.382 1.00 98.25 351 GLY A O 1
ATOM 2762 N N . LEU A 1 352 ? 3.755 19.673 27.553 1.00 98.50 352 LEU A N 1
ATOM 2763 C CA . LEU A 1 352 ? 2.827 18.787 28.262 1.00 98.50 352 LEU A CA 1
ATOM 2764 C C . LEU A 1 352 ? 3.503 17.477 28.685 1.00 98.50 352 LEU A C 1
ATOM 2766 O O . LEU A 1 352 ? 4.256 16.866 27.925 1.00 98.50 352 LEU A O 1
ATOM 2770 N N . ASN A 1 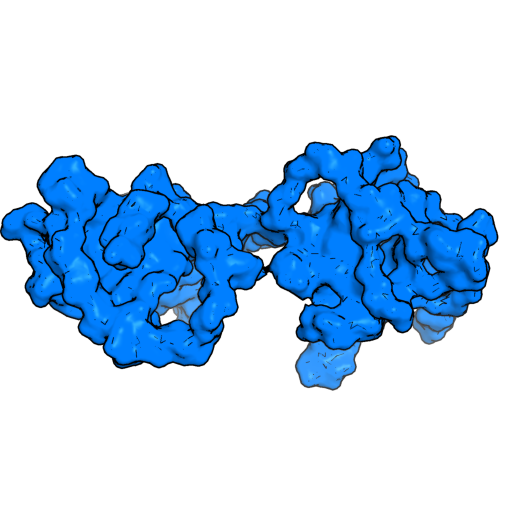353 ? 3.166 16.975 29.874 1.00 98.31 353 ASN A N 1
ATOM 2771 C CA . ASN A 1 353 ? 3.607 15.669 30.355 1.00 98.31 353 ASN A CA 1
ATOM 2772 C C . ASN A 1 353 ? 2.680 14.559 29.827 1.00 98.31 353 ASN A C 1
ATOM 2774 O O . ASN A 1 353 ? 1.774 14.078 30.519 1.00 98.31 353 ASN A O 1
ATOM 2778 N N . VAL A 1 354 ? 2.901 14.168 28.567 1.00 98.56 354 VAL A N 1
ATOM 2779 C CA . VAL A 1 354 ? 2.137 13.127 27.864 1.00 98.56 354 VAL A CA 1
ATOM 2780 C C . VAL A 1 354 ? 3.065 12.227 27.061 1.00 98.56 354 VAL A C 1
ATOM 2782 O O . VAL A 1 354 ? 3.989 12.681 26.395 1.00 98.56 354 VAL A O 1
ATOM 2785 N N . LEU A 1 355 ? 2.771 10.931 27.073 1.00 98.25 355 LEU A N 1
ATOM 2786 C CA . LEU A 1 355 ? 3.417 9.926 26.246 1.00 98.25 355 LEU A CA 1
ATOM 2787 C C . LEU A 1 355 ? 2.447 9.439 25.165 1.00 98.25 355 LEU A C 1
ATOM 2789 O O . LEU A 1 355 ? 1.385 8.901 25.484 1.00 98.25 355 LEU A O 1
ATOM 2793 N N . VAL A 1 356 ? 2.849 9.576 23.900 1.00 98.50 356 VAL A N 1
ATOM 2794 C CA . VAL A 1 356 ? 2.097 9.123 22.720 1.00 98.50 356 VAL A CA 1
ATOM 2795 C C . VAL A 1 356 ? 2.850 7.968 22.058 1.00 98.50 356 VAL A C 1
ATOM 2797 O O . VAL A 1 356 ? 3.939 8.157 21.513 1.00 98.50 356 VAL A O 1
ATOM 2800 N N . ARG A 1 357 ? 2.287 6.755 22.101 1.00 97.69 357 ARG A N 1
ATOM 2801 C CA . ARG A 1 357 ? 2.918 5.525 21.580 1.00 97.69 357 ARG A CA 1
ATOM 2802 C C . ARG A 1 357 ? 2.031 4.843 20.553 1.00 97.69 357 ARG A C 1
ATOM 2804 O O . ARG A 1 357 ? 0.855 4.636 20.821 1.00 97.69 357 ARG A O 1
ATOM 2811 N N . SER A 1 358 ? 2.603 4.419 19.426 1.00 96.56 358 SER A N 1
ATOM 2812 C CA . SER A 1 358 ? 1.884 3.538 18.499 1.00 96.56 358 SER A CA 1
ATOM 2813 C C . SER A 1 358 ? 1.663 2.165 19.139 1.00 96.56 358 SER A C 1
ATOM 2815 O O . SER A 1 358 ? 2.596 1.566 19.676 1.00 96.56 358 SER A O 1
ATOM 2817 N N . SER A 1 359 ? 0.430 1.673 19.072 1.00 96.75 359 SER A N 1
ATOM 2818 C CA . SER A 1 359 ? 0.009 0.341 19.518 1.00 96.75 359 SER A CA 1
ATOM 2819 C C . SER A 1 359 ? -0.618 -0.485 18.394 1.00 96.75 359 SER A C 1
ATOM 2821 O O . SER A 1 359 ? -1.124 -1.575 18.654 1.00 96.75 359 SER A O 1
ATOM 2823 N N . THR A 1 360 ? -0.543 -0.008 17.144 1.00 96.00 360 THR A N 1
ATOM 2824 C CA . THR A 1 360 ? -1.117 -0.676 15.959 1.00 96.00 360 THR A CA 1
ATOM 2825 C C . THR A 1 360 ? -0.692 -2.145 15.870 1.00 96.00 360 THR A C 1
ATOM 2827 O O . THR A 1 360 ? -1.534 -3.026 15.737 1.00 96.00 360 THR A O 1
ATOM 2830 N N . ASP A 1 361 ? 0.598 -2.418 16.071 1.00 94.50 361 ASP A N 1
ATOM 2831 C CA . ASP A 1 361 ? 1.192 -3.760 15.988 1.00 94.50 361 ASP A CA 1
ATOM 2832 C C . ASP A 1 361 ? 0.836 -4.658 17.178 1.00 94.50 361 ASP A C 1
ATOM 2834 O O . ASP A 1 361 ? 1.035 -5.865 17.121 1.00 94.50 361 ASP A O 1
ATOM 2838 N N . GLN A 1 362 ? 0.351 -4.084 18.279 1.00 95.75 362 GLN A N 1
ATOM 2839 C CA . GLN A 1 362 ? 0.021 -4.809 19.512 1.00 95.75 362 GLN A CA 1
ATOM 2840 C C . GLN A 1 362 ? -1.484 -5.035 19.667 1.00 95.75 362 GLN A C 1
ATOM 2842 O O . GLN A 1 362 ? -1.896 -5.823 20.519 1.00 95.75 362 GLN A O 1
ATOM 2847 N N . MET A 1 363 ? -2.300 -4.346 18.868 1.00 95.81 363 MET A N 1
ATOM 2848 C CA . MET A 1 363 ? -3.749 -4.321 19.000 1.00 95.81 363 MET A CA 1
ATOM 2849 C C . MET A 1 363 ? -4.396 -4.451 17.622 1.00 95.81 363 MET A C 1
ATOM 2851 O O . MET A 1 363 ? -4.677 -3.466 16.942 1.00 95.81 363 MET A O 1
ATOM 2855 N N . HIS A 1 364 ? -4.626 -5.691 17.209 1.00 98.00 364 HIS A N 1
ATOM 2856 C CA . HIS A 1 364 ? -5.333 -6.000 15.971 1.00 98.00 364 HIS 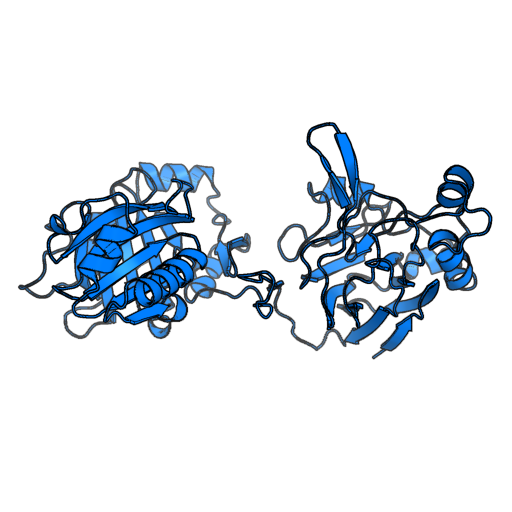A CA 1
ATOM 2857 C C . HIS A 1 364 ? -6.833 -6.050 16.238 1.00 98.00 364 HIS A C 1
ATOM 2859 O O . HIS A 1 364 ? -7.248 -6.317 17.368 1.00 98.00 364 HIS A O 1
ATOM 2865 N N . ASN A 1 365 ? -7.650 -5.786 15.221 1.00 97.94 365 ASN A N 1
ATOM 2866 C CA . ASN A 1 365 ? -9.096 -5.833 15.383 1.00 97.94 365 ASN A CA 1
ATOM 2867 C C . ASN A 1 365 ? -9.853 -6.252 14.144 1.00 97.94 365 ASN A C 1
ATOM 2869 O O . ASN A 1 365 ? -9.469 -5.952 13.017 1.00 97.94 365 ASN A O 1
ATOM 2873 N N . VAL A 1 366 ? -10.987 -6.883 14.419 1.00 98.38 366 VAL A N 1
ATOM 2874 C CA . VAL A 1 366 ? -12.035 -7.152 13.449 1.00 98.38 366 VAL A CA 1
ATOM 2875 C C . VAL A 1 366 ? -13.307 -6.420 13.850 1.00 98.38 366 VAL A C 1
ATOM 2877 O O . VAL A 1 366 ? -13.621 -6.295 15.035 1.00 98.38 366 VAL A O 1
ATOM 2880 N N . ALA A 1 367 ? -14.051 -5.948 12.861 1.00 98.06 367 ALA A N 1
ATOM 2881 C CA . ALA A 1 367 ? -15.398 -5.441 13.042 1.00 98.06 367 ALA A CA 1
ATOM 2882 C C . ALA A 1 367 ? -16.406 -6.530 12.685 1.00 98.06 367 ALA A C 1
ATOM 2884 O O . ALA A 1 367 ? -16.345 -7.077 11.588 1.00 98.06 367 ALA A O 1
ATOM 2885 N N . VAL A 1 368 ? -17.345 -6.803 13.590 1.00 98.38 368 VAL A N 1
ATOM 2886 C CA . VAL A 1 368 ? -18.498 -7.678 13.359 1.00 98.38 368 VAL A CA 1
ATOM 2887 C C . VAL A 1 368 ? -19.734 -6.795 13.266 1.00 98.38 368 VAL A C 1
ATOM 2889 O O . VAL A 1 368 ? -20.160 -6.202 14.258 1.00 98.38 368 VAL A O 1
ATOM 2892 N N . GLN A 1 369 ? -20.274 -6.645 12.060 1.00 98.25 369 GLN A N 1
ATOM 2893 C CA . GLN A 1 369 ? -21.269 -5.621 11.728 1.00 98.25 369 GLN A CA 1
ATOM 2894 C C . GLN A 1 369 ? -22.495 -6.252 11.070 1.00 98.25 369 GLN A C 1
ATOM 2896 O O . GLN A 1 369 ? -22.356 -7.143 10.242 1.00 98.25 369 GLN A O 1
ATOM 2901 N N . GLY A 1 370 ? -23.684 -5.782 11.425 1.00 98.31 370 GLY A N 1
ATOM 2902 C CA . GLY A 1 370 ? -24.980 -6.256 10.949 1.00 98.31 370 GLY A CA 1
ATOM 2903 C C . GLY A 1 370 ? -25.957 -6.561 12.090 1.00 98.31 370 GLY A C 1
ATOM 2904 O O . GLY A 1 370 ? -25.543 -6.723 13.246 1.00 98.31 370 GLY A O 1
ATOM 2905 N N . PRO A 1 371 ? -27.267 -6.664 11.806 1.00 97.88 371 PRO A N 1
ATOM 2906 C CA . PRO A 1 371 ? -28.305 -6.849 12.824 1.00 97.88 371 PRO A CA 1
ATOM 2907 C C . PRO A 1 371 ? -28.129 -8.110 13.687 1.00 97.88 371 PRO A C 1
ATOM 2909 O O . PRO A 1 371 ? -28.645 -8.151 14.804 1.00 97.88 371 PRO A O 1
ATOM 2912 N N . LYS A 1 372 ? -27.383 -9.119 13.215 1.00 98.12 372 LYS A N 1
ATOM 2913 C CA . LYS A 1 372 ? -27.080 -10.360 13.951 1.00 98.12 372 LYS A CA 1
ATOM 2914 C C . LYS A 1 372 ? -25.763 -10.337 14.727 1.00 98.12 372 LYS A C 1
ATOM 2916 O O . LYS A 1 372 ? -25.497 -11.271 15.475 1.00 98.12 372 LYS A O 1
ATOM 2921 N N . SER A 1 373 ? -24.971 -9.269 14.626 1.00 98.12 373 SER A N 1
ATOM 2922 C CA . SER A 1 373 ? -23.676 -9.152 15.319 1.00 98.12 373 SER A CA 1
ATOM 2923 C C . SER A 1 373 ? -23.782 -9.353 16.836 1.00 98.12 373 SER A C 1
ATOM 2925 O O . SER A 1 373 ? -22.960 -10.046 17.428 1.00 98.12 373 SER A O 1
ATOM 2927 N N . ARG A 1 374 ? -24.822 -8.805 17.476 1.00 98.00 374 ARG A N 1
ATOM 2928 C CA . ARG A 1 374 ? -25.058 -8.988 18.918 1.00 98.00 374 ARG A CA 1
ATOM 2929 C C . ARG A 1 374 ? -25.350 -10.440 19.282 1.00 98.00 374 ARG A C 1
ATOM 2931 O O . ARG A 1 374 ? -24.851 -10.904 20.301 1.00 98.00 374 ARG A O 1
ATOM 2938 N N . ASP A 1 375 ? -26.163 -11.123 18.478 1.00 97.56 375 ASP A N 1
ATOM 2939 C CA . ASP A 1 375 ? -26.538 -12.516 18.730 1.00 97.56 375 ASP A CA 1
ATOM 2940 C C . ASP A 1 375 ? -25.312 -13.430 18.656 1.00 97.56 375 ASP A C 1
ATOM 2942 O O . ASP A 1 375 ? -25.149 -14.273 19.526 1.00 97.56 375 ASP A O 1
ATOM 2946 N N . VAL A 1 376 ? -24.409 -13.189 17.700 1.00 96.69 376 VAL A N 1
ATOM 2947 C CA . VAL A 1 376 ? -23.122 -13.898 17.608 1.00 96.69 376 VAL A CA 1
ATOM 2948 C C . VAL A 1 376 ? -22.256 -13.623 18.841 1.00 96.69 376 VAL A C 1
ATOM 2950 O O . VAL A 1 376 ? -21.763 -14.534 19.501 1.00 96.69 376 VAL A O 1
ATOM 2953 N N . LEU A 1 377 ? -22.067 -12.348 19.189 1.00 97.56 377 LEU A N 1
ATOM 2954 C CA . LEU A 1 377 ? -21.078 -11.976 20.201 1.00 97.56 377 LEU A CA 1
ATOM 2955 C C . LEU A 1 377 ? -21.519 -12.273 21.636 1.00 97.56 377 LEU A C 1
ATOM 2957 O O . LEU A 1 377 ? -20.663 -12.556 22.473 1.00 97.56 377 LEU A O 1
ATOM 2961 N N . LYS A 1 378 ? -22.820 -12.222 21.947 1.00 96.38 378 LYS A N 1
ATOM 2962 C CA . LYS A 1 378 ? -23.310 -12.478 23.314 1.00 96.38 378 LYS A CA 1
ATOM 2963 C C . LYS A 1 378 ? -23.061 -13.917 23.777 1.00 96.38 378 LYS A C 1
ATOM 2965 O O . LYS A 1 378 ? -22.982 -14.151 24.977 1.00 96.38 378 LYS A O 1
ATOM 2970 N N . GLU A 1 379 ? -22.933 -14.863 22.848 1.00 94.56 379 GLU A N 1
ATOM 2971 C CA . GLU A 1 379 ? -22.698 -16.276 23.166 1.00 94.56 379 GLU A CA 1
ATOM 2972 C C . GLU A 1 379 ? -21.234 -16.561 23.522 1.00 94.56 379 GLU A C 1
ATOM 2974 O O . GLU A 1 379 ? -20.950 -17.443 24.333 1.00 94.56 379 GLU A O 1
ATOM 2979 N N . ILE A 1 380 ? -20.298 -15.795 22.952 1.00 96.06 380 ILE A N 1
ATOM 2980 C CA . ILE A 1 380 ? -18.859 -16.074 23.061 1.00 96.06 380 ILE A CA 1
ATOM 2981 C C . ILE A 1 380 ? -18.112 -15.088 23.963 1.00 96.06 380 ILE A C 1
ATOM 2983 O O . ILE A 1 380 ? -17.057 -15.434 24.510 1.00 96.06 380 ILE A O 1
ATOM 2987 N N . ILE A 1 381 ? -18.633 -13.866 24.123 1.00 97.56 381 ILE A N 1
ATOM 2988 C CA . ILE A 1 381 ? -18.005 -12.821 24.928 1.00 97.56 381 ILE A CA 1
ATOM 2989 C C . ILE A 1 381 ? -18.480 -12.911 26.373 1.00 97.56 381 ILE A C 1
ATOM 2991 O O . ILE A 1 381 ? -19.641 -12.692 26.705 1.00 97.56 381 ILE A O 1
ATOM 2995 N N . TRP A 1 382 ? -17.517 -13.131 27.256 1.00 97.88 382 TRP A N 1
ATOM 2996 C CA . TRP A 1 382 ? -17.676 -13.030 28.691 1.00 97.88 382 TRP A CA 1
ATOM 2997 C C . TRP A 1 382 ? -17.167 -11.678 29.194 1.00 97.88 382 TRP A C 1
ATOM 2999 O O . TRP A 1 382 ? -16.052 -11.258 28.871 1.00 97.88 382 TRP A O 1
ATOM 3009 N N . THR A 1 383 ? -17.946 -11.019 30.047 1.00 97.06 383 THR A N 1
ATOM 3010 C CA . THR A 1 383 ? -17.540 -9.810 30.770 1.00 97.06 383 THR A CA 1
ATOM 3011 C C . THR A 1 383 ? -17.546 -10.061 32.275 1.00 97.06 383 THR A C 1
ATOM 3013 O O . THR A 1 383 ? -18.306 -10.873 32.799 1.00 97.06 383 THR A O 1
ATOM 3016 N N . SER A 1 384 ? -16.661 -9.364 32.990 1.00 95.44 384 SER A N 1
ATOM 3017 C CA . SER A 1 384 ? -16.723 -9.318 34.455 1.00 95.44 384 SER A CA 1
ATOM 3018 C C . SER A 1 384 ? -18.024 -8.632 34.894 1.00 95.44 384 SER A C 1
ATOM 3020 O O . SER A 1 384 ? -18.433 -7.702 34.207 1.00 95.44 384 SER A O 1
ATOM 3022 N N . PRO A 1 385 ? -18.616 -8.962 36.060 1.00 94.12 385 PRO A N 1
ATOM 3023 C CA . PRO A 1 385 ? -19.790 -8.253 36.592 1.00 94.12 385 PRO A CA 1
ATOM 3024 C C . PRO A 1 385 ? -19.623 -6.730 36.759 1.00 94.12 385 PRO A C 1
ATOM 3026 O O . PRO A 1 385 ? -20.599 -6.020 36.963 1.00 94.12 385 PRO A O 1
ATOM 3029 N N . LEU A 1 386 ? -18.385 -6.221 36.705 1.00 93.31 386 LEU A N 1
ATOM 3030 C CA . LEU A 1 386 ? -18.068 -4.786 36.736 1.00 93.31 386 LEU A CA 1
ATOM 3031 C C . LEU A 1 386 ? -18.116 -4.110 35.354 1.00 93.31 386 LEU A C 1
ATOM 3033 O O . LEU A 1 386 ? -17.879 -2.908 35.253 1.00 93.31 386 LEU A O 1
ATOM 3037 N N . GLN A 1 387 ? -18.327 -4.877 34.289 1.00 95.00 387 GLN A N 1
ATOM 3038 C CA . GLN A 1 387 ? -18.349 -4.427 32.901 1.00 95.00 387 GLN A CA 1
ATOM 3039 C C . GLN A 1 387 ? -19.723 -4.751 32.300 1.00 95.00 387 GLN A C 1
ATOM 3041 O O . GLN A 1 387 ? -20.251 -5.829 32.579 1.00 95.00 387 GLN A O 1
ATOM 3046 N N . PRO A 1 388 ? -20.294 -3.871 31.460 1.00 95.88 388 PRO A N 1
ATOM 3047 C CA . PRO A 1 388 ? -21.550 -4.169 30.784 1.00 95.88 388 PRO A CA 1
ATOM 3048 C C . PRO A 1 388 ? -21.387 -5.407 29.901 1.00 95.88 388 PRO A C 1
ATOM 3050 O O . PRO A 1 388 ? -20.373 -5.559 29.215 1.00 95.88 388 PRO A O 1
ATOM 3053 N N . SER A 1 389 ? -22.384 -6.285 29.911 1.00 96.81 389 SER A N 1
ATOM 3054 C CA . SER A 1 389 ? -22.496 -7.369 28.935 1.00 96.81 389 SER A CA 1
ATOM 3055 C C . SER A 1 389 ? -22.669 -6.823 27.512 1.00 96.81 389 SER A C 1
ATOM 3057 O O . SER A 1 389 ? -22.931 -5.638 27.295 1.00 96.81 389 SER A O 1
ATOM 3059 N N . ILE A 1 390 ? -22.562 -7.696 26.508 1.00 97.12 390 ILE A N 1
ATOM 3060 C CA . ILE A 1 390 ? -22.770 -7.323 25.098 1.00 97.12 390 ILE A CA 1
ATOM 3061 C C . ILE A 1 390 ? -24.173 -6.748 24.836 1.00 97.12 390 ILE A C 1
ATOM 3063 O O . ILE A 1 390 ? -24.339 -5.891 23.960 1.00 97.12 390 ILE A O 1
ATOM 3067 N N . GLU A 1 391 ? -25.175 -7.196 25.594 1.00 96.25 391 GLU A N 1
ATOM 3068 C CA . GLU A 1 391 ? -26.559 -6.722 25.488 1.00 96.25 391 GLU A CA 1
ATOM 3069 C C . GLU A 1 391 ? -26.751 -5.347 26.142 1.00 96.25 391 GLU A C 1
ATOM 3071 O O . GLU A 1 391 ? -27.509 -4.523 25.629 1.00 96.25 391 GLU A O 1
ATOM 3076 N N . GLU A 1 392 ? -26.017 -5.075 27.221 1.00 97.25 392 GLU A N 1
ATOM 3077 C CA . GLU A 1 392 ? -26.056 -3.809 27.964 1.00 97.25 392 GLU A CA 1
ATOM 3078 C C . GLU A 1 392 ? -25.149 -2.728 27.356 1.00 97.25 392 GLU A C 1
ATOM 3080 O O . GLU A 1 392 ? -25.315 -1.544 27.649 1.00 97.25 392 GLU A O 1
ATOM 3085 N N . LEU A 1 393 ? -24.177 -3.107 26.517 1.00 97.50 393 LEU A N 1
ATOM 3086 C CA . LEU A 1 393 ? -23.204 -2.175 25.954 1.00 97.50 393 LEU A CA 1
ATOM 3087 C C . LEU A 1 393 ? -23.887 -1.144 25.036 1.00 97.50 393 LEU A C 1
ATOM 3089 O O . LEU A 1 393 ? -24.368 -1.449 23.937 1.00 97.50 393 LEU A O 1
ATOM 3093 N N . GLU A 1 394 ? -23.919 0.111 25.482 1.00 97.56 394 GLU A N 1
ATOM 3094 C CA . GLU A 1 394 ? -24.516 1.221 24.736 1.00 97.56 394 GLU A CA 1
ATOM 3095 C C . GLU A 1 394 ? -23.665 1.638 23.526 1.00 97.56 394 GLU A C 1
ATOM 3097 O O . GLU A 1 394 ? -22.485 1.307 23.408 1.00 97.56 394 GLU A O 1
ATOM 3102 N N . TRP A 1 395 ? -24.279 2.372 22.597 1.00 97.19 395 TRP A N 1
ATOM 3103 C CA . TRP A 1 395 ? -23.593 2.919 21.424 1.00 97.19 395 TRP A CA 1
ATOM 3104 C C . TRP A 1 395 ? -22.435 3.840 21.842 1.00 97.19 395 TRP A C 1
ATOM 3106 O O . TRP A 1 395 ? -22.578 4.615 22.787 1.00 97.19 395 TRP A O 1
ATOM 3116 N N . PHE A 1 396 ? -21.287 3.745 21.157 1.00 97.62 396 PHE A N 1
ATOM 3117 C CA . PHE A 1 396 ? -20.062 4.488 21.504 1.00 97.62 396 PHE A CA 1
ATOM 3118 C C . PHE A 1 396 ? -19.576 4.247 22.951 1.00 97.62 396 PHE A C 1
ATOM 3120 O O . PHE A 1 396 ? -19.014 5.125 23.609 1.00 97.62 396 PHE A O 1
ATOM 3127 N N . ARG A 1 397 ? -19.744 3.015 23.445 1.00 98.38 397 ARG A N 1
ATOM 3128 C CA . ARG A 1 397 ? -19.081 2.491 24.650 1.00 98.38 397 ARG A CA 1
ATOM 3129 C C . ARG A 1 397 ? -18.180 1.314 24.297 1.00 98.38 397 ARG A C 1
ATOM 3131 O O . ARG A 1 397 ? -18.356 0.674 23.258 1.00 98.38 397 ARG A O 1
ATOM 3138 N N . PHE A 1 398 ? -17.254 0.993 25.194 1.00 98.31 398 PHE A N 1
ATOM 3139 C CA . PHE A 1 398 ? -16.482 -0.245 25.137 1.00 98.31 398 PHE A CA 1
ATOM 3140 C C . PHE A 1 398 ? -16.426 -0.946 26.497 1.00 98.31 398 PHE A C 1
ATOM 3142 O O . PHE A 1 398 ? -16.626 -0.324 27.539 1.00 98.31 398 PHE A O 1
ATOM 3149 N N . ALA A 1 399 ? -16.133 -2.242 26.464 1.00 97.75 399 ALA A N 1
ATOM 3150 C CA . ALA A 1 399 ? -15.934 -3.094 27.622 1.00 97.75 399 ALA A CA 1
ATOM 3151 C C . ALA A 1 399 ? -14.643 -3.907 27.472 1.00 97.75 399 ALA A C 1
ATOM 3153 O O . ALA A 1 399 ? -14.280 -4.347 26.376 1.00 97.75 399 ALA A O 1
ATOM 3154 N N . VAL A 1 400 ? -13.955 -4.128 28.592 1.00 97.31 400 VAL A N 1
ATOM 3155 C CA . VAL A 1 400 ? -12.883 -5.130 28.670 1.00 97.31 400 VAL A CA 1
ATOM 3156 C C . VAL A 1 400 ? -13.531 -6.488 28.899 1.00 97.31 400 VAL A C 1
ATOM 3158 O O . VAL A 1 400 ? -14.295 -6.661 29.851 1.00 97.31 400 VAL A O 1
ATOM 3161 N N . ALA A 1 401 ? -13.227 -7.449 28.034 1.00 97.94 401 ALA A N 1
ATOM 3162 C CA . ALA A 1 401 ? -13.931 -8.719 27.979 1.00 97.94 401 ALA A CA 1
ATOM 3163 C C . ALA A 1 401 ? -12.980 -9.887 27.687 1.00 97.94 401 ALA A C 1
ATOM 3165 O O . ALA A 1 401 ? -11.760 -9.722 27.566 1.00 97.94 401 ALA A O 1
ATOM 3166 N N . ARG A 1 402 ? -13.532 -11.097 27.615 1.00 98.44 402 ARG A N 1
ATOM 3167 C CA . ARG A 1 402 ? -12.801 -12.309 27.244 1.00 98.44 402 ARG A CA 1
ATOM 3168 C C . ARG A 1 402 ? -13.634 -13.220 26.356 1.00 98.44 402 ARG A C 1
ATOM 3170 O O . ARG A 1 402 ? -14.846 -13.268 26.509 1.00 98.44 402 ARG A O 1
ATOM 3177 N N . ILE A 1 403 ? -12.981 -13.992 25.492 1.00 97.75 403 ILE A N 1
ATOM 3178 C CA . ILE A 1 403 ? -13.606 -15.108 24.764 1.00 97.75 403 ILE A CA 1
ATOM 3179 C C . ILE A 1 403 ? -13.277 -16.418 25.478 1.00 97.75 403 ILE A C 1
ATOM 3181 O O . ILE A 1 403 ? -12.108 -16.683 25.762 1.00 97.75 403 ILE A O 1
ATOM 3185 N N . GLY A 1 404 ? -14.286 -17.250 25.749 1.00 91.94 404 GLY A N 1
ATOM 3186 C CA . GLY A 1 404 ? -14.102 -18.533 26.445 1.00 91.94 404 GLY A CA 1
ATOM 3187 C C . GLY A 1 404 ? -14.091 -18.425 27.977 1.00 91.94 404 GLY A C 1
ATOM 3188 O O . GLY A 1 404 ? -13.401 -19.187 28.653 1.00 91.94 404 GLY A O 1
ATOM 3189 N N . GLY A 1 405 ? -14.839 -17.467 28.537 1.00 93.19 405 GLY A N 1
ATOM 3190 C CA . GLY A 1 405 ? -15.031 -17.300 29.984 1.00 93.19 405 GLY A CA 1
ATOM 3191 C C . GLY A 1 405 ? -13.962 -16.454 30.691 1.00 93.19 405 GLY A C 1
ATOM 3192 O O . GLY A 1 405 ? -13.095 -15.844 30.067 1.00 93.19 405 GLY A O 1
ATOM 3193 N N . GLY A 1 406 ? -14.007 -16.419 32.029 1.00 93.81 406 GLY A N 1
ATOM 3194 C CA . GLY A 1 406 ? -13.194 -15.510 32.858 1.00 93.81 406 GLY A CA 1
ATOM 3195 C C . GLY A 1 406 ? -11.672 -15.697 32.796 1.00 93.81 406 GLY A C 1
ATOM 3196 O O . GLY A 1 406 ? -10.931 -14.756 33.068 1.00 93.81 406 GLY A O 1
ATOM 3197 N N . ASN A 1 407 ? -11.204 -16.873 32.371 1.00 94.62 407 ASN A N 1
ATOM 3198 C CA . ASN A 1 407 ? -9.784 -17.169 32.124 1.00 94.62 407 ASN A CA 1
ATOM 3199 C C . ASN A 1 407 ? -9.454 -17.265 30.625 1.00 94.62 407 ASN A C 1
ATOM 3201 O O . ASN A 1 407 ? -8.361 -17.690 30.256 1.00 94.62 407 ASN A O 1
ATOM 3205 N N . GLY A 1 408 ? -10.409 -16.896 29.772 1.00 96.25 408 GLY A N 1
ATOM 3206 C CA . GLY A 1 408 ? -10.308 -16.980 28.326 1.00 96.25 408 GLY A CA 1
ATOM 3207 C C . GLY A 1 408 ? -9.415 -15.908 27.701 1.00 96.25 408 GLY A C 1
ATOM 3208 O O . GLY A 1 408 ? -8.695 -15.172 28.385 1.00 96.25 408 GLY A O 1
ATOM 3209 N N . ILE A 1 409 ? -9.476 -15.808 26.378 1.00 98.00 409 ILE A N 1
ATOM 3210 C CA . ILE A 1 409 ? -8.657 -14.899 25.571 1.00 98.00 409 ILE A CA 1
ATOM 3211 C C . ILE A 1 409 ? -9.043 -13.448 25.887 1.00 98.00 409 ILE A C 1
ATOM 3213 O O . ILE A 1 409 ? -10.215 -13.114 25.735 1.00 98.00 409 ILE A O 1
ATOM 3217 N N . PRO A 1 410 ? -8.108 -12.579 26.313 1.00 98.06 410 PRO A N 1
ATOM 3218 C CA . PRO A 1 410 ? -8.411 -11.182 26.602 1.00 98.06 410 PRO A CA 1
ATOM 3219 C C . PRO A 1 410 ? -8.727 -10.405 25.324 1.00 98.06 410 PRO A C 1
ATOM 3221 O O . PRO A 1 410 ? -7.946 -10.422 24.371 1.00 98.06 410 PRO A O 1
ATOM 3224 N N . VAL A 1 411 ? -9.846 -9.683 25.341 1.00 98.38 411 VAL A N 1
ATOM 3225 C CA . VAL A 1 411 ? -10.271 -8.802 24.252 1.00 98.38 411 VAL A CA 1
ATOM 3226 C C . VAL A 1 411 ? -10.800 -7.477 24.802 1.00 98.38 411 VAL A C 1
ATOM 3228 O O . VAL A 1 411 ? -11.188 -7.361 25.967 1.00 98.38 411 VAL A O 1
ATOM 3231 N N . VAL A 1 412 ? -10.839 -6.461 23.952 1.00 97.94 412 VAL A N 1
ATOM 3232 C CA . VAL A 1 412 ? -11.687 -5.282 24.161 1.00 97.94 412 VAL A CA 1
ATOM 3233 C C . VAL A 1 412 ? -12.822 -5.383 23.154 1.00 97.94 412 VAL A C 1
ATOM 3235 O O . VAL A 1 412 ? -12.592 -5.816 22.027 1.00 97.94 412 VAL A O 1
ATOM 3238 N N . VAL A 1 413 ? -14.034 -5.006 23.546 1.00 98.25 413 VAL A N 1
ATOM 3239 C CA . VAL A 1 413 ? -15.180 -4.941 22.634 1.00 98.25 413 VAL A CA 1
ATOM 3240 C C . VAL A 1 413 ? -15.783 -3.555 22.712 1.00 98.25 413 VAL A C 1
ATOM 3242 O O . VAL A 1 413 ? -16.065 -3.075 23.806 1.00 98.25 413 VAL A O 1
ATOM 3245 N N . SER A 1 414 ? -16.002 -2.903 21.578 1.00 98.25 414 SER A N 1
ATOM 3246 C CA . SER A 1 414 ? -16.773 -1.660 21.532 1.00 98.25 414 SER A CA 1
ATOM 3247 C C . SER A 1 414 ? -17.989 -1.825 20.669 1.00 98.25 414 SER A C 1
ATOM 3249 O O . SER A 1 414 ? -17.974 -2.600 19.720 1.00 98.25 414 SER A O 1
ATOM 3251 N N . ARG A 1 415 ? -19.007 -1.022 20.951 1.00 98.25 415 ARG A N 1
ATOM 3252 C CA . ARG A 1 415 ? -20.151 -0.856 20.067 1.00 98.25 415 ARG A CA 1
ATOM 3253 C C . ARG A 1 415 ? -19.930 0.350 19.157 1.00 98.25 415 ARG A C 1
ATOM 3255 O O . ARG A 1 415 ? -20.538 1.410 19.336 1.00 98.25 415 ARG A O 1
ATOM 3262 N N . THR A 1 416 ? -19.006 0.173 18.219 1.00 96.75 416 THR A N 1
ATOM 3263 C CA . THR A 1 416 ? -18.671 1.118 17.147 1.00 96.75 416 THR A CA 1
ATOM 3264 C C . THR A 1 416 ? -18.686 0.403 15.794 1.00 96.75 416 THR A C 1
ATOM 3266 O O . THR A 1 416 ? -18.776 -0.826 15.724 1.00 96.75 416 THR A O 1
ATOM 3269 N N . GLY A 1 417 ? -18.692 1.174 14.709 1.00 92.12 417 GLY A N 1
ATOM 3270 C CA . GLY A 1 417 ? -18.765 0.626 13.362 1.00 92.12 417 GLY A CA 1
ATOM 3271 C C . GLY A 1 417 ? -18.940 1.691 12.289 1.00 92.12 417 GLY A C 1
ATOM 3272 O O . GLY A 1 417 ? -19.456 2.776 12.555 1.00 92.12 417 GLY A O 1
ATOM 3273 N N . PHE A 1 418 ? -18.523 1.354 11.069 1.00 91.38 418 PHE A N 1
ATOM 3274 C CA . PHE A 1 418 ? -18.534 2.251 9.906 1.00 91.38 418 PHE A CA 1
ATOM 3275 C C . PHE A 1 418 ? -19.688 1.970 8.919 1.00 91.38 418 PHE A C 1
ATOM 3277 O O . PHE A 1 418 ? -19.957 2.750 8.015 1.00 91.38 418 PHE A O 1
ATOM 3284 N N . THR A 1 419 ? -20.406 0.856 9.083 1.00 94.31 419 THR A N 1
ATOM 3285 C CA . THR A 1 419 ? -21.378 0.343 8.091 1.00 94.31 419 THR A CA 1
ATOM 3286 C C . THR A 1 419 ? -22.766 0.997 8.160 1.00 94.31 419 THR A C 1
ATOM 3288 O O . THR A 1 419 ? -23.597 0.830 7.258 1.00 94.31 419 THR A O 1
ATOM 3291 N N . GLY A 1 420 ? -23.041 1.720 9.248 1.00 93.38 420 GLY A N 1
ATOM 3292 C CA . GLY A 1 420 ? -24.375 2.212 9.598 1.00 93.38 420 GLY A CA 1
ATOM 3293 C C . GLY A 1 420 ? -25.298 1.153 10.216 1.00 93.38 420 GLY A C 1
ATOM 3294 O O . GLY A 1 420 ? -26.439 1.475 10.529 1.00 93.38 420 GLY A O 1
ATOM 3295 N N . GLU A 1 421 ? -24.826 -0.082 10.408 1.00 97.12 421 GLU A N 1
ATOM 3296 C CA . GLU A 1 421 ? -25.572 -1.154 11.075 1.00 97.12 421 GLU A CA 1
ATOM 3297 C C . GLU A 1 421 ? -25.235 -1.258 12.568 1.00 97.12 421 GLU A C 1
ATOM 3299 O O . GLU A 1 421 ? -24.266 -0.677 13.064 1.00 97.12 421 GLU A O 1
ATOM 3304 N N . LEU A 1 422 ? -26.026 -2.050 13.303 1.00 97.56 422 LEU A N 1
ATOM 3305 C CA . LEU A 1 422 ? -25.591 -2.544 14.610 1.00 97.56 422 LEU A CA 1
ATOM 3306 C C . LEU A 1 422 ? -24.271 -3.296 14.436 1.00 97.56 422 LEU A C 1
ATOM 3308 O O . LEU A 1 422 ? -24.167 -4.167 13.582 1.00 97.56 422 LEU A O 1
ATOM 3312 N N . GLY A 1 423 ? -23.285 -3.018 15.273 1.00 97.56 423 GLY A N 1
ATOM 3313 C CA . GLY A 1 423 ? -22.023 -3.718 15.169 1.00 97.56 423 GLY A CA 1
ATOM 3314 C C . GLY A 1 423 ? -21.077 -3.410 16.303 1.00 97.56 423 GLY A C 1
ATOM 3315 O O . GLY A 1 423 ? -21.326 -2.536 17.143 1.00 97.56 423 GLY A O 1
ATOM 3316 N N . TYR A 1 424 ? -20.007 -4.189 16.312 1.00 98.50 424 TYR A N 1
ATOM 3317 C CA . TYR A 1 424 ? -18.981 -4.141 17.325 1.00 98.50 424 TYR A CA 1
ATOM 3318 C C . TYR A 1 424 ? -17.599 -4.257 16.689 1.00 98.50 424 TYR A C 1
ATOM 3320 O O . TYR A 1 424 ? -17.436 -4.867 15.631 1.00 98.50 424 TYR A O 1
ATOM 3328 N N . GLU A 1 425 ? -16.599 -3.708 17.363 1.00 98.31 425 GLU A N 1
ATOM 3329 C CA . GLU A 1 425 ? -15.190 -3.967 17.077 1.00 98.31 425 GLU A CA 1
ATOM 3330 C C . GLU A 1 425 ? -14.598 -4.797 18.211 1.00 98.31 425 GLU A C 1
ATOM 3332 O O . GLU A 1 425 ? -14.818 -4.484 19.384 1.00 98.31 425 GLU A O 1
ATOM 3337 N N . ILE A 1 426 ? -13.872 -5.857 17.857 1.00 98.44 426 ILE A N 1
ATOM 3338 C CA . ILE A 1 426 ? -13.232 -6.782 18.786 1.00 98.44 426 ILE A CA 1
ATOM 3339 C C . ILE A 1 426 ? -11.729 -6.646 18.594 1.00 98.44 426 ILE A C 1
ATOM 3341 O O . ILE A 1 426 ? -11.193 -7.004 17.543 1.00 98.44 426 ILE A O 1
ATOM 3345 N N . TRP A 1 427 ? -11.054 -6.128 19.616 1.00 98.38 427 TRP A N 1
ATOM 3346 C CA . TRP A 1 427 ? -9.606 -5.963 19.616 1.00 98.38 427 TRP A CA 1
ATOM 3347 C C . TRP A 1 427 ? -8.929 -7.041 20.446 1.00 98.38 427 TRP A C 1
ATOM 3349 O O . TRP A 1 427 ? -9.369 -7.352 21.555 1.00 98.38 427 TRP A O 1
ATOM 3359 N N . CYS A 1 428 ? -7.816 -7.559 19.942 1.00 98.38 428 CYS A N 1
ATOM 3360 C CA . CYS A 1 428 ? -7.008 -8.555 20.625 1.00 98.38 428 CYS A CA 1
ATOM 3361 C C . CYS A 1 428 ? -5.515 -8.355 20.353 1.00 98.38 428 CYS A C 1
ATOM 3363 O O . CYS A 1 428 ? -5.096 -7.653 19.428 1.00 98.38 428 CYS A O 1
ATOM 3365 N N . HIS A 1 429 ? -4.696 -9.030 21.155 1.00 98.25 429 HIS A N 1
ATOM 3366 C CA . HIS A 1 429 ? -3.277 -9.150 20.856 1.00 98.25 429 HIS A CA 1
ATOM 3367 C C . HIS A 1 429 ? -3.078 -10.026 19.595 1.00 98.25 429 HIS A C 1
ATOM 3369 O O . HIS A 1 429 ? -3.760 -11.046 19.470 1.00 98.25 429 HIS A O 1
ATOM 3375 N N . PRO A 1 430 ? -2.119 -9.706 18.699 1.00 97.75 430 PRO A N 1
ATOM 3376 C CA . PRO A 1 430 ? -1.777 -10.483 17.499 1.00 97.75 430 PRO A CA 1
ATOM 3377 C C . PRO A 1 430 ? -1.761 -12.004 17.676 1.00 97.75 430 PRO A C 1
ATOM 3379 O O . PRO A 1 430 ? -2.367 -12.738 16.906 1.00 97.75 430 PRO A O 1
ATOM 3382 N N . ARG A 1 431 ? -1.105 -12.475 18.743 1.00 97.75 431 ARG A N 1
ATOM 3383 C CA . ARG A 1 431 ? -0.953 -13.906 19.069 1.00 97.75 431 ARG A CA 1
ATOM 3384 C C . ARG A 1 431 ? -2.274 -14.678 19.203 1.00 97.75 431 ARG A C 1
ATOM 3386 O O . ARG A 1 431 ? -2.262 -15.903 19.151 1.00 97.75 431 ARG A O 1
ATOM 3393 N N . ASP A 1 432 ? -3.368 -13.970 19.470 1.00 98.06 432 ASP A N 1
ATOM 3394 C CA . ASP A 1 432 ? -4.678 -14.548 19.746 1.00 98.06 432 ASP A CA 1
ATOM 3395 C C . ASP A 1 432 ? -5.648 -14.373 18.556 1.00 98.06 432 ASP A C 1
ATOM 3397 O O . ASP A 1 432 ? -6.749 -14.916 18.592 1.00 98.06 432 ASP A O 1
ATOM 3401 N N . ALA A 1 433 ? -5.241 -13.671 17.489 1.00 98.00 433 ALA A N 1
ATOM 3402 C CA . ALA A 1 433 ? -6.104 -13.262 16.379 1.00 98.00 433 ALA A CA 1
ATOM 3403 C C . ALA A 1 433 ? -6.805 -14.434 15.673 1.00 98.00 433 ALA A C 1
ATOM 3405 O O . ALA A 1 433 ? -8.023 -14.402 15.517 1.00 98.00 433 ALA A O 1
ATOM 3406 N N . GLU A 1 434 ? -6.084 -15.502 15.317 1.00 97.88 434 GLU A N 1
ATOM 3407 C CA . GLU A 1 434 ? -6.703 -16.672 14.670 1.00 97.88 434 GLU A CA 1
ATOM 3408 C C . GLU A 1 434 ? -7.800 -17.295 15.544 1.00 97.88 434 GLU A C 1
ATOM 3410 O O . GLU A 1 434 ? -8.895 -17.565 15.062 1.00 97.88 434 GLU A O 1
ATOM 3415 N N . LYS A 1 435 ? -7.551 -17.436 16.852 1.00 98.12 435 LYS A N 1
ATOM 3416 C CA . LYS A 1 435 ? -8.527 -18.000 17.798 1.00 98.12 435 LYS A CA 1
ATOM 3417 C C . LYS A 1 435 ? -9.732 -17.086 18.001 1.00 98.12 435 LYS A C 1
ATOM 3419 O O . LYS A 1 435 ? -10.841 -17.576 18.181 1.00 98.12 435 LYS A O 1
ATOM 3424 N N . VAL A 1 436 ? -9.515 -15.770 18.002 1.00 98.44 436 VAL A N 1
ATOM 3425 C CA . VAL A 1 436 ? -10.594 -14.776 18.070 1.00 98.44 436 VAL A CA 1
ATOM 3426 C C . VAL A 1 436 ? -11.459 -14.860 16.816 1.00 98.44 436 VAL A C 1
ATOM 3428 O O . VAL A 1 436 ? -12.679 -14.890 16.936 1.00 98.44 436 VAL A O 1
ATOM 3431 N N . PHE A 1 437 ? -10.848 -14.955 15.632 1.00 98.38 437 PHE A N 1
ATOM 3432 C CA . PHE A 1 437 ? -11.577 -15.131 14.378 1.00 98.38 437 PHE A CA 1
ATOM 3433 C C . PHE A 1 437 ? -12.383 -16.427 14.386 1.00 98.38 437 PHE A C 1
ATOM 3435 O O . PHE A 1 437 ? -13.583 -16.384 14.149 1.00 98.38 437 PHE A O 1
ATOM 3442 N N . ASP A 1 438 ? -11.750 -17.557 14.705 1.00 97.75 438 ASP A N 1
ATOM 3443 C CA . ASP A 1 438 ? -12.410 -18.864 14.709 1.00 97.75 438 ASP A CA 1
ATOM 3444 C C . ASP A 1 438 ? -13.586 -18.897 15.701 1.00 97.75 438 ASP A C 1
ATOM 3446 O O . ASP A 1 438 ? -14.621 -19.477 15.394 1.00 97.75 438 ASP A O 1
ATOM 3450 N N . ALA A 1 439 ? -13.473 -18.233 16.858 1.00 97.62 439 ALA A N 1
ATOM 3451 C CA . ALA A 1 439 ? -14.566 -18.134 17.826 1.00 97.62 439 ALA A CA 1
ATOM 3452 C C . ALA A 1 439 ? -15.739 -17.263 17.348 1.00 97.62 439 ALA A C 1
ATOM 3454 O O . ALA A 1 439 ? -16.870 -17.526 17.731 1.00 97.62 439 ALA A O 1
ATOM 3455 N N . ILE A 1 440 ? -15.475 -16.221 16.554 1.00 97.50 440 ILE A N 1
ATOM 3456 C CA . ILE A 1 440 ? -16.520 -15.378 15.948 1.00 97.50 440 ILE A CA 1
ATOM 3457 C C . ILE A 1 440 ? -17.163 -16.083 14.745 1.00 97.50 440 ILE A C 1
ATOM 3459 O O . ILE A 1 440 ? -18.329 -15.846 14.445 1.00 97.50 440 ILE A O 1
ATOM 3463 N N . TRP A 1 441 ? -16.379 -16.887 14.026 1.00 96.00 441 TRP A N 1
ATOM 3464 C CA . TRP A 1 441 ? -16.766 -17.514 12.765 1.00 96.00 441 TRP A CA 1
ATOM 3465 C C . TRP A 1 441 ? -17.533 -18.835 12.932 1.00 96.00 441 TRP A C 1
ATOM 3467 O O . TRP A 1 441 ? -18.275 -19.211 12.024 1.00 96.00 441 TRP A O 1
ATOM 3477 N N . ALA A 1 442 ? -17.306 -19.552 14.038 1.00 91.31 442 ALA A N 1
ATOM 3478 C CA . ALA A 1 442 ? -17.988 -20.803 14.386 1.00 91.31 442 ALA A CA 1
ATOM 3479 C C . ALA A 1 442 ? -19.485 -20.591 14.639 1.00 91.31 442 ALA A C 1
ATOM 3481 O O . ALA A 1 442 ? -20.259 -21.478 14.203 1.00 91.31 442 ALA A O 1
#

pLDDT: mean 95.93, std 3.49, range [70.12, 98.75]